Protein AF-A0A3D5U7G4-F1 (afdb_monomer)

Nearest PDB structures (foldseek):
  7xr7-assembly1_A  TM=6.505E-01  e=2.166E-02  Streptomyces showdoensis
  2qg7-assembly2_B  TM=1.333E-01  e=7.868E-01  Plasmodium vivax

Secondary structure (DSSP, 8-state):
-TTTS-TTGGGT--EEEEEEEETTEEEEEEEETTT--EEEEEEET-EEEEEEEEEEEEE-HHHHHTTS--EEEEEEEEEEE----TT----EEEESS--S-HHHHHHHHHHHHTTSPPPTT---S--TTS-HHHH--TT-S-SS-HHHHHHHHHHHHHHTEETTEEEEETTTEEE-HHHHHHHHHHHTTSGGGHHHHHHHHHHHHTT-BTTB--SB--BTTBPPB---HHHHHHHHHHHHHHHHHH--HHHHHHHHHHHHHHHHHHHS-SS-SEEE-TTS-EEE-GGGTTSSS---EETTEESS---BEEHHHHHHHHHHHHHHHHHHHHHHHT-SS--PPPHHHHHHHHHHHHHHGGGB-SSSB-SEEETTEEE----THHHH-

Mean predicted aligned error: 6.73 Å

Structure (mmCIF, N/CA/C/O backbone):
data_AF-A0A3D5U7G4-F1
#
_entry.id   AF-A0A3D5U7G4-F1
#
loop_
_atom_site.group_PDB
_atom_site.id
_atom_site.type_symbol
_atom_site.label_atom_id
_atom_site.label_alt_id
_atom_site.label_comp_id
_atom_site.label_asym_id
_atom_site.label_entity_id
_atom_site.label_seq_id
_atom_site.pdbx_PDB_ins_code
_atom_site.Cartn_x
_atom_site.Cartn_y
_atom_site.Cartn_z
_atom_site.occupancy
_atom_site.B_iso_or_equiv
_atom_site.auth_seq_id
_atom_site.auth_comp_id
_atom_site.auth_asym_id
_atom_site.auth_atom_id
_atom_site.pdbx_PDB_model_num
ATOM 1 N N . HIS A 1 1 ? -3.928 4.319 -20.953 1.00 53.16 1 HIS A N 1
ATOM 2 C CA . HIS A 1 1 ? -3.379 3.448 -22.014 1.00 53.16 1 HIS A CA 1
ATOM 3 C C . HIS A 1 1 ? -4.429 3.156 -23.089 1.00 53.16 1 HIS A C 1
ATOM 5 O O . HIS A 1 1 ? -4.218 3.588 -24.214 1.00 53.16 1 HIS A O 1
ATOM 11 N N . HIS A 1 2 ? -5.573 2.544 -22.749 1.00 53.59 2 HIS A N 1
ATOM 12 C CA . HIS A 1 2 ? -6.615 2.151 -23.722 1.00 53.59 2 HIS A CA 1
ATOM 13 C C . HIS A 1 2 ? -7.224 3.307 -24.532 1.00 53.59 2 HIS A C 1
ATOM 15 O O . HIS A 1 2 ? -7.547 3.132 -25.696 1.00 53.59 2 HIS A O 1
ATOM 21 N N . GLU A 1 3 ? -7.294 4.513 -23.969 1.00 62.75 3 GLU A N 1
ATOM 22 C CA . GLU A 1 3 ? -7.797 5.697 -24.689 1.00 62.75 3 GLU A CA 1
ATOM 23 C C . GLU A 1 3 ? -6.706 6.449 -25.476 1.00 62.75 3 GLU A C 1
ATOM 25 O O . GLU A 1 3 ? -6.998 7.344 -26.263 1.00 62.75 3 GLU A O 1
ATOM 30 N N . ILE A 1 4 ? -5.427 6.119 -25.253 1.00 66.62 4 ILE A N 1
ATOM 31 C CA . ILE A 1 4 ? -4.289 6.892 -25.782 1.00 66.62 4 ILE A CA 1
ATOM 32 C C . ILE A 1 4 ? -3.953 6.478 -27.225 1.00 66.62 4 ILE A C 1
ATOM 34 O O . ILE A 1 4 ? -3.443 7.293 -27.998 1.00 66.62 4 ILE A O 1
ATOM 38 N N . ASN A 1 5 ? -4.232 5.223 -27.584 1.00 74.75 5 ASN A N 1
ATOM 39 C CA . ASN A 1 5 ? -3.942 4.640 -28.894 1.00 74.75 5 ASN A CA 1
ATOM 40 C C . ASN A 1 5 ? -5.209 3.984 -29.459 1.00 74.75 5 ASN A C 1
ATOM 42 O O . ASN A 1 5 ? -5.281 2.763 -29.571 1.00 74.75 5 ASN A O 1
ATOM 46 N N . ALA A 1 6 ? -6.220 4.793 -29.788 1.00 74.94 6 ALA A N 1
ATOM 47 C CA . ALA A 1 6 ? -7.409 4.290 -30.475 1.00 74.94 6 ALA A CA 1
ATOM 48 C C . ALA A 1 6 ? -7.016 3.586 -31.785 1.00 74.94 6 ALA A C 1
ATOM 50 O O . ALA A 1 6 ? -6.036 3.979 -32.426 1.00 74.94 6 ALA A O 1
ATOM 51 N N . HIS A 1 7 ? -7.782 2.582 -32.204 1.00 79.94 7 HIS A N 1
ATOM 52 C CA . HIS A 1 7 ? -7.541 1.898 -33.475 1.00 79.94 7 HIS A CA 1
ATOM 53 C C . HIS A 1 7 ? -7.475 2.902 -34.647 1.00 79.94 7 HIS A C 1
ATOM 55 O O . HIS A 1 7 ? -8.268 3.844 -34.726 1.00 79.94 7 HIS A O 1
ATOM 61 N N . GLY A 1 8 ? -6.494 2.729 -35.531 1.00 83.00 8 GLY A N 1
ATOM 62 C CA . GLY A 1 8 ? -6.141 3.620 -36.638 1.00 83.00 8 GLY A CA 1
ATOM 63 C C . GLY A 1 8 ? -5.315 4.843 -36.231 1.00 83.00 8 GLY A C 1
ATOM 64 O O . GLY A 1 8 ? -4.710 5.486 -37.084 1.00 83.00 8 GLY A O 1
ATOM 65 N N . SER A 1 9 ? -5.232 5.185 -34.936 1.00 84.44 9 SER A N 1
ATOM 66 C CA . SER A 1 9 ? -4.604 6.442 -34.498 1.00 84.44 9 SER A CA 1
ATOM 67 C C . SER A 1 9 ? -3.138 6.581 -34.907 1.00 84.44 9 SER A C 1
ATOM 69 O O . SER A 1 9 ? -2.677 7.684 -35.205 1.00 84.44 9 SER A O 1
ATOM 71 N N . LEU A 1 10 ? -2.412 5.464 -34.966 1.00 88.25 10 LEU A N 1
ATOM 72 C CA . LEU A 1 10 ? -0.986 5.428 -35.284 1.00 88.25 10 LEU A CA 1
ATOM 73 C C . LEU A 1 10 ? -0.682 5.775 -36.752 1.00 88.25 10 LEU A C 1
ATOM 75 O O . LEU A 1 10 ? 0.476 6.034 -37.084 1.00 88.25 10 LEU A O 1
ATOM 79 N N . ASP A 1 11 ? -1.689 5.853 -37.623 1.00 86.12 11 ASP A N 1
ATOM 80 C CA . ASP A 1 11 ? -1.502 6.184 -39.042 1.00 86.12 11 ASP A CA 1
ATOM 81 C C . ASP A 1 11 ? -1.223 7.666 -39.260 1.00 86.12 11 ASP A C 1
ATOM 83 O O . ASP A 1 11 ? -0.473 8.040 -40.161 1.00 86.12 11 ASP A O 1
ATOM 87 N N . TYR A 1 12 ? -1.805 8.503 -38.406 1.00 85.94 12 TYR A N 1
ATOM 88 C CA . TYR A 1 12 ? -1.771 9.960 -38.516 1.00 85.94 12 TYR A CA 1
ATOM 89 C C . TYR A 1 12 ? -1.064 10.639 -37.341 1.00 85.94 12 TYR A C 1
ATOM 91 O O . TYR A 1 12 ? -0.796 11.838 -37.409 1.00 85.94 12 TYR A O 1
ATOM 99 N N . ILE A 1 13 ? -0.731 9.904 -36.274 1.00 88.69 13 ILE A N 1
ATOM 100 C CA . ILE A 1 13 ? 0.157 10.427 -35.233 1.00 88.69 13 ILE A CA 1
ATOM 101 C C . ILE A 1 13 ? 1.562 10.605 -35.812 1.00 88.69 13 ILE A C 1
ATOM 103 O O . ILE A 1 13 ? 2.159 9.674 -36.362 1.00 88.69 13 ILE A O 1
ATOM 107 N N . ASP A 1 14 ? 2.090 11.813 -35.635 1.00 91.62 14 ASP A N 1
ATOM 108 C CA . ASP A 1 14 ? 3.439 12.161 -36.048 1.00 91.62 14 ASP A CA 1
ATOM 109 C C . ASP A 1 14 ? 4.474 11.776 -34.981 1.00 91.62 14 ASP A C 1
ATOM 111 O O . ASP A 1 14 ? 4.281 11.986 -33.773 1.00 91.62 14 ASP A O 1
ATOM 115 N N . TYR A 1 15 ? 5.584 11.218 -35.458 1.00 93.81 15 TYR A N 1
ATOM 116 C CA . TYR A 1 15 ? 6.714 10.780 -34.654 1.00 93.81 15 TYR A CA 1
ATOM 117 C C . TYR A 1 15 ? 7.992 11.385 -35.217 1.00 93.81 15 TYR A C 1
ATOM 119 O O . TYR A 1 15 ? 8.456 11.015 -36.294 1.00 93.81 15 TYR A O 1
ATOM 127 N N . HIS A 1 16 ? 8.614 12.271 -34.448 1.00 96.19 16 HIS A N 1
ATOM 128 C CA . HIS A 1 16 ? 9.938 12.771 -34.788 1.00 96.19 16 HIS A CA 1
ATOM 129 C C . HIS A 1 16 ? 10.985 11.778 -34.286 1.00 96.19 16 HIS A C 1
ATOM 131 O O . HIS A 1 16 ? 11.241 11.682 -33.084 1.00 96.19 16 HIS A O 1
ATOM 137 N N . THR A 1 17 ? 11.575 11.029 -35.216 1.00 96.81 17 THR A N 1
ATOM 138 C CA . THR A 1 17 ? 12.605 10.024 -34.935 1.00 96.81 17 THR A CA 1
ATOM 139 C C . THR A 1 17 ? 13.995 10.530 -35.300 1.00 96.81 17 THR A C 1
ATOM 141 O O . THR A 1 17 ? 14.185 11.070 -36.387 1.00 96.81 17 THR A O 1
ATOM 144 N N . GLN A 1 18 ? 14.979 10.271 -34.446 1.00 96.94 18 GLN A N 1
ATOM 145 C CA . GLN A 1 18 ? 16.399 10.532 -34.698 1.00 96.94 18 GLN A CA 1
ATOM 146 C C . GLN A 1 18 ? 17.223 9.257 -34.487 1.00 96.94 18 GLN A C 1
ATOM 148 O O . GLN A 1 18 ? 16.854 8.431 -33.648 1.00 96.94 18 GLN A O 1
ATOM 153 N N . ILE A 1 19 ? 18.319 9.116 -35.240 1.00 96.88 19 ILE A N 1
ATOM 154 C CA . ILE A 1 19 ? 19.353 8.086 -35.071 1.00 96.88 19 ILE A CA 1
ATOM 155 C C . ILE A 1 19 ? 20.717 8.769 -35.164 1.00 96.88 19 ILE A C 1
ATOM 157 O O . ILE A 1 19 ? 20.997 9.448 -36.150 1.00 96.88 19 ILE A O 1
ATOM 161 N N . ASP A 1 20 ? 21.579 8.526 -34.182 1.00 94.31 20 ASP A N 1
ATOM 162 C CA . ASP A 1 20 ? 22.950 9.023 -34.150 1.00 94.31 20 ASP A CA 1
ATOM 163 C C . ASP A 1 20 ? 23.916 7.840 -33.998 1.00 94.31 20 ASP A C 1
ATOM 165 O O . ASP A 1 20 ? 23.846 7.067 -33.039 1.00 94.31 20 ASP A O 1
ATOM 169 N N . LYS A 1 21 ? 24.844 7.679 -34.949 1.00 88.31 21 LYS A N 1
ATOM 170 C CA . LYS A 1 21 ? 25.897 6.658 -34.844 1.00 88.31 21 LYS A CA 1
ATOM 171 C C . LYS A 1 21 ? 26.899 7.077 -33.776 1.00 88.31 21 LYS A C 1
ATOM 173 O O . LYS A 1 21 ? 27.436 8.182 -33.838 1.00 88.31 21 LYS A O 1
ATOM 178 N N . THR A 1 22 ? 27.196 6.186 -32.838 1.00 83.44 22 THR A N 1
ATOM 179 C CA . THR A 1 22 ? 28.210 6.417 -31.807 1.00 83.44 22 THR A CA 1
ATOM 180 C C . THR A 1 22 ? 29.385 5.462 -32.009 1.00 83.44 22 THR A C 1
ATOM 182 O O . THR A 1 22 ? 29.267 4.438 -32.676 1.00 83.44 22 THR A O 1
ATOM 185 N N . GLY A 1 23 ? 30.547 5.765 -31.423 1.00 79.38 23 GLY A N 1
ATOM 186 C CA . GLY A 1 23 ? 31.711 4.867 -31.501 1.00 79.38 23 GLY A CA 1
ATOM 187 C C . GLY A 1 23 ? 31.496 3.491 -30.849 1.00 79.38 23 GLY A C 1
ATOM 188 O O . GLY A 1 23 ? 32.311 2.597 -31.038 1.00 79.38 23 GLY A O 1
ATOM 189 N N . GLN A 1 24 ? 30.411 3.320 -30.088 1.00 79.25 24 GLN A N 1
ATOM 190 C CA . GLN A 1 24 ? 30.092 2.117 -29.312 1.00 79.25 24 GLN A CA 1
ATOM 191 C C . GLN A 1 24 ? 28.785 1.435 -29.776 1.00 79.25 24 GLN A C 1
ATOM 193 O O . GLN A 1 24 ? 28.386 0.427 -29.197 1.00 79.25 24 GLN A O 1
ATOM 198 N N . GLY A 1 25 ? 28.112 1.959 -30.809 1.00 89.31 25 GLY A N 1
ATOM 199 C CA . GLY A 1 25 ? 26.811 1.471 -31.276 1.00 89.31 25 GLY A CA 1
ATOM 200 C C . GLY A 1 25 ? 25.980 2.569 -31.943 1.00 89.31 25 GLY A C 1
ATOM 201 O O . GLY A 1 25 ? 26.500 3.361 -32.732 1.00 89.31 25 GLY A O 1
ATOM 202 N N . ALA A 1 26 ? 24.691 2.648 -31.619 1.00 95.19 26 ALA A N 1
ATOM 203 C CA . ALA A 1 26 ? 23.812 3.702 -32.120 1.00 95.19 26 ALA A CA 1
ATOM 204 C C . ALA A 1 26 ? 22.836 4.190 -31.044 1.00 95.19 26 ALA A C 1
ATOM 206 O O . ALA A 1 26 ? 22.185 3.396 -30.366 1.00 95.19 26 ALA A O 1
ATOM 207 N N . ALA A 1 27 ? 22.725 5.511 -30.920 1.00 95.81 27 ALA A N 1
ATOM 208 C CA . ALA A 1 27 ? 21.680 6.167 -30.149 1.00 95.81 27 ALA A CA 1
ATOM 209 C C . ALA A 1 27 ? 20.469 6.428 -31.050 1.00 95.81 27 ALA A C 1
ATOM 211 O O . ALA A 1 27 ? 20.611 6.681 -32.248 1.00 95.81 27 ALA A O 1
ATOM 212 N N . PHE A 1 28 ? 19.272 6.392 -30.480 1.00 96.88 28 PHE A N 1
ATOM 213 C CA . PHE A 1 28 ? 18.040 6.718 -31.185 1.00 96.88 28 PHE A CA 1
ATOM 214 C C . PHE A 1 28 ? 17.045 7.394 -30.245 1.00 96.88 28 PHE A C 1
ATOM 216 O O . PHE A 1 28 ? 17.102 7.227 -29.029 1.00 96.88 28 PHE A O 1
ATOM 223 N N . SER A 1 29 ? 16.135 8.203 -30.785 1.00 97.62 29 SER A N 1
ATOM 224 C CA . SER A 1 29 ? 15.068 8.795 -29.974 1.00 97.62 29 SER A CA 1
ATOM 225 C C . SER A 1 29 ? 13.815 9.081 -30.778 1.00 97.62 29 SER A C 1
ATOM 227 O O . SER A 1 29 ? 13.907 9.604 -31.887 1.00 97.62 29 SER A O 1
ATOM 229 N N . ALA A 1 30 ? 12.655 8.793 -30.193 1.00 96.94 30 ALA A N 1
ATOM 230 C CA . ALA A 1 30 ? 11.355 9.037 -30.801 1.00 96.94 30 ALA A CA 1
ATOM 231 C C . ALA A 1 30 ? 10.525 9.962 -29.915 1.00 96.94 30 ALA A C 1
ATOM 233 O O . ALA A 1 30 ? 10.254 9.645 -28.758 1.00 96.94 30 ALA A O 1
ATOM 234 N N . LEU A 1 31 ? 10.118 11.103 -30.469 1.00 96.38 31 LEU A N 1
ATOM 235 C CA . LEU A 1 31 ? 9.164 12.028 -29.865 1.00 96.38 31 LEU A CA 1
ATOM 236 C C . LEU A 1 31 ? 7.798 11.825 -30.511 1.00 96.38 31 LE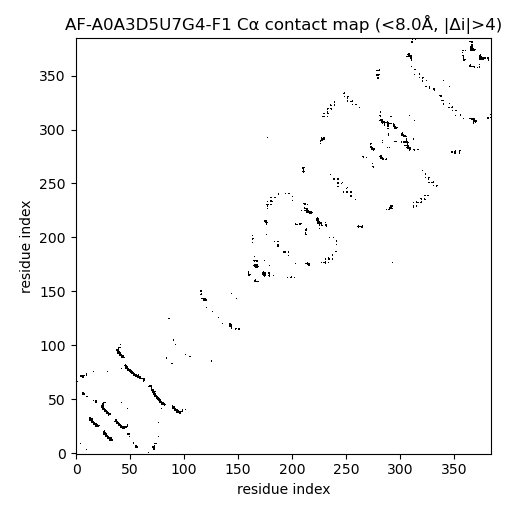U A C 1
ATOM 238 O O . LEU A 1 31 ? 7.648 12.017 -31.717 1.00 96.38 31 LEU A O 1
ATOM 242 N N . ARG A 1 32 ? 6.795 11.510 -29.697 1.00 93.00 32 ARG A N 1
ATOM 243 C CA . ARG A 1 32 ? 5.395 11.535 -30.106 1.00 93.00 32 ARG A CA 1
ATOM 244 C C . ARG A 1 32 ? 4.881 12.975 -30.028 1.00 93.00 32 ARG A C 1
ATOM 246 O O . ARG A 1 32 ? 4.746 13.539 -28.944 1.00 93.00 32 ARG A O 1
ATOM 253 N N . VAL A 1 33 ? 4.607 13.586 -31.179 1.00 93.06 33 VAL A N 1
ATOM 254 C CA . VAL A 1 33 ? 4.393 15.044 -31.280 1.00 93.06 33 VAL A CA 1
ATOM 255 C C . VAL A 1 33 ? 3.131 15.502 -30.548 1.00 93.06 33 VAL A C 1
ATOM 257 O O . VAL A 1 33 ? 3.140 16.534 -29.884 1.00 93.06 33 VAL A O 1
ATOM 260 N N . ASN A 1 34 ? 2.046 14.730 -30.629 1.00 90.19 34 ASN A N 1
ATOM 261 C CA . ASN A 1 34 ? 0.740 15.154 -30.119 1.00 90.19 34 ASN A CA 1
ATOM 262 C C . ASN A 1 34 ? 0.641 15.206 -28.584 1.00 90.19 34 ASN A C 1
ATOM 264 O O . ASN A 1 34 ? -0.239 15.890 -28.067 1.00 90.19 34 ASN A O 1
ATOM 268 N N . ASN A 1 35 ? 1.504 14.488 -27.859 1.00 89.25 35 ASN A N 1
ATOM 269 C CA . ASN A 1 35 ? 1.519 14.481 -26.394 1.00 89.25 35 ASN A CA 1
ATOM 270 C C . ASN A 1 35 ? 2.881 14.849 -25.786 1.00 89.25 35 ASN A C 1
ATOM 272 O O . ASN A 1 35 ? 3.006 14.897 -24.566 1.00 89.25 35 ASN A O 1
ATOM 276 N N . GLY A 1 36 ? 3.894 15.111 -26.616 1.00 91.69 36 GLY A N 1
ATOM 277 C CA . GLY A 1 36 ? 5.219 15.540 -26.175 1.00 91.69 36 GLY A CA 1
ATOM 278 C C . GLY A 1 36 ? 6.065 14.448 -25.513 1.00 91.69 36 GLY A C 1
ATOM 279 O O . GLY A 1 3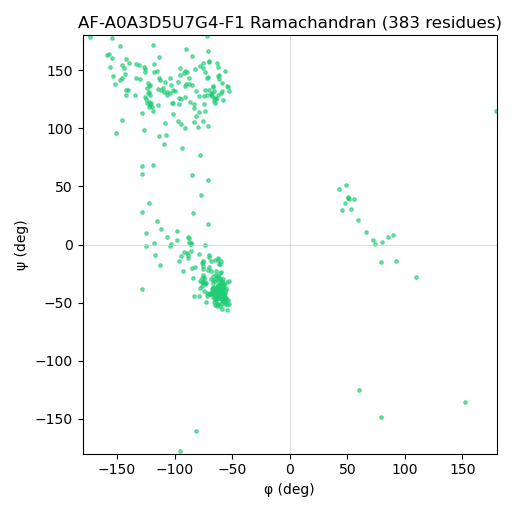6 ? 7.165 14.748 -25.052 1.00 91.69 36 GLY A O 1
ATOM 280 N N . ILE A 1 37 ? 5.595 13.197 -25.457 1.00 91.69 37 ILE A N 1
ATOM 281 C CA . ILE A 1 37 ? 6.330 12.104 -24.813 1.00 91.69 37 ILE A CA 1
ATOM 282 C C . ILE A 1 37 ? 7.487 11.680 -25.713 1.00 91.69 37 ILE A C 1
ATOM 284 O O . ILE A 1 37 ? 7.293 11.373 -26.893 1.00 91.69 37 ILE A O 1
ATOM 288 N N . LYS A 1 38 ? 8.694 11.633 -25.145 1.00 96.19 38 LYS A N 1
ATOM 289 C CA . LYS A 1 38 ? 9.912 11.232 -25.845 1.00 96.19 38 LYS A CA 1
ATOM 290 C C . LYS A 1 38 ? 10.564 10.043 -25.154 1.00 96.19 38 LYS A C 1
ATOM 292 O O . LYS A 1 38 ? 10.695 10.033 -23.937 1.00 96.19 38 LYS A O 1
ATOM 297 N N . VAL A 1 39 ? 11.001 9.075 -25.951 1.00 95.94 39 VAL A N 1
ATOM 298 C CA . VAL A 1 39 ? 11.858 7.975 -25.507 1.00 95.94 39 VAL A CA 1
ATOM 299 C C . VAL A 1 39 ? 13.226 8.108 -26.160 1.00 95.94 39 VAL A C 1
ATOM 301 O O . VAL A 1 39 ? 13.341 8.488 -27.329 1.00 95.94 39 VAL A O 1
ATOM 304 N N . PHE A 1 40 ? 14.258 7.795 -25.396 1.00 97.44 40 PHE A N 1
ATOM 305 C CA . PHE A 1 40 ? 15.640 7.694 -25.829 1.00 97.44 40 PHE A CA 1
ATOM 306 C C . PHE A 1 40 ? 16.070 6.240 -25.716 1.00 97.44 40 PHE A C 1
ATOM 308 O O . PHE A 1 40 ? 15.681 5.540 -24.783 1.00 97.44 40 PHE A O 1
ATOM 315 N N . GLY A 1 41 ? 16.886 5.790 -26.655 1.00 96.88 41 GLY A N 1
ATOM 316 C CA . GLY A 1 41 ? 17.470 4.469 -26.613 1.00 96.88 41 GLY A CA 1
ATOM 317 C C . GLY A 1 41 ? 18.902 4.458 -27.107 1.00 96.88 41 GLY A C 1
ATOM 318 O O . GLY A 1 41 ? 19.366 5.373 -27.792 1.00 96.88 41 GLY A O 1
ATOM 319 N N . HIS A 1 42 ? 19.614 3.413 -26.715 1.00 96.94 42 HIS A N 1
ATOM 320 C CA . HIS A 1 42 ? 20.976 3.147 -27.153 1.00 96.94 42 HIS A CA 1
ATOM 321 C C . HIS A 1 42 ? 21.142 1.647 -27.340 1.00 96.94 42 HIS A C 1
ATOM 323 O O . HIS A 1 42 ? 20.722 0.879 -26.481 1.00 96.94 42 HIS A O 1
ATOM 329 N N . ALA A 1 43 ? 21.721 1.226 -28.456 1.00 96.31 43 ALA A N 1
ATOM 330 C CA . ALA A 1 43 ? 22.054 -0.169 -28.697 1.00 96.31 43 ALA A CA 1
ATOM 331 C C . ALA A 1 43 ? 23.564 -0.294 -28.915 1.00 96.31 43 ALA A C 1
ATOM 333 O O . ALA A 1 43 ? 24.115 0.338 -29.824 1.00 96.31 43 ALA A O 1
ATOM 334 N N . LEU A 1 44 ? 24.235 -1.099 -28.085 1.00 95.00 44 LEU A N 1
ATOM 335 C CA . LEU A 1 44 ? 25.657 -1.400 -28.251 1.00 95.00 44 LEU A CA 1
ATOM 336 C C . LEU A 1 44 ? 25.866 -2.347 -29.432 1.00 95.00 44 LEU A C 1
ATOM 338 O O . LEU A 1 44 ? 24.995 -3.156 -29.738 1.00 95.00 44 LEU A O 1
ATOM 342 N N . LYS A 1 45 ? 27.013 -2.232 -30.119 1.00 93.00 45 LYS A N 1
ATOM 343 C CA . LYS A 1 45 ? 27.424 -3.136 -31.222 1.00 93.00 45 LYS A CA 1
ATOM 344 C C . LYS A 1 45 ? 26.309 -3.444 -32.248 1.00 93.00 45 LYS A C 1
ATOM 346 O O . LYS A 1 45 ? 26.287 -4.518 -32.838 1.00 93.00 45 LYS A O 1
ATOM 351 N N . ALA A 1 46 ? 25.387 -2.506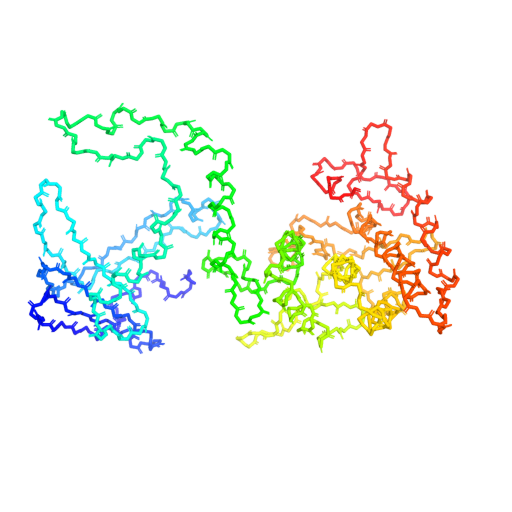 -32.449 1.00 94.31 46 ALA A N 1
ATOM 352 C CA . ALA A 1 46 ? 24.187 -2.695 -33.248 1.00 94.31 46 ALA A CA 1
ATOM 353 C C . ALA A 1 46 ? 24.084 -1.621 -34.327 1.00 94.31 46 ALA A C 1
ATOM 355 O O . ALA A 1 46 ? 24.529 -0.481 -34.148 1.00 94.31 46 ALA A O 1
ATOM 356 N N . THR A 1 47 ? 23.441 -1.969 -35.434 1.00 94.19 47 THR A N 1
ATOM 357 C CA . THR A 1 47 ? 22.966 -1.001 -36.415 1.00 94.19 47 THR A CA 1
ATOM 358 C C . THR A 1 47 ? 21.502 -0.699 -36.150 1.00 94.19 47 THR A C 1
ATOM 360 O O . THR A 1 47 ? 20.675 -1.603 -36.106 1.00 94.19 47 THR A O 1
ATOM 363 N N . VAL A 1 48 ? 21.182 0.584 -35.997 1.00 96.06 48 VAL A N 1
ATOM 364 C CA . VAL A 1 48 ? 19.800 1.057 -35.880 1.00 96.06 48 VAL A CA 1
ATOM 365 C C . VAL A 1 48 ? 19.424 1.747 -37.182 1.00 96.06 48 VAL A C 1
ATOM 367 O O . VAL A 1 48 ? 20.154 2.616 -37.667 1.00 96.06 48 VAL A O 1
ATOM 370 N N . SER A 1 49 ? 18.292 1.357 -37.755 1.00 95.88 49 SER A N 1
ATOM 371 C CA . SER A 1 49 ? 17.721 1.966 -38.954 1.00 95.88 49 SER A CA 1
ATOM 372 C C . SER A 1 49 ? 16.269 2.371 -38.706 1.00 95.88 49 SER A C 1
ATOM 374 O O . SER A 1 49 ? 15.592 1.816 -37.839 1.00 95.88 49 SER A O 1
ATOM 376 N N . HIS A 1 50 ? 15.792 3.385 -39.430 1.00 95.31 50 HIS A N 1
ATOM 377 C CA . HIS A 1 50 ? 14.388 3.778 -39.353 1.00 95.31 50 HIS A CA 1
ATOM 378 C C . HIS A 1 50 ? 13.520 2.658 -39.915 1.00 95.31 50 HIS A C 1
ATOM 380 O O . HIS A 1 50 ? 13.778 2.167 -41.012 1.00 95.31 50 HIS A O 1
ATOM 386 N N . ASN A 1 51 ? 12.471 2.298 -39.186 1.00 92.62 51 ASN A N 1
ATOM 387 C CA . ASN A 1 51 ? 11.533 1.283 -39.625 1.00 92.62 51 ASN A CA 1
ATOM 388 C C . ASN A 1 51 ? 10.130 1.634 -39.145 1.00 92.62 51 ASN A C 1
ATOM 390 O O . ASN A 1 51 ? 9.872 1.524 -37.956 1.00 92.62 51 ASN A O 1
ATOM 394 N N . ARG A 1 52 ? 9.237 2.071 -40.039 1.00 90.56 52 ARG A N 1
ATOM 395 C CA . ARG A 1 52 ? 7.881 2.500 -39.670 1.00 90.56 52 ARG A CA 1
ATOM 396 C C . ARG A 1 52 ? 6.835 1.500 -40.154 1.00 90.56 52 ARG A C 1
ATOM 398 O O . ARG A 1 52 ? 6.242 1.698 -41.213 1.00 90.56 52 ARG A O 1
ATOM 405 N N . TYR A 1 53 ? 6.573 0.471 -39.353 1.00 92.38 53 TYR A N 1
ATOM 406 C CA . TYR A 1 53 ? 5.467 -0.465 -39.581 1.00 92.38 53 TYR A CA 1
ATOM 407 C C . TYR A 1 53 ? 4.395 -0.307 -38.513 1.00 92.38 53 TYR A C 1
ATOM 409 O O . TYR A 1 53 ? 4.708 -0.286 -37.324 1.00 92.38 53 TYR A O 1
ATOM 417 N N . VAL A 1 54 ? 3.139 -0.230 -38.951 1.00 91.69 54 VAL A N 1
ATOM 418 C CA . VAL A 1 54 ? 1.967 -0.303 -38.077 1.00 91.69 54 VAL A CA 1
ATOM 419 C C . VAL A 1 54 ? 1.378 -1.703 -38.202 1.00 91.69 54 VAL A C 1
ATOM 421 O O . VAL A 1 54 ? 1.044 -2.152 -39.299 1.00 91.69 54 VAL A O 1
ATOM 424 N N . TYR A 1 55 ? 1.291 -2.399 -37.076 1.00 91.25 55 TYR A N 1
ATOM 425 C CA . TYR A 1 55 ? 0.645 -3.696 -36.953 1.00 91.25 55 TYR A CA 1
ATOM 426 C C . TYR A 1 55 ? -0.762 -3.454 -36.428 1.00 91.25 55 TYR A C 1
ATOM 428 O O . TYR A 1 55 ? -0.938 -3.099 -35.262 1.00 91.25 55 TYR A O 1
ATOM 436 N N . TYR A 1 56 ? -1.747 -3.600 -37.308 1.00 91.06 56 TYR A N 1
ATOM 437 C CA . TYR A 1 56 ? -3.141 -3.346 -36.966 1.00 91.06 56 TYR A CA 1
ATOM 438 C C . TYR A 1 56 ? -3.778 -4.532 -36.262 1.00 91.06 56 TYR A C 1
ATOM 440 O O . TYR A 1 56 ? -3.460 -5.683 -36.571 1.00 91.06 56 TYR A O 1
ATOM 448 N N . ASN A 1 57 ? -4.761 -4.244 -35.411 1.00 88.50 57 ASN A N 1
ATOM 449 C CA . ASN A 1 57 ? -5.616 -5.255 -34.788 1.00 88.50 57 ASN A CA 1
ATOM 450 C C . ASN A 1 57 ? -4.830 -6.333 -34.023 1.00 88.50 57 ASN A C 1
ATOM 452 O O . ASN A 1 57 ? -5.173 -7.518 -34.067 1.00 88.50 57 ASN A O 1
ATOM 456 N N . VAL A 1 58 ? -3.767 -5.937 -33.317 1.00 89.75 58 VAL A N 1
ATOM 457 C CA . VAL A 1 58 ? -3.051 -6.854 -32.430 1.00 89.75 58 VAL A CA 1
ATOM 458 C C . VAL A 1 58 ? -3.986 -7.236 -31.289 1.00 89.75 58 VAL A C 1
ATOM 460 O O . VAL A 1 58 ? -4.516 -6.375 -30.586 1.00 89.75 58 VAL A O 1
ATOM 463 N N . TYR A 1 59 ? -4.205 -8.539 -31.138 1.00 89.00 59 TYR A N 1
ATOM 464 C CA . TYR A 1 59 ? -5.098 -9.098 -30.134 1.00 89.00 59 TYR A CA 1
ATOM 465 C C . TYR A 1 59 ? -4.344 -9.404 -28.837 1.00 89.00 59 TYR A C 1
ATOM 467 O O . TYR A 1 59 ? -3.354 -10.138 -28.838 1.00 89.00 59 TYR A O 1
ATOM 475 N N . TYR A 1 60 ? -4.848 -8.877 -27.726 1.00 87.69 60 TYR A N 1
ATOM 476 C CA . TYR A 1 60 ? -4.295 -9.030 -26.386 1.00 87.69 60 TYR A CA 1
ATOM 477 C C . TYR A 1 60 ? -5.269 -9.837 -25.517 1.00 87.69 60 TYR A C 1
ATOM 479 O O . TYR A 1 60 ? -6.170 -9.263 -24.900 1.00 87.69 60 TYR A O 1
ATOM 487 N N . PRO A 1 61 ? -5.107 -11.170 -25.422 1.00 88.56 61 PRO A N 1
ATOM 488 C CA . PRO A 1 61 ? -6.064 -12.025 -24.716 1.00 88.56 61 PRO A CA 1
ATOM 489 C C . PRO A 1 61 ? -6.218 -11.654 -23.234 1.00 88.56 61 PRO A C 1
ATOM 491 O O . PRO A 1 61 ? -7.325 -11.681 -22.705 1.00 88.56 61 PRO A O 1
ATOM 494 N N . TRP A 1 62 ? -5.129 -11.248 -22.577 1.00 83.56 62 TRP A N 1
ATOM 495 C CA . TRP A 1 62 ? -5.132 -10.854 -21.164 1.00 83.56 62 TRP A CA 1
ATOM 496 C C . TRP A 1 62 ? -5.933 -9.576 -20.886 1.00 83.56 62 TRP A C 1
ATOM 498 O O . TRP A 1 62 ? -6.571 -9.458 -19.841 1.00 83.56 62 TRP A O 1
ATOM 508 N N . GLU A 1 63 ? -5.949 -8.643 -21.837 1.00 83.75 63 GLU A N 1
ATOM 509 C CA . GLU A 1 63 ? -6.728 -7.405 -21.746 1.00 83.75 63 GLU A CA 1
ATOM 510 C C . GLU A 1 63 ? -8.227 -7.699 -21.873 1.00 83.75 63 GLU A C 1
ATOM 512 O O . GLU A 1 63 ? -9.021 -7.205 -21.073 1.00 83.75 63 GLU A O 1
ATOM 517 N N . VAL A 1 64 ? -8.611 -8.589 -22.802 1.00 84.38 64 VAL A N 1
ATOM 518 C CA . VAL A 1 64 ? -10.000 -9.070 -22.929 1.00 84.38 64 VAL A CA 1
ATOM 519 C C . VAL A 1 64 ? -10.460 -9.753 -21.646 1.00 84.38 64 VAL A C 1
ATOM 521 O O . VAL A 1 64 ? -11.549 -9.476 -21.148 1.00 84.38 64 VAL A O 1
ATOM 524 N N . MET A 1 65 ? -9.622 -10.623 -21.075 1.00 79.81 65 MET A N 1
ATOM 525 C CA . MET A 1 65 ? -9.923 -11.290 -19.804 1.00 79.81 65 MET A CA 1
ATOM 526 C C . MET A 1 65 ? -10.077 -10.302 -18.641 1.00 79.81 65 MET A C 1
ATOM 528 O O . MET A 1 65 ? -10.811 -10.586 -17.697 1.00 79.81 65 MET A O 1
ATOM 532 N N . SER A 1 66 ? -9.425 -9.141 -18.727 1.00 76.94 66 SER A N 1
ATOM 533 C CA . SER A 1 66 ? -9.529 -8.052 -17.752 1.00 76.94 66 SER A CA 1
ATOM 534 C C . SER A 1 66 ? -10.710 -7.104 -18.022 1.00 76.94 66 SER A C 1
ATOM 536 O O . SER A 1 66 ? -10.910 -6.152 -17.272 1.00 76.94 66 SER A O 1
ATOM 538 N N . GLY A 1 67 ? -11.517 -7.370 -19.058 1.00 78.25 67 GLY A N 1
ATOM 539 C CA . GLY A 1 67 ? -12.719 -6.604 -19.402 1.00 78.25 67 GLY A CA 1
ATOM 540 C C . GLY A 1 67 ? -12.498 -5.430 -20.362 1.00 78.25 67 GLY A C 1
ATOM 541 O O . GLY A 1 67 ? -13.427 -4.653 -20.575 1.00 78.25 67 GLY A O 1
ATOM 542 N N . TYR A 1 68 ? -11.305 -5.289 -20.944 1.00 79.12 68 TYR A N 1
ATOM 543 C CA . TYR A 1 68 ? -11.007 -4.271 -21.957 1.00 79.12 68 TYR A CA 1
ATOM 544 C C . TYR A 1 68 ? -11.293 -4.787 -23.378 1.00 79.12 68 TYR A C 1
ATOM 546 O O . TYR A 1 68 ? -11.466 -5.984 -23.592 1.00 79.12 68 TYR A O 1
ATOM 554 N N . GLU A 1 69 ? -11.306 -3.898 -24.382 1.00 81.81 69 GLU A N 1
ATOM 555 C CA . GLU A 1 69 ? -11.521 -4.290 -25.791 1.00 81.81 69 GLU A CA 1
ATOM 556 C C . GLU A 1 69 ? -10.483 -5.310 -26.293 1.00 81.81 69 GLU A C 1
ATOM 558 O O . GLU A 1 69 ? -10.783 -6.125 -27.162 1.00 81.81 69 GLU A O 1
ATOM 563 N N . GLY A 1 70 ? -9.262 -5.266 -25.740 1.00 85.56 70 GLY A N 1
ATOM 564 C CA . GLY A 1 70 ? -8.175 -6.210 -26.016 1.00 85.56 70 GLY A CA 1
ATOM 565 C C . GLY A 1 70 ? -7.739 -6.292 -27.478 1.00 85.56 70 GLY A C 1
ATOM 566 O O . GLY A 1 70 ? -7.117 -7.270 -27.883 1.00 85.56 70 GLY A O 1
ATOM 567 N N . ILE A 1 71 ? -8.028 -5.257 -28.262 1.00 86.50 71 ILE A N 1
ATOM 568 C CA . ILE A 1 71 ? -7.515 -5.052 -29.613 1.00 86.50 71 ILE A CA 1
ATOM 569 C C . ILE A 1 71 ? -6.840 -3.683 -29.633 1.00 86.50 71 ILE A C 1
ATOM 571 O O . ILE A 1 71 ? -7.385 -2.709 -29.119 1.00 86.50 71 ILE A O 1
ATOM 575 N N . GLY A 1 72 ? -5.647 -3.599 -30.212 1.00 86.56 72 GLY A N 1
ATOM 576 C CA . GLY A 1 72 ? -4.960 -2.326 -30.398 1.00 86.56 72 GLY A CA 1
ATOM 577 C C . GLY A 1 72 ? -3.908 -2.400 -31.490 1.00 86.56 72 GLY A C 1
ATOM 578 O O . GLY A 1 72 ? -3.472 -3.484 -31.873 1.00 86.56 72 GLY A O 1
ATOM 579 N N . ASP A 1 73 ? -3.479 -1.243 -31.974 1.00 89.00 73 ASP A N 1
ATOM 580 C CA . ASP A 1 73 ? -2.422 -1.169 -32.978 1.00 89.00 73 ASP A CA 1
ATOM 581 C C . ASP A 1 73 ? -1.056 -1.015 -32.303 1.00 89.00 73 ASP A C 1
ATOM 583 O O . ASP A 1 73 ? -0.928 -0.384 -31.249 1.00 89.00 73 ASP A O 1
ATOM 587 N N . GLN A 1 74 ? -0.018 -1.578 -32.917 1.00 89.56 74 GLN A N 1
ATOM 588 C CA . GLN A 1 74 ? 1.374 -1.372 -32.516 1.00 89.56 74 GLN A CA 1
ATOM 589 C C . GLN A 1 74 ? 2.136 -0.657 -33.623 1.00 89.56 74 GLN A C 1
ATOM 591 O O . GLN A 1 74 ? 1.867 -0.861 -34.803 1.00 89.56 74 GLN A O 1
ATOM 596 N N . ILE A 1 75 ? 3.134 0.140 -33.249 1.00 90.75 75 ILE A N 1
ATOM 597 C CA . ILE A 1 75 ? 4.048 0.770 -34.197 1.00 90.75 75 ILE A CA 1
ATOM 598 C C . ILE A 1 75 ? 5.485 0.378 -33.871 1.00 90.75 75 ILE A C 1
ATOM 600 O O . ILE A 1 75 ? 5.937 0.499 -32.734 1.00 90.75 75 ILE A O 1
ATOM 604 N N . SER A 1 76 ? 6.210 -0.072 -34.888 1.00 93.50 76 SER A N 1
ATOM 605 C CA . SER A 1 76 ? 7.669 -0.078 -34.880 1.00 93.50 76 SER A CA 1
ATOM 606 C C . SER A 1 76 ? 8.146 1.241 -35.482 1.00 93.50 76 SER A C 1
ATOM 608 O O . SER A 1 76 ? 7.564 1.701 -36.464 1.00 93.50 76 SER A O 1
ATOM 610 N N . LEU A 1 77 ? 9.157 1.863 -34.868 1.00 95.19 77 LEU A N 1
ATOM 611 C CA . LEU A 1 77 ? 9.818 3.079 -35.373 1.00 95.19 77 LEU A CA 1
ATOM 612 C C . LEU A 1 77 ? 11.267 2.823 -35.809 1.00 95.19 77 LEU A C 1
ATOM 614 O O . LEU A 1 77 ? 11.851 3.620 -36.551 1.00 95.19 77 LEU A O 1
ATOM 618 N N . TYR A 1 78 ? 11.839 1.705 -35.363 1.00 96.12 78 TYR A N 1
ATOM 619 C CA . TYR A 1 78 ? 13.229 1.340 -35.578 1.00 96.12 78 TYR A CA 1
ATOM 620 C C . TYR A 1 78 ? 13.365 -0.158 -35.792 1.00 96.12 78 TYR A C 1
ATOM 622 O O . TYR A 1 78 ? 12.652 -0.954 -35.181 1.00 96.12 78 TYR A O 1
ATOM 630 N N . GLN A 1 79 ? 14.327 -0.526 -36.626 1.00 95.62 79 GLN A N 1
ATOM 631 C CA . GLN A 1 79 ? 14.884 -1.866 -36.677 1.00 95.62 79 GLN A CA 1
ATOM 632 C C . GLN A 1 79 ? 16.283 -1.812 -36.062 1.00 95.62 79 GLN A C 1
ATOM 634 O O . GLN A 1 79 ? 17.062 -0.906 -36.370 1.00 95.62 79 GLN A O 1
ATOM 639 N N . ILE A 1 80 ? 16.559 -2.743 -35.149 1.00 95.62 80 ILE A N 1
ATOM 640 C CA . ILE A 1 80 ? 17.833 -2.862 -34.441 1.00 95.62 80 ILE A CA 1
ATOM 641 C C . ILE A 1 80 ? 18.409 -4.224 -34.806 1.00 95.62 80 ILE A C 1
ATOM 643 O O . ILE A 1 80 ? 17.833 -5.247 -34.442 1.00 95.62 80 ILE A O 1
ATOM 647 N N . ASP A 1 81 ? 19.535 -4.222 -35.508 1.00 95.00 81 ASP A N 1
ATOM 648 C CA . ASP A 1 81 ? 20.222 -5.433 -35.947 1.00 95.00 81 ASP A CA 1
ATOM 649 C C . ASP A 1 81 ? 21.578 -5.535 -35.238 1.00 95.00 81 ASP A C 1
ATOM 651 O O . ASP A 1 81 ? 22.322 -4.553 -35.153 1.00 95.00 81 ASP A O 1
ATOM 655 N N . PHE A 1 82 ? 21.900 -6.712 -34.710 1.00 94.81 82 PHE A N 1
ATOM 656 C CA . PHE A 1 82 ? 23.186 -7.023 -34.089 1.00 94.81 82 PHE A CA 1
ATOM 657 C C . PHE A 1 82 ? 23.442 -8.528 -34.138 1.00 94.81 82 PHE A C 1
ATOM 659 O O . PHE A 1 82 ? 22.502 -9.322 -34.126 1.00 94.81 82 PHE A O 1
ATOM 666 N N . ASP A 1 83 ? 24.717 -8.905 -34.143 1.00 92.19 83 ASP A N 1
ATOM 667 C CA . ASP A 1 83 ? 25.145 -10.299 -34.079 1.00 92.19 83 ASP A CA 1
ATOM 668 C C . ASP A 1 83 ? 25.495 -10.674 -32.631 1.00 92.19 83 ASP A C 1
ATOM 670 O O . ASP A 1 83 ? 26.107 -9.887 -31.905 1.00 92.19 83 ASP A O 1
ATOM 674 N N . LEU A 1 84 ? 25.108 -11.882 -32.211 1.00 90.25 84 LEU A N 1
ATOM 675 C CA . LEU A 1 84 ? 25.485 -12.475 -30.925 1.00 90.25 84 LEU A CA 1
ATOM 676 C C . LEU A 1 84 ? 26.195 -13.806 -31.164 1.00 90.25 84 LEU A C 1
ATOM 678 O O . LEU A 1 84 ? 25.589 -14.743 -31.688 1.00 90.25 84 LEU A O 1
ATOM 682 N N . ALA A 1 85 ? 27.458 -13.916 -30.750 1.00 87.12 85 ALA A N 1
ATOM 683 C CA . ALA A 1 85 ? 28.143 -15.204 -30.685 1.00 87.12 85 ALA A CA 1
ATOM 684 C C . ALA A 1 85 ? 27.841 -15.943 -29.359 1.00 87.12 85 ALA A C 1
ATOM 686 O O . ALA A 1 85 ? 27.405 -15.324 -28.382 1.00 87.12 85 ALA A O 1
ATOM 687 N N . PRO A 1 86 ? 28.086 -17.269 -29.273 1.00 80.88 86 PRO A N 1
ATOM 688 C CA . PRO A 1 86 ? 27.961 -18.001 -28.016 1.00 80.88 86 PRO A CA 1
ATOM 689 C C . PRO A 1 86 ? 28.766 -17.342 -26.888 1.00 80.88 86 PRO A C 1
ATOM 691 O O . PRO A 1 86 ? 29.942 -17.029 -27.064 1.00 80.88 86 PRO A O 1
ATOM 694 N N . ALA A 1 87 ? 28.126 -17.175 -25.727 1.00 76.94 87 ALA A N 1
ATOM 695 C CA . ALA A 1 87 ? 28.663 -16.491 -24.544 1.00 76.94 87 ALA A CA 1
ATOM 696 C C . ALA A 1 87 ? 28.918 -14.974 -24.692 1.00 76.94 87 ALA A C 1
ATOM 698 O O . ALA A 1 87 ? 29.514 -14.375 -23.795 1.00 76.94 87 ALA A O 1
ATOM 699 N N . GLU A 1 88 ? 28.444 -14.335 -25.765 1.00 86.44 88 GLU A N 1
ATOM 700 C CA . GLU A 1 88 ? 28.386 -12.876 -25.853 1.00 86.44 88 GLU A CA 1
ATOM 701 C C . GLU A 1 88 ? 27.054 -12.327 -25.335 1.00 86.44 88 GLU A C 1
ATOM 703 O O . GLU A 1 88 ? 26.000 -12.950 -25.466 1.00 86.44 88 GLU A O 1
ATOM 708 N N . SER A 1 89 ? 27.115 -11.114 -24.789 1.00 88.12 89 SER A N 1
ATOM 709 C CA . SER A 1 89 ? 25.949 -10.311 -24.427 1.00 88.12 89 SER A CA 1
ATOM 710 C C . SER A 1 89 ? 25.943 -9.028 -25.243 1.00 88.12 89 SER A C 1
ATOM 712 O O . SER A 1 89 ? 27.000 -8.466 -25.553 1.00 88.12 89 SER A O 1
ATOM 714 N N . ASN A 1 90 ? 24.745 -8.532 -25.539 1.00 92.88 90 ASN A N 1
ATOM 715 C CA . ASN A 1 90 ? 24.554 -7.206 -26.098 1.00 92.88 90 ASN A CA 1
ATOM 716 C C . ASN A 1 90 ? 23.471 -6.447 -25.327 1.00 92.88 90 ASN A C 1
ATOM 718 O O . ASN A 1 90 ? 22.601 -7.056 -24.706 1.00 92.88 90 ASN A O 1
ATOM 722 N N . TYR A 1 91 ? 23.541 -5.119 -25.357 1.00 95.19 91 TYR A N 1
ATOM 723 C CA . TYR A 1 91 ? 22.725 -4.254 -24.511 1.00 95.19 91 TYR A CA 1
ATOM 724 C C . TYR A 1 91 ? 21.900 -3.298 -25.359 1.00 95.19 91 TYR A C 1
ATOM 726 O O . TYR A 1 91 ? 22.428 -2.606 -26.233 1.00 95.19 91 TYR A O 1
ATOM 734 N N . ILE A 1 92 ? 20.606 -3.240 -25.049 1.00 95.88 92 ILE A N 1
ATOM 735 C CA . ILE A 1 92 ? 19.677 -2.243 -25.569 1.00 95.88 92 ILE A CA 1
ATOM 736 C C . ILE A 1 92 ? 19.101 -1.507 -24.365 1.00 95.88 92 ILE A C 1
ATOM 738 O O . ILE A 1 92 ? 18.501 -2.110 -23.477 1.00 95.88 92 ILE A O 1
ATOM 742 N N . LEU A 1 93 ? 19.316 -0.201 -24.334 1.00 96.31 93 LEU A N 1
ATOM 743 C CA . LEU A 1 93 ? 18.861 0.694 -23.285 1.00 96.31 93 LEU A CA 1
ATOM 744 C C . LEU A 1 93 ? 17.659 1.489 -23.775 1.00 96.31 93 LEU A C 1
ATOM 746 O O . LEU A 1 93 ? 17.633 1.931 -24.924 1.00 96.31 93 LEU A O 1
ATOM 750 N N . PHE A 1 94 ? 16.716 1.728 -22.869 1.00 96.00 94 PHE A N 1
ATOM 751 C CA . PHE A 1 94 ? 15.599 2.647 -23.052 1.00 96.00 94 PHE A CA 1
ATOM 752 C C . PHE A 1 94 ? 15.514 3.574 -21.843 1.00 96.00 94 PHE A C 1
ATOM 754 O O . PHE A 1 94 ? 15.762 3.156 -20.713 1.00 96.00 94 PHE A O 1
ATOM 761 N N . SER A 1 95 ? 15.177 4.834 -22.085 1.00 95.44 95 SER A N 1
ATOM 762 C CA . SER A 1 95 ? 15.104 5.870 -21.062 1.00 95.44 95 SER A CA 1
ATOM 763 C C . SER A 1 95 ? 14.109 6.949 -21.483 1.00 95.44 95 SER A C 1
ATOM 765 O O . SER A 1 95 ? 13.988 7.276 -22.663 1.00 95.44 95 SER A O 1
ATOM 767 N N . ASP A 1 96 ? 13.400 7.525 -20.522 1.00 94.00 96 ASP A N 1
ATOM 768 C CA . ASP A 1 96 ? 12.587 8.732 -20.705 1.00 94.00 96 ASP A CA 1
ATOM 769 C C . ASP A 1 96 ? 13.447 10.015 -20.696 1.00 94.00 96 ASP A C 1
ATOM 771 O O . ASP A 1 96 ? 12.973 11.097 -21.038 1.00 94.00 96 ASP A O 1
ATOM 775 N N . GLN A 1 97 ? 14.736 9.888 -20.362 1.00 95.00 97 GLN A N 1
ATOM 776 C CA . GLN A 1 97 ? 15.747 10.948 -20.387 1.00 95.00 97 GLN A CA 1
ATOM 777 C C . GLN A 1 97 ? 16.891 10.638 -21.370 1.00 95.00 97 GLN A C 1
ATOM 779 O O . GLN A 1 97 ? 17.168 9.463 -21.630 1.00 95.00 97 GLN A O 1
ATOM 784 N N . PRO A 1 98 ? 17.607 11.653 -21.895 1.00 95.00 98 PRO A N 1
ATOM 785 C CA . PRO A 1 98 ? 18.771 11.432 -22.752 1.00 95.00 98 PRO A CA 1
ATOM 786 C C . PRO A 1 98 ? 19.828 10.522 -22.108 1.00 95.00 98 PRO A C 1
ATOM 788 O O . PRO A 1 98 ? 20.185 10.697 -20.944 1.00 95.00 98 PRO A O 1
ATOM 791 N N . ILE A 1 99 ? 20.369 9.582 -22.887 1.00 94.50 99 ILE A N 1
ATOM 792 C CA . ILE A 1 99 ? 21.443 8.675 -22.458 1.00 94.50 99 ILE A CA 1
ATOM 793 C C . ILE A 1 99 ? 22.782 9.291 -22.875 1.00 94.50 99 ILE A C 1
ATOM 795 O O . ILE A 1 99 ? 23.131 9.272 -24.054 1.00 94.50 99 ILE A O 1
ATOM 799 N N . SER A 1 100 ? 23.513 9.869 -21.920 1.00 90.88 100 SER A N 1
ATOM 800 C CA . SER A 1 100 ? 24.814 10.506 -22.175 1.00 90.88 100 SER A CA 1
ATOM 801 C C . SER A 1 100 ? 25.976 9.514 -22.189 1.00 90.88 100 SER A C 1
ATOM 803 O O . SER A 1 100 ? 26.820 9.588 -23.078 1.00 90.88 100 SER A O 1
ATOM 805 N N . ASP A 1 101 ? 26.004 8.590 -21.224 1.00 93.75 101 ASP A N 1
ATOM 806 C CA . ASP A 1 101 ? 27.010 7.532 -21.115 1.00 93.75 101 ASP A CA 1
ATOM 807 C C . ASP A 1 101 ? 26.308 6.165 -21.009 1.00 93.75 101 ASP A C 1
ATOM 809 O O . ASP A 1 101 ? 25.796 5.803 -19.943 1.00 93.75 101 ASP A O 1
ATOM 813 N N . PRO A 1 102 ? 26.201 5.415 -22.121 1.00 94.25 102 PRO A N 1
ATOM 814 C CA . PRO A 1 102 ? 25.536 4.119 -22.118 1.00 94.25 102 PRO A CA 1
ATOM 815 C C . PRO A 1 102 ? 26.317 3.059 -21.329 1.00 94.25 102 PRO A C 1
ATOM 817 O O . PRO A 1 102 ? 25.690 2.173 -20.754 1.00 94.25 102 PRO A O 1
ATOM 820 N N . ILE A 1 103 ? 27.651 3.142 -21.265 1.00 94.38 103 ILE A N 1
ATOM 821 C CA . ILE A 1 103 ? 28.481 2.144 -20.574 1.00 94.38 103 ILE A CA 1
ATOM 822 C C . ILE A 1 103 ? 28.317 2.290 -19.066 1.00 94.38 103 ILE A C 1
ATOM 824 O O . ILE A 1 103 ? 27.978 1.316 -18.398 1.00 94.38 103 ILE A O 1
ATOM 828 N N . GLU A 1 104 ? 28.447 3.512 -18.546 1.00 95.19 104 GLU A N 1
ATOM 829 C CA . GLU A 1 104 ? 28.209 3.789 -17.125 1.00 95.19 104 GLU A CA 1
ATOM 830 C C . GLU A 1 104 ? 26.779 3.390 -16.717 1.00 95.19 104 GLU A C 1
ATOM 832 O O . GLU A 1 104 ? 26.550 2.805 -15.654 1.00 95.19 104 GLU A O 1
ATOM 837 N N . MET A 1 105 ? 25.792 3.659 -17.583 1.00 95.31 105 MET A N 1
ATOM 838 C CA . MET A 1 105 ? 24.403 3.278 -17.331 1.00 95.31 105 MET A CA 1
ATOM 839 C C . MET A 1 105 ? 24.221 1.755 -17.246 1.00 95.31 105 MET A C 1
ATOM 841 O O . MET A 1 105 ? 23.510 1.296 -16.349 1.00 95.31 105 MET A O 1
ATOM 845 N N . ILE A 1 106 ? 24.864 0.983 -18.130 1.00 95.19 106 ILE A N 1
ATOM 846 C CA . ILE A 1 106 ? 24.847 -0.489 -18.104 1.00 95.19 106 ILE A CA 1
ATOM 847 C C . ILE A 1 106 ? 25.487 -1.010 -16.824 1.00 95.19 106 ILE A C 1
ATOM 849 O O . ILE A 1 106 ? 24.848 -1.781 -16.112 1.00 95.19 106 ILE A O 1
ATOM 853 N N . GLU A 1 107 ? 26.694 -0.550 -16.489 1.00 95.69 107 GLU A N 1
ATOM 854 C CA . GLU A 1 107 ? 27.407 -0.982 -15.281 1.00 95.69 107 GLU A CA 1
ATOM 855 C C . GLU A 1 107 ? 26.565 -0.736 -14.024 1.00 95.69 107 GLU A C 1
ATOM 857 O O . GLU A 1 107 ? 26.448 -1.601 -13.154 1.00 95.69 107 GLU A O 1
ATOM 862 N N . ARG A 1 108 ? 25.894 0.420 -13.953 1.00 95.19 108 ARG A N 1
ATOM 863 C CA . ARG A 1 108 ? 24.974 0.753 -12.861 1.00 95.19 108 ARG A CA 1
ATOM 864 C C . ARG A 1 108 ? 23.761 -0.181 -12.808 1.00 95.19 108 ARG A C 1
ATOM 866 O O . ARG A 1 108 ? 23.353 -0.575 -11.713 1.00 95.19 108 ARG A O 1
ATOM 873 N N . ILE A 1 109 ? 23.160 -0.504 -13.956 1.00 93.69 109 ILE A N 1
ATOM 874 C CA . ILE A 1 109 ? 22.017 -1.426 -14.042 1.00 93.69 109 ILE A CA 1
ATOM 875 C C . ILE A 1 109 ? 22.452 -2.826 -13.605 1.00 93.69 109 ILE A C 1
ATOM 877 O O . ILE A 1 109 ? 21.847 -3.388 -12.696 1.00 93.69 109 ILE A O 1
ATOM 881 N N . GLU A 1 110 ? 23.529 -3.373 -14.167 1.00 93.81 110 GLU A N 1
ATOM 882 C CA . GLU A 1 110 ? 24.032 -4.697 -13.790 1.00 93.81 110 GLU A CA 1
ATOM 883 C C . GLU A 1 110 ? 24.398 -4.763 -12.306 1.00 93.81 110 GLU A C 1
ATOM 885 O O . GLU A 1 110 ? 24.006 -5.703 -11.611 1.00 93.81 110 GLU A O 1
ATOM 890 N N . ALA A 1 111 ? 25.062 -3.731 -11.777 1.00 95.31 111 ALA A N 1
ATOM 891 C CA . ALA A 1 111 ? 25.388 -3.642 -10.360 1.00 95.31 111 ALA A CA 1
ATOM 892 C C . ALA A 1 111 ? 24.134 -3.692 -9.470 1.00 95.31 111 ALA A C 1
ATOM 894 O O . ALA A 1 111 ? 24.151 -4.401 -8.458 1.00 95.31 111 ALA A O 1
ATOM 895 N N . ARG A 1 112 ? 23.035 -3.019 -9.856 1.00 92.44 112 ARG A N 1
ATOM 896 C CA . ARG A 1 112 ? 21.754 -3.028 -9.118 1.00 92.44 112 ARG A CA 1
ATOM 897 C C . ARG A 1 112 ? 21.200 -4.445 -8.940 1.00 92.44 112 ARG A C 1
ATOM 899 O O . ARG A 1 112 ? 20.727 -4.765 -7.851 1.00 92.44 112 ARG A O 1
ATOM 906 N N . TYR A 1 113 ? 21.276 -5.287 -9.972 1.00 92.06 113 TYR A N 1
ATOM 907 C CA . TYR A 1 113 ? 20.704 -6.643 -9.960 1.00 92.06 113 TYR A CA 1
ATOM 908 C C . TYR A 1 113 ? 21.712 -7.744 -9.588 1.00 92.06 113 TYR A C 1
ATOM 910 O O . TYR A 1 113 ? 21.303 -8.850 -9.242 1.00 92.06 113 TYR A O 1
ATOM 918 N N . SER A 1 114 ? 23.016 -7.449 -9.593 1.00 92.25 114 SER A N 1
ATOM 919 C CA . SER A 1 114 ? 24.113 -8.420 -9.408 1.00 92.25 114 SER A CA 1
ATOM 920 C C . SER A 1 114 ? 24.009 -9.296 -8.154 1.00 92.25 114 SER A C 1
ATOM 922 O O . SER A 1 114 ? 24.457 -10.440 -8.144 1.00 92.25 114 SER A O 1
ATOM 924 N N . MET A 1 115 ? 23.415 -8.760 -7.087 1.00 89.94 115 MET A N 1
ATOM 925 C CA . MET A 1 115 ? 23.302 -9.426 -5.791 1.00 89.94 115 MET A CA 1
ATOM 926 C C . MET A 1 115 ? 22.009 -10.231 -5.639 1.00 89.94 115 MET A C 1
ATOM 928 O O . MET A 1 115 ? 21.827 -10.882 -4.603 1.00 89.94 115 MET A O 1
ATOM 932 N N . LEU A 1 116 ? 21.080 -10.152 -6.591 1.00 93.56 116 LEU A N 1
ATOM 933 C CA . LEU A 1 116 ? 19.831 -10.897 -6.515 1.00 93.56 116 LEU A CA 1
ATOM 934 C C . LEU A 1 116 ? 20.088 -12.390 -6.744 1.00 93.56 116 LEU A C 1
ATOM 936 O O . LEU A 1 116 ? 20.971 -12.761 -7.520 1.00 93.56 116 LEU A O 1
ATOM 940 N N . PRO A 1 117 ? 19.359 -13.265 -6.034 1.00 94.06 117 PRO A N 1
ATOM 941 C CA . PRO A 1 117 ? 19.449 -14.692 -6.282 1.00 94.06 117 PRO A CA 1
ATOM 942 C C . PRO A 1 117 ? 18.991 -14.981 -7.711 1.00 94.06 117 PRO A C 1
ATOM 944 O O . PRO A 1 117 ? 18.083 -14.336 -8.234 1.00 94.06 117 PRO A O 1
ATOM 947 N N . LYS A 1 118 ? 19.627 -15.972 -8.322 1.00 91.12 118 LYS A N 1
ATOM 948 C CA . LYS A 1 118 ? 19.225 -16.508 -9.618 1.00 91.12 118 LYS A CA 1
ATOM 949 C C . LYS A 1 118 ? 18.337 -17.726 -9.394 1.00 91.12 118 LYS A C 1
ATOM 951 O O . LYS A 1 118 ? 18.465 -18.385 -8.360 1.00 91.12 118 LYS A O 1
ATOM 956 N N . ALA A 1 119 ? 17.441 -17.981 -10.339 1.00 90.38 119 ALA A N 1
ATOM 957 C CA . ALA A 1 119 ? 16.622 -19.182 -10.316 1.00 90.38 119 ALA A CA 1
ATOM 958 C C . ALA A 1 119 ? 17.517 -20.430 -10.425 1.00 90.38 119 ALA A C 1
ATOM 960 O O . ALA A 1 119 ? 18.619 -20.353 -10.976 1.00 90.38 119 ALA A O 1
ATOM 961 N N . ILE A 1 120 ? 17.073 -21.564 -9.883 1.00 87.94 120 ILE A N 1
ATOM 962 C CA . ILE A 1 120 ? 17.826 -22.832 -9.905 1.00 87.94 120 ILE A CA 1
ATOM 963 C C . ILE A 1 120 ? 18.123 -23.280 -11.344 1.00 87.94 120 ILE A C 1
ATOM 965 O O . ILE A 1 120 ? 19.192 -23.826 -11.613 1.00 87.94 120 ILE A O 1
ATOM 969 N N . ASP A 1 121 ? 17.198 -23.013 -12.259 1.00 86.69 121 ASP A N 1
ATOM 970 C CA . ASP A 1 121 ? 17.266 -23.324 -13.685 1.00 86.69 121 ASP A CA 1
ATOM 971 C C . ASP A 1 121 ? 17.929 -22.217 -14.526 1.00 86.69 121 ASP A C 1
ATOM 973 O O . ASP A 1 121 ? 17.976 -22.316 -15.754 1.00 86.69 121 ASP A O 1
ATOM 977 N N . TYR A 1 122 ? 18.481 -21.173 -13.893 1.00 87.06 122 TYR A N 1
ATOM 978 C CA . TYR A 1 122 ? 19.185 -20.112 -14.606 1.00 87.06 122 TYR A CA 1
ATOM 979 C C . TYR A 1 122 ? 20.346 -20.706 -15.427 1.00 87.06 122 TYR A C 1
ATOM 981 O O . TYR A 1 122 ? 21.240 -21.344 -14.857 1.00 87.06 122 TYR A O 1
ATOM 989 N N . PRO A 1 123 ? 20.398 -20.472 -16.751 1.00 82.50 123 PRO A N 1
ATOM 990 C CA . PRO A 1 123 ? 21.412 -21.071 -17.606 1.00 82.50 123 PRO A CA 1
ATOM 991 C C . PRO A 1 123 ? 22.783 -20.447 -17.330 1.00 82.50 123 PRO A C 1
ATOM 993 O O . PRO A 1 123 ? 23.096 -19.340 -17.764 1.00 82.50 123 PRO A O 1
ATOM 996 N N . MET A 1 124 ? 23.620 -21.168 -16.582 1.00 79.38 124 MET A N 1
ATOM 997 C CA . MET A 1 124 ? 24.977 -20.726 -16.228 1.00 79.38 124 MET A CA 1
ATOM 998 C C . MET A 1 124 ? 26.007 -20.988 -17.333 1.00 79.38 124 MET A C 1
ATOM 1000 O O . MET A 1 124 ? 27.078 -20.382 -17.328 1.00 79.38 124 MET A O 1
ATOM 1004 N N . TYR A 1 125 ? 25.697 -21.892 -18.261 1.00 80.38 125 TYR A N 1
ATOM 1005 C CA . TYR A 1 125 ? 26.577 -22.308 -19.347 1.00 80.38 125 TYR A CA 1
ATOM 1006 C C . TYR A 1 125 ? 25.810 -22.326 -20.663 1.00 80.38 125 TYR A C 1
ATOM 1008 O O . TYR A 1 125 ? 24.591 -22.496 -20.672 1.00 80.38 125 TYR A O 1
ATOM 1016 N N . ALA A 1 126 ? 26.540 -22.177 -21.768 1.00 78.44 126 ALA A N 1
ATOM 1017 C CA . ALA A 1 126 ? 25.977 -22.365 -23.094 1.00 78.44 126 ALA A CA 1
ATOM 1018 C C . ALA A 1 126 ? 25.423 -23.789 -23.219 1.00 78.44 126 ALA A C 1
ATOM 1020 O O . ALA A 1 126 ? 26.097 -24.763 -22.868 1.00 78.44 126 ALA A O 1
ATOM 1021 N N . ASP A 1 127 ? 24.204 -23.897 -23.726 1.00 80.56 127 ASP A N 1
ATOM 1022 C CA . ASP A 1 127 ? 23.587 -25.183 -23.985 1.00 80.56 127 ASP A CA 1
ATOM 1023 C C . ASP A 1 127 ? 24.125 -25.769 -25.294 1.00 80.56 127 ASP A C 1
ATOM 1025 O O . ASP A 1 127 ? 23.746 -25.362 -26.388 1.00 80.56 127 ASP A O 1
ATOM 1029 N N . ALA A 1 128 ? 25.058 -26.712 -25.175 1.00 80.31 128 ALA A N 1
ATOM 1030 C CA . ALA A 1 128 ? 25.706 -27.332 -26.326 1.00 80.31 128 ALA A CA 1
ATOM 1031 C C . ALA A 1 128 ? 24.774 -28.259 -27.126 1.00 80.31 128 ALA A C 1
ATOM 1033 O O . ALA A 1 128 ? 25.090 -28.588 -28.268 1.00 80.31 128 ALA A O 1
ATOM 1034 N N . GLU A 1 129 ? 23.667 -28.709 -26.527 1.00 83.44 129 GLU A N 1
ATOM 1035 C CA . GLU A 1 129 ? 22.737 -29.672 -27.128 1.00 83.44 129 GLU A CA 1
ATOM 1036 C C . GLU A 1 129 ? 21.442 -29.024 -27.643 1.00 83.44 129 GLU A C 1
ATOM 1038 O O . GLU A 1 129 ? 20.596 -29.738 -28.180 1.00 83.44 129 GLU A O 1
ATOM 1043 N N . ASP A 1 130 ? 21.291 -27.704 -27.480 1.00 81.56 130 ASP A N 1
ATOM 1044 C CA . ASP A 1 130 ? 20.118 -26.913 -27.888 1.00 81.56 130 ASP A CA 1
ATOM 1045 C C . ASP A 1 130 ? 18.778 -27.506 -27.388 1.00 81.56 130 ASP A C 1
ATOM 1047 O O . ASP A 1 130 ? 17.772 -27.580 -28.094 1.00 81.56 130 ASP A O 1
ATOM 1051 N N . ASN A 1 131 ? 18.779 -28.004 -26.148 1.00 86.06 131 ASN A N 1
ATOM 1052 C CA . ASN A 1 131 ? 17.657 -28.656 -25.476 1.00 86.06 131 ASN A CA 1
ATOM 1053 C C . ASN A 1 131 ? 17.277 -28.032 -24.117 1.00 86.06 131 ASN A C 1
ATOM 1055 O O . ASN A 1 131 ? 16.443 -28.595 -23.407 1.00 86.06 131 ASN A O 1
ATOM 1059 N N . LEU A 1 132 ? 17.835 -26.872 -23.759 1.00 84.19 132 LEU A N 1
ATOM 1060 C CA . LEU A 1 132 ? 17.597 -26.146 -22.510 1.00 84.19 132 LEU A CA 1
ATOM 1061 C C . LEU A 1 132 ? 16.105 -25.919 -22.286 1.00 84.19 132 LEU A C 1
ATOM 1063 O O . LEU A 1 132 ? 15.591 -26.288 -21.237 1.00 84.19 132 LEU A O 1
ATOM 1067 N N . LEU A 1 133 ? 15.402 -25.385 -23.292 1.00 85.31 133 LEU A N 1
ATOM 1068 C CA . LEU A 1 133 ? 13.964 -25.107 -23.203 1.00 85.31 133 LEU A CA 1
ATOM 1069 C C . LEU A 1 133 ? 13.142 -26.372 -22.922 1.00 85.31 133 LEU A C 1
ATOM 1071 O O . LEU A 1 133 ? 12.159 -26.316 -22.195 1.00 85.31 133 LEU A O 1
ATOM 1075 N N . ALA A 1 134 ? 13.563 -27.526 -23.448 1.00 85.69 134 ALA A N 1
ATOM 1076 C CA . ALA A 1 134 ? 12.890 -28.802 -23.212 1.00 85.69 134 ALA A CA 1
ATOM 1077 C C . ALA A 1 134 ? 13.174 -29.396 -21.818 1.00 85.69 134 ALA A C 1
ATOM 1079 O O . ALA A 1 134 ? 12.471 -30.315 -21.399 1.00 85.69 134 ALA A O 1
ATOM 1080 N N . LYS A 1 135 ? 14.205 -28.907 -21.115 1.00 82.31 135 LYS A N 1
ATOM 1081 C CA . LYS A 1 135 ? 14.589 -29.344 -19.763 1.00 82.31 135 LYS A CA 1
ATOM 1082 C C . LYS A 1 135 ? 13.980 -28.476 -18.655 1.00 82.31 135 LYS A C 1
ATOM 1084 O O . LYS A 1 135 ? 14.096 -28.857 -17.492 1.00 82.31 135 LYS A O 1
ATOM 1089 N N . LEU A 1 136 ? 13.369 -27.337 -18.993 1.00 84.88 136 LEU A N 1
ATOM 1090 C CA . LEU A 1 136 ? 12.707 -26.464 -18.023 1.00 84.88 136 LEU A CA 1
ATOM 1091 C C . LEU A 1 136 ? 11.389 -27.087 -17.551 1.00 84.88 136 LEU A C 1
ATOM 1093 O O . LEU A 1 136 ? 10.576 -27.535 -18.360 1.00 84.88 136 LEU A O 1
ATOM 1097 N N . ASP A 1 137 ? 11.174 -27.085 -16.238 1.00 84.75 137 ASP A N 1
ATOM 1098 C CA . ASP A 1 137 ? 9.880 -27.403 -15.641 1.00 84.75 137 ASP A CA 1
ATOM 1099 C C . ASP A 1 137 ? 9.074 -26.109 -15.483 1.00 84.75 137 ASP A C 1
ATOM 1101 O O . ASP A 1 137 ? 9.293 -25.325 -14.561 1.00 84.75 137 ASP A O 1
ATOM 1105 N N . TYR A 1 138 ? 8.145 -25.874 -16.408 1.00 82.00 138 TYR A N 1
ATOM 1106 C CA . TYR A 1 138 ? 7.301 -24.676 -16.406 1.00 82.00 138 TYR A CA 1
ATOM 1107 C C . TYR A 1 138 ? 6.266 -24.652 -15.267 1.00 82.00 138 TYR A C 1
ATOM 1109 O O . TYR A 1 138 ? 5.629 -23.621 -15.061 1.00 82.00 138 TYR A O 1
ATOM 1117 N N . GLU A 1 139 ? 6.109 -25.753 -14.524 1.00 85.12 139 GLU A N 1
ATOM 1118 C CA . GLU A 1 139 ? 5.186 -25.873 -13.390 1.00 85.12 139 GLU A CA 1
ATOM 1119 C C . GLU A 1 139 ? 5.922 -25.880 -12.030 1.00 85.12 139 GLU A C 1
ATOM 1121 O O . GLU A 1 139 ? 5.294 -26.068 -10.977 1.00 85.12 139 GLU A O 1
ATOM 1126 N N . ASP A 1 140 ? 7.246 -25.656 -12.015 1.00 82.06 140 ASP A N 1
ATOM 1127 C CA . ASP A 1 140 ? 8.023 -25.610 -10.775 1.00 82.06 140 ASP A CA 1
ATOM 1128 C C . ASP A 1 140 ? 7.752 -24.319 -9.987 1.00 82.06 140 ASP A C 1
ATOM 1130 O O . ASP A 1 140 ? 8.105 -23.204 -10.375 1.00 82.06 140 ASP A O 1
ATOM 1134 N N . ASN A 1 141 ? 7.153 -24.482 -8.808 1.00 80.38 141 ASN A N 1
ATOM 1135 C CA . ASN A 1 141 ? 6.857 -23.387 -7.887 1.00 80.38 141 ASN A CA 1
ATOM 1136 C C . ASN A 1 141 ? 8.035 -23.047 -6.946 1.00 80.38 141 ASN A C 1
ATOM 1138 O O . ASN A 1 141 ? 7.909 -22.152 -6.106 1.00 80.38 141 ASN A O 1
ATOM 1142 N N . PHE A 1 142 ? 9.172 -23.747 -7.048 1.00 86.12 142 PHE A N 1
ATOM 1143 C CA . PHE A 1 142 ? 10.306 -23.658 -6.120 1.00 86.12 142 PHE A CA 1
ATOM 1144 C C . PHE A 1 142 ? 11.630 -23.262 -6.791 1.00 86.12 142 PHE A C 1
ATOM 1146 O O . PHE A 1 142 ? 12.704 -23.653 -6.333 1.00 86.12 142 PHE A O 1
ATOM 1153 N N . LEU A 1 143 ? 11.571 -22.385 -7.798 1.00 90.38 143 LEU A N 1
ATOM 1154 C CA . LEU A 1 143 ? 12.740 -21.873 -8.532 1.00 90.38 143 LEU A CA 1
ATOM 1155 C C . LEU A 1 143 ? 13.782 -21.134 -7.673 1.00 90.38 143 LEU A C 1
ATOM 1157 O O . LEU A 1 143 ? 14.903 -20.906 -8.123 1.00 90.38 143 LEU A O 1
ATOM 1161 N N . PHE A 1 144 ? 13.445 -20.750 -6.440 1.00 92.19 144 PHE A N 1
ATOM 1162 C CA . PHE A 1 144 ? 14.346 -20.064 -5.516 1.00 92.19 144 PHE A CA 1
ATOM 1163 C C . PHE A 1 144 ? 14.280 -20.692 -4.127 1.00 92.19 144 PHE A C 1
ATOM 1165 O O . PHE A 1 144 ? 13.203 -21.014 -3.622 1.00 92.19 144 PHE A O 1
ATOM 1172 N N . ASP A 1 145 ? 15.425 -20.768 -3.443 1.00 91.56 145 ASP A N 1
ATOM 1173 C CA . ASP A 1 145 ? 15.409 -21.067 -2.014 1.00 91.56 145 ASP A CA 1
ATOM 1174 C C . ASP A 1 145 ? 14.678 -19.957 -1.232 1.00 91.56 145 ASP A C 1
ATOM 1176 O O . ASP A 1 145 ? 14.601 -18.798 -1.653 1.00 91.56 145 ASP A O 1
ATOM 1180 N N . ARG A 1 146 ? 14.153 -20.292 -0.047 1.00 91.38 146 ARG A N 1
ATOM 1181 C CA . ARG A 1 146 ? 13.354 -19.359 0.765 1.00 91.38 146 ARG A CA 1
ATOM 1182 C C . ARG A 1 146 ? 14.080 -18.042 1.069 1.00 91.38 146 ARG A C 1
ATOM 1184 O O . ARG A 1 146 ? 13.436 -16.999 1.146 1.00 91.38 146 ARG A O 1
ATOM 1191 N N . LYS A 1 147 ? 15.394 -18.071 1.307 1.00 92.44 147 LYS A N 1
ATOM 1192 C CA . LYS A 1 147 ? 16.172 -16.867 1.638 1.00 92.44 147 LYS A CA 1
ATOM 1193 C C . LYS A 1 147 ? 16.330 -15.985 0.400 1.00 92.44 147 LYS A C 1
ATOM 1195 O O . LYS A 1 147 ? 16.182 -14.769 0.512 1.00 92.44 147 LYS A O 1
ATOM 1200 N N . GLY A 1 148 ? 16.599 -16.592 -0.752 1.00 93.12 148 GLY A N 1
ATOM 1201 C CA . GLY A 1 148 ? 16.624 -15.922 -2.043 1.00 93.12 148 GLY A CA 1
ATOM 1202 C C . GLY A 1 148 ? 15.275 -15.284 -2.367 1.00 93.12 148 GLY A C 1
ATOM 1203 O O . GLY A 1 148 ? 15.204 -14.079 -2.599 1.00 93.12 148 GLY A O 1
ATOM 1204 N N . TYR A 1 149 ? 14.192 -16.050 -2.271 1.00 92.62 149 TYR A N 1
ATOM 1205 C CA . TYR A 1 149 ? 12.848 -15.553 -2.554 1.00 92.62 149 TYR A CA 1
ATOM 1206 C C . TYR A 1 149 ? 12.477 -14.327 -1.701 1.00 92.62 149 TYR A C 1
ATOM 1208 O O . TYR A 1 149 ? 12.030 -13.312 -2.228 1.00 92.62 149 TYR A O 1
ATOM 1216 N N . LEU A 1 150 ? 12.755 -14.354 -0.391 1.00 90.75 150 LEU A N 1
ATOM 1217 C CA . LEU A 1 150 ? 12.513 -13.195 0.480 1.00 90.75 150 LEU A CA 1
ATOM 1218 C C . LEU A 1 150 ? 13.347 -11.965 0.087 1.00 90.75 150 LEU A C 1
ATOM 1220 O O . LEU A 1 150 ? 12.851 -10.845 0.187 1.00 90.75 150 LEU A O 1
ATOM 1224 N N . LYS A 1 151 ? 14.585 -12.159 -0.387 1.00 91.38 151 LYS A N 1
ATOM 1225 C CA . LYS A 1 151 ? 15.431 -11.066 -0.888 1.00 91.38 151 LYS A CA 1
ATOM 1226 C C . LYS A 1 151 ? 14.862 -10.447 -2.168 1.00 91.38 151 LYS A C 1
ATOM 1228 O O . LYS A 1 151 ? 14.929 -9.232 -2.324 1.00 91.38 151 LYS A O 1
ATOM 1233 N N . LEU A 1 152 ? 14.293 -11.262 -3.059 1.00 92.56 152 LEU A N 1
ATOM 1234 C CA . LEU A 1 152 ? 13.604 -10.771 -4.256 1.00 92.56 152 LEU A CA 1
ATOM 1235 C C . LEU A 1 152 ? 12.367 -9.954 -3.891 1.00 92.56 152 LEU A C 1
ATOM 1237 O O . LEU A 1 152 ? 12.188 -8.873 -4.437 1.00 92.56 152 LEU A O 1
ATOM 1241 N N . LEU A 1 153 ? 11.558 -10.423 -2.935 1.00 90.88 153 LEU A N 1
ATOM 1242 C CA . LEU A 1 153 ? 10.385 -9.677 -2.472 1.00 90.88 153 LEU A CA 1
ATOM 1243 C C . LEU A 1 153 ? 10.762 -8.332 -1.834 1.00 90.88 153 LEU A C 1
ATOM 1245 O O . LEU A 1 153 ? 10.106 -7.326 -2.090 1.00 90.88 153 LEU A O 1
ATOM 1249 N N . GLU A 1 154 ? 11.828 -8.292 -1.029 1.00 88.81 154 GLU A N 1
ATOM 1250 C CA . GLU A 1 154 ? 12.322 -7.042 -0.437 1.00 88.81 154 GLU A CA 1
ATOM 1251 C C . GLU A 1 154 ? 12.844 -6.064 -1.498 1.00 88.81 154 GLU A C 1
ATOM 1253 O O . GLU A 1 154 ? 12.600 -4.862 -1.393 1.00 88.81 154 GLU A O 1
ATOM 1258 N N . PHE A 1 155 ? 13.531 -6.572 -2.525 1.00 90.50 155 PHE A N 1
ATOM 1259 C CA . PHE A 1 155 ? 13.981 -5.763 -3.654 1.00 90.50 155 PHE A CA 1
ATOM 1260 C C . PHE A 1 155 ? 12.798 -5.225 -4.467 1.00 90.50 155 PHE A C 1
ATOM 1262 O O . PHE A 1 155 ? 12.721 -4.021 -4.685 1.00 90.50 155 PHE A O 1
ATOM 1269 N N . ALA A 1 156 ? 11.853 -6.091 -4.845 1.00 90.50 156 ALA A N 1
ATOM 1270 C CA . ALA A 1 156 ? 10.673 -5.719 -5.624 1.00 90.50 156 ALA A CA 1
ATOM 1271 C C . ALA A 1 156 ? 9.846 -4.638 -4.920 1.00 90.50 156 ALA A C 1
ATOM 1273 O O . ALA A 1 156 ? 9.368 -3.709 -5.560 1.00 90.50 156 ALA A O 1
ATOM 1274 N N . LEU A 1 157 ? 9.740 -4.702 -3.589 1.00 89.44 157 LEU A N 1
ATOM 1275 C CA . LEU A 1 157 ? 9.072 -3.673 -2.797 1.00 89.44 157 LEU A CA 1
ATOM 1276 C C . LEU A 1 157 ? 9.678 -2.271 -3.000 1.00 89.44 157 LEU A C 1
ATOM 1278 O O . LEU A 1 157 ? 8.938 -1.292 -2.980 1.00 89.44 157 LEU A O 1
ATOM 1282 N N . GLN A 1 158 ? 10.995 -2.153 -3.211 1.00 88.50 158 GLN A N 1
ATOM 1283 C CA . GLN A 1 158 ? 11.640 -0.851 -3.431 1.00 88.50 158 GLN A CA 1
ATOM 1284 C C . GLN A 1 158 ? 11.206 -0.193 -4.741 1.00 88.50 158 GLN A C 1
ATOM 1286 O O . GLN A 1 158 ? 11.146 1.032 -4.797 1.00 88.50 158 GLN A O 1
ATOM 1291 N N . ASP A 1 159 ? 10.880 -0.976 -5.771 1.00 89.81 159 ASP A N 1
ATOM 1292 C CA . ASP A 1 159 ? 10.475 -0.435 -7.073 1.00 89.81 159 ASP A CA 1
ATOM 1293 C C . ASP A 1 159 ? 9.107 0.270 -7.003 1.00 89.81 159 ASP A C 1
ATOM 1295 O O . ASP A 1 159 ? 8.831 1.171 -7.794 1.00 89.81 159 ASP A O 1
ATOM 1299 N N . PHE A 1 160 ? 8.276 -0.067 -6.010 1.00 93.56 160 PHE A N 1
ATOM 1300 C CA . PHE A 1 160 ? 6.991 0.593 -5.754 1.00 93.56 160 PHE A CA 1
ATOM 1301 C C . PHE A 1 160 ? 7.104 1.850 -4.881 1.00 93.56 160 PHE A C 1
ATOM 1303 O O . PHE A 1 160 ? 6.109 2.545 -4.697 1.00 93.56 160 PHE A O 1
ATOM 1310 N N . ILE A 1 161 ? 8.282 2.177 -4.343 1.00 93.00 161 ILE A N 1
ATOM 1311 C CA . ILE A 1 161 ? 8.466 3.387 -3.535 1.00 93.00 161 ILE A CA 1
ATOM 1312 C C . ILE A 1 161 ? 8.793 4.574 -4.442 1.00 93.00 161 ILE A C 1
ATOM 1314 O O . ILE A 1 161 ? 9.801 4.570 -5.144 1.00 93.00 161 ILE A O 1
ATOM 1318 N N . THR A 1 162 ? 7.988 5.633 -4.370 1.00 90.19 162 THR A N 1
ATOM 1319 C CA . THR A 1 162 ? 8.251 6.895 -5.078 1.00 90.19 162 THR A CA 1
ATOM 1320 C C . THR A 1 162 ? 7.770 8.090 -4.261 1.00 90.19 162 THR A C 1
ATOM 1322 O O . THR A 1 162 ? 6.759 7.991 -3.577 1.00 90.19 162 THR A O 1
ATOM 1325 N N . GLU A 1 163 ? 8.503 9.207 -4.297 1.00 87.25 163 GLU A N 1
ATOM 1326 C CA . GLU A 1 163 ? 8.126 10.491 -3.667 1.00 87.25 163 GLU A CA 1
ATOM 1327 C C . GLU A 1 163 ? 7.533 10.393 -2.239 1.00 87.25 163 GLU A C 1
ATOM 1329 O O . GLU A 1 163 ? 6.499 10.994 -1.922 1.00 87.25 163 GLU A O 1
ATOM 1334 N N . ASP A 1 164 ? 8.194 9.624 -1.362 1.00 90.75 164 ASP A N 1
ATOM 1335 C CA . ASP A 1 164 ? 7.696 9.304 -0.016 1.00 90.75 164 ASP A CA 1
ATOM 1336 C C . ASP A 1 164 ? 6.229 8.809 -0.048 1.00 90.75 164 ASP A C 1
ATOM 1338 O O . ASP A 1 164 ? 5.357 9.320 0.663 1.00 90.75 164 ASP A O 1
ATOM 1342 N N . ASP A 1 165 ? 5.955 7.820 -0.898 1.00 93.19 165 ASP A N 1
ATOM 1343 C CA . ASP A 1 165 ? 4.704 7.063 -0.992 1.00 93.19 165 ASP A CA 1
ATOM 1344 C C . ASP A 1 165 ? 4.942 5.668 -1.593 1.00 93.19 165 ASP A C 1
ATOM 1346 O O . ASP A 1 165 ? 6.065 5.317 -1.970 1.00 93.19 165 ASP A O 1
ATOM 1350 N N . VAL A 1 166 ? 3.870 4.878 -1.672 1.00 94.88 166 VAL A N 1
ATOM 1351 C CA . VAL A 1 166 ? 3.872 3.541 -2.272 1.00 94.88 166 VAL A CA 1
ATOM 1352 C C . VAL A 1 166 ? 2.902 3.515 -3.447 1.00 94.88 166 VAL A C 1
ATOM 1354 O O . VAL A 1 166 ? 1.703 3.705 -3.270 1.00 94.88 166 VAL A O 1
ATOM 1357 N N . VAL A 1 167 ? 3.409 3.261 -4.648 1.00 93.94 167 VAL A N 1
ATOM 1358 C CA . VAL A 1 167 ? 2.601 3.032 -5.848 1.00 93.94 167 VAL A CA 1
ATOM 1359 C C . VAL A 1 167 ? 1.849 1.711 -5.703 1.00 93.94 167 VAL A C 1
ATOM 1361 O O . VAL A 1 167 ? 2.457 0.692 -5.387 1.00 93.94 167 VAL A O 1
ATOM 1364 N N . ALA A 1 168 ? 0.536 1.707 -5.941 1.00 91.50 168 ALA A N 1
ATOM 1365 C CA . ALA A 1 168 ? -0.283 0.509 -5.748 1.00 91.50 168 ALA A CA 1
ATOM 1366 C C . ALA A 1 168 ? -0.072 -0.551 -6.846 1.00 91.50 168 ALA A C 1
ATOM 1368 O O . ALA A 1 168 ? -0.203 -1.746 -6.593 1.00 91.50 168 ALA A O 1
ATOM 1369 N N . GLY A 1 169 ? 0.277 -0.137 -8.069 1.00 89.81 169 GLY A N 1
ATOM 1370 C CA . GLY A 1 169 ? 0.467 -1.072 -9.175 1.00 89.81 169 GLY A CA 1
ATOM 1371 C C . GLY A 1 169 ? 0.845 -0.393 -10.484 1.00 89.81 169 GLY A C 1
ATOM 1372 O O . GLY A 1 169 ? 0.035 0.316 -11.077 1.00 89.81 169 GLY A O 1
ATOM 1373 N N . TYR A 1 170 ? 2.051 -0.647 -10.987 1.00 86.06 170 TYR A N 1
ATOM 1374 C CA . TYR A 1 170 ? 2.433 -0.175 -12.315 1.00 86.06 170 TYR A CA 1
ATOM 1375 C C . TYR A 1 170 ? 1.784 -1.002 -13.435 1.00 86.06 170 TYR A C 1
ATOM 1377 O O . TYR A 1 170 ? 1.550 -2.198 -13.262 1.00 86.06 170 TYR A O 1
ATOM 1385 N N . PRO A 1 171 ? 1.550 -0.395 -14.613 1.00 83.06 171 PRO A N 1
ATOM 1386 C CA . PRO A 1 171 ? 1.670 1.039 -14.906 1.00 83.06 171 PRO A CA 1
ATOM 1387 C C . PRO A 1 171 ? 0.386 1.838 -14.601 1.00 83.06 171 PRO A C 1
ATOM 1389 O O . PRO A 1 171 ? 0.323 3.025 -14.908 1.00 83.06 171 PRO A O 1
ATOM 1392 N N . PHE A 1 172 ? -0.665 1.196 -14.080 1.00 77.88 172 PHE A N 1
ATOM 1393 C CA . PHE A 1 172 ? -2.028 1.740 -14.116 1.00 77.88 172 PHE A CA 1
ATOM 1394 C C . PHE A 1 172 ? -2.438 2.563 -12.893 1.00 77.88 172 PHE A C 1
ATOM 1396 O O . PHE A 1 172 ? -3.352 3.382 -12.996 1.00 77.88 172 PHE A O 1
ATOM 1403 N N . TYR A 1 173 ? -1.791 2.356 -11.750 1.00 82.31 173 TYR A N 1
ATOM 1404 C CA . TYR A 1 173 ? -2.191 2.943 -10.479 1.00 82.31 173 TYR A CA 1
ATOM 1405 C C . TYR A 1 173 ? -1.069 3.792 -9.897 1.00 82.31 173 TYR A C 1
ATOM 1407 O O . TYR A 1 173 ? 0.087 3.383 -9.897 1.00 82.31 173 TYR A O 1
ATOM 1415 N N . GLY A 1 174 ? -1.436 4.961 -9.372 1.00 88.44 174 GLY A N 1
ATOM 1416 C CA . GLY A 1 174 ? -0.591 5.748 -8.478 1.00 88.44 174 GLY A CA 1
ATOM 1417 C C . GLY A 1 174 ? -0.668 5.242 -7.030 1.00 88.44 174 GLY A C 1
ATOM 1418 O O . GLY A 1 174 ? -1.084 4.103 -6.789 1.00 88.44 174 GLY A O 1
ATOM 1419 N N . PRO A 1 175 ? -0.288 6.071 -6.047 1.00 91.94 175 PRO A N 1
ATOM 1420 C CA . PRO A 1 175 ? -0.410 5.728 -4.635 1.00 91.94 175 PRO A CA 1
ATOM 1421 C C . PRO A 1 175 ? -1.857 5.697 -4.136 1.00 91.94 175 PRO A C 1
ATOM 1423 O O . PRO A 1 175 ? -2.636 6.620 -4.388 1.00 91.94 175 PRO A O 1
ATOM 1426 N N . TRP A 1 176 ? -2.207 4.636 -3.407 1.00 92.88 176 TRP A N 1
ATOM 1427 C CA . TRP A 1 176 ? -3.519 4.460 -2.781 1.00 92.88 176 TRP A CA 1
ATOM 1428 C C . TRP A 1 176 ? -3.342 4.311 -1.273 1.00 92.88 176 TRP A C 1
ATOM 1430 O O . TRP A 1 176 ? -2.565 3.483 -0.809 1.00 92.88 176 TRP A O 1
ATOM 1440 N N . GLY A 1 177 ? -4.071 5.102 -0.486 1.00 93.56 177 GLY A N 1
ATOM 1441 C CA . GLY A 1 177 ? -3.885 5.200 0.960 1.00 93.56 177 GLY A CA 1
ATOM 1442 C C . GLY A 1 177 ? -4.014 3.857 1.673 1.00 93.56 177 GLY A C 1
ATOM 1443 O O . GLY A 1 177 ? -3.182 3.539 2.521 1.00 93.56 177 GLY A O 1
ATOM 1444 N N . ARG A 1 178 ? -5.012 3.042 1.306 1.00 94.38 178 ARG A N 1
ATOM 1445 C CA . ARG A 1 178 ? -5.189 1.685 1.845 1.00 94.38 178 ARG A CA 1
ATOM 1446 C C . ARG A 1 178 ? -3.967 0.805 1.576 1.00 94.38 178 ARG A C 1
ATOM 1448 O O . ARG A 1 178 ? -3.386 0.273 2.522 1.00 94.38 178 ARG A O 1
ATOM 1455 N N . ASP A 1 179 ? -3.578 0.683 0.313 1.00 94.88 179 ASP A N 1
ATOM 1456 C CA . ASP A 1 179 ? -2.455 -0.126 -0.164 1.00 94.88 179 ASP A CA 1
ATOM 1457 C C . ASP A 1 179 ? -1.145 0.318 0.486 1.00 94.88 179 ASP A C 1
ATOM 1459 O O . ASP A 1 179 ? -0.420 -0.503 1.053 1.00 94.88 179 ASP A O 1
ATOM 1463 N N . THR A 1 180 ? -0.908 1.632 0.536 1.00 96.12 180 THR A N 1
ATOM 1464 C CA . THR A 1 180 ? 0.219 2.228 1.249 1.00 96.12 180 THR A CA 1
ATOM 1465 C C . THR A 1 180 ? 0.231 1.767 2.703 1.00 96.12 180 THR A C 1
ATOM 1467 O O . THR A 1 180 ? 1.247 1.246 3.157 1.00 96.12 180 THR A O 1
ATOM 1470 N N . MET A 1 181 ? -0.875 1.872 3.450 1.00 97.00 181 MET A N 1
ATOM 1471 C CA . MET A 1 181 ? -0.891 1.435 4.853 1.00 97.00 181 MET A CA 1
ATOM 1472 C C . MET A 1 181 ? -0.597 -0.070 5.014 1.00 97.00 181 MET A C 1
ATOM 1474 O O . MET A 1 181 ? 0.142 -0.465 5.923 1.00 97.00 181 MET A O 1
ATOM 1478 N N . VAL A 1 182 ? -1.119 -0.922 4.127 1.00 94.81 182 VAL A N 1
ATOM 1479 C CA . VAL A 1 182 ? -0.824 -2.366 4.145 1.00 94.81 182 VAL A CA 1
ATOM 1480 C C . VAL A 1 182 ? 0.668 -2.620 3.908 1.00 94.81 182 VAL A C 1
ATOM 1482 O O . VAL A 1 182 ? 1.291 -3.386 4.649 1.00 94.81 182 VAL A O 1
ATOM 1485 N N . VAL A 1 183 ? 1.273 -1.933 2.940 1.00 95.38 183 VAL A N 1
ATOM 1486 C CA . VAL A 1 183 ? 2.697 -2.073 2.614 1.00 95.38 183 VAL A CA 1
ATOM 1487 C C . VAL A 1 183 ? 3.598 -1.522 3.723 1.00 95.38 183 VAL A C 1
ATOM 1489 O O . VAL A 1 183 ? 4.563 -2.181 4.122 1.00 95.38 183 VAL A O 1
ATOM 1492 N N . LEU A 1 184 ? 3.261 -0.371 4.311 1.00 96.25 184 LEU A N 1
ATOM 1493 C CA . LEU A 1 184 ? 4.007 0.202 5.436 1.00 96.25 184 LEU A CA 1
ATOM 1494 C C . LEU A 1 184 ? 4.098 -0.766 6.619 1.00 96.25 184 LEU A C 1
ATOM 1496 O O . LEU A 1 184 ? 5.119 -0.811 7.309 1.00 96.25 184 LEU A O 1
ATOM 1500 N N . ASN A 1 185 ? 3.059 -1.575 6.846 1.00 94.62 185 ASN A N 1
ATOM 1501 C CA . ASN A 1 185 ? 3.088 -2.601 7.880 1.00 94.62 185 ASN A CA 1
ATOM 1502 C C . ASN A 1 185 ? 4.213 -3.626 7.648 1.00 94.62 185 ASN A C 1
ATOM 1504 O O . ASN A 1 185 ? 4.889 -4.008 8.605 1.00 94.62 185 ASN A O 1
ATOM 1508 N N . ALA A 1 186 ? 4.445 -4.036 6.397 1.00 91.75 186 ALA A N 1
ATOM 1509 C CA . ALA A 1 186 ? 5.558 -4.914 6.039 1.00 91.75 186 ALA A CA 1
ATOM 1510 C C . ALA A 1 186 ? 6.911 -4.200 6.210 1.00 91.75 186 ALA A C 1
ATOM 1512 O O . ALA A 1 186 ? 7.843 -4.760 6.789 1.00 91.75 186 ALA A O 1
ATOM 1513 N N . MET A 1 187 ? 7.000 -2.930 5.807 1.00 93.19 187 MET A N 1
ATOM 1514 C CA . MET A 1 187 ? 8.233 -2.135 5.901 1.00 93.19 187 MET A CA 1
ATOM 1515 C C . MET A 1 187 ? 8.713 -1.919 7.341 1.00 93.19 187 MET A C 1
ATOM 1517 O O . MET A 1 187 ? 9.913 -1.828 7.583 1.00 93.19 187 MET A O 1
ATOM 1521 N N . LEU A 1 188 ? 7.813 -1.920 8.329 1.00 93.62 188 LEU A N 1
ATOM 1522 C CA . LEU A 1 188 ? 8.174 -1.824 9.752 1.00 93.62 188 LEU A CA 1
ATOM 1523 C C . LEU A 1 188 ? 9.032 -2.997 10.269 1.00 93.62 188 LEU A C 1
ATOM 1525 O O . LEU A 1 188 ? 9.585 -2.919 11.378 1.00 93.62 188 LEU A O 1
ATOM 1529 N N . HIS A 1 189 ? 9.137 -4.094 9.513 1.00 88.62 189 HIS A N 1
ATOM 1530 C CA . HIS A 1 189 ? 10.037 -5.200 9.832 1.00 88.62 189 HIS A CA 1
ATOM 1531 C C . HIS A 1 189 ? 11.503 -4.881 9.517 1.00 88.62 189 HIS A C 1
ATOM 1533 O O . HIS A 1 189 ? 12.377 -5.412 10.205 1.00 88.62 189 HIS A O 1
ATOM 1539 N N . ASN A 1 190 ? 11.771 -3.976 8.571 1.00 86.69 190 ASN A N 1
ATOM 1540 C CA . ASN A 1 190 ? 13.117 -3.528 8.241 1.00 86.69 190 ASN A CA 1
ATOM 1541 C C . ASN A 1 190 ? 13.447 -2.213 8.976 1.00 86.69 190 ASN A C 1
ATOM 1543 O O . ASN A 1 190 ? 12.781 -1.191 8.817 1.00 86.69 190 ASN A O 1
ATOM 1547 N N . SER A 1 191 ? 14.502 -2.225 9.797 1.00 86.44 191 SER A N 1
ATOM 1548 C CA . SER A 1 191 ? 14.929 -1.047 10.560 1.00 86.44 191 SER A CA 1
ATOM 1549 C C . SER A 1 191 ? 15.401 0.117 9.687 1.00 86.44 191 SER A C 1
ATOM 1551 O O . SER A 1 191 ? 15.319 1.257 10.135 1.00 86.44 191 SER A O 1
ATOM 1553 N N . THR A 1 192 ? 15.885 -0.138 8.468 1.00 88.88 192 THR A N 1
ATOM 1554 C CA . THR A 1 192 ? 16.349 0.927 7.563 1.00 88.88 192 THR A CA 1
ATOM 1555 C C . THR A 1 192 ? 15.191 1.694 6.923 1.00 88.88 192 THR A C 1
ATOM 1557 O O . THR A 1 192 ? 15.374 2.825 6.484 1.00 88.88 192 THR A O 1
ATOM 1560 N N . SER A 1 193 ? 13.984 1.122 6.918 1.00 92.31 193 SER A N 1
ATOM 1561 C CA . SER A 1 193 ? 12.794 1.732 6.318 1.00 92.31 193 SER A CA 1
ATOM 1562 C C . SER A 1 193 ? 12.006 2.627 7.281 1.00 92.31 193 SER A C 1
ATOM 1564 O O . SER A 1 193 ? 11.069 3.294 6.853 1.00 92.31 193 SER A O 1
ATOM 1566 N N . LEU A 1 194 ? 12.355 2.670 8.574 1.00 95.06 194 LEU A N 1
ATOM 1567 C CA . LEU A 1 194 ? 11.546 3.352 9.596 1.00 95.06 194 LEU A CA 1
ATOM 1568 C C . LEU A 1 194 ? 11.373 4.854 9.337 1.00 95.06 194 LEU A C 1
ATOM 1570 O O . LEU A 1 194 ? 10.275 5.376 9.528 1.00 95.06 194 LEU A O 1
ATOM 1574 N N . ASP A 1 195 ? 12.423 5.532 8.871 1.00 95.06 195 ASP A N 1
ATOM 1575 C CA . ASP A 1 195 ? 12.358 6.963 8.558 1.00 95.06 195 ASP A CA 1
ATOM 1576 C C . ASP A 1 195 ? 11.449 7.233 7.354 1.00 95.06 195 ASP A C 1
ATOM 1578 O O . ASP A 1 195 ? 10.698 8.206 7.352 1.00 95.06 195 ASP A O 1
ATOM 1582 N N . LEU A 1 196 ? 11.477 6.360 6.340 1.00 95.81 196 LEU A N 1
ATOM 1583 C CA . LEU A 1 196 ? 10.574 6.438 5.191 1.00 95.81 196 LEU A CA 1
ATOM 1584 C C . LEU A 1 196 ? 9.120 6.208 5.626 1.00 95.81 196 LEU A C 1
ATOM 1586 O O . LEU A 1 196 ? 8.255 7.013 5.293 1.00 95.81 196 LEU A O 1
ATOM 1590 N N . VAL A 1 197 ? 8.862 5.182 6.446 1.00 97.06 197 VAL A N 1
ATOM 1591 C CA . V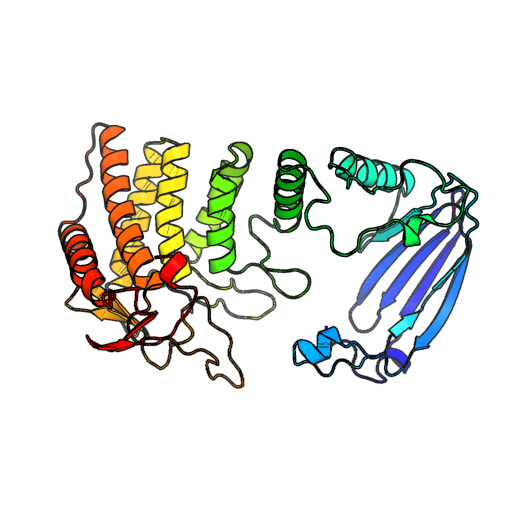AL A 1 197 ? 7.525 4.913 7.005 1.00 97.06 197 VAL A CA 1
ATOM 1592 C C . VAL A 1 197 ? 6.996 6.134 7.761 1.00 97.06 197 VAL A C 1
ATOM 1594 O O . VAL A 1 197 ? 5.845 6.525 7.580 1.00 97.06 197 VAL A O 1
ATOM 1597 N N . GLU A 1 198 ? 7.823 6.776 8.589 1.00 96.81 198 GLU A N 1
ATOM 1598 C CA . GLU A 1 198 ? 7.416 7.978 9.317 1.00 96.81 198 GLU A CA 1
ATOM 1599 C C . GLU A 1 198 ? 7.109 9.157 8.390 1.00 96.81 198 GLU A C 1
ATOM 1601 O O . GLU A 1 198 ? 6.117 9.857 8.612 1.00 96.81 198 GLU A O 1
ATOM 1606 N N . ARG A 1 199 ? 7.925 9.385 7.352 1.00 97.25 199 ARG A N 1
ATOM 1607 C CA . ARG A 1 199 ? 7.665 10.447 6.369 1.00 97.25 199 ARG A CA 1
ATOM 1608 C C . ARG A 1 199 ? 6.347 10.217 5.637 1.00 97.25 199 ARG A C 1
ATOM 1610 O O . ARG A 1 199 ? 5.559 11.158 5.556 1.00 97.25 199 ARG A O 1
ATOM 1617 N N . ILE A 1 200 ? 6.066 8.982 5.218 1.00 97.38 200 ILE A N 1
ATOM 1618 C CA . ILE A 1 200 ? 4.800 8.616 4.569 1.00 97.38 200 ILE A CA 1
ATOM 1619 C C . ILE A 1 200 ? 3.626 8.840 5.536 1.00 97.38 200 ILE A C 1
ATOM 1621 O O . ILE A 1 200 ? 2.693 9.575 5.222 1.00 97.38 200 ILE A O 1
ATOM 1625 N N . LEU A 1 201 ? 3.678 8.320 6.768 1.00 97.75 201 LEU A N 1
ATOM 1626 C CA . LEU A 1 201 ? 2.599 8.532 7.750 1.00 97.75 201 LEU A CA 1
ATOM 1627 C C . LEU A 1 201 ? 2.381 10.019 8.074 1.00 97.75 201 LEU A C 1
ATOM 1629 O O . LEU A 1 201 ? 1.244 10.459 8.273 1.00 97.75 201 LEU A O 1
ATOM 1633 N N . ARG A 1 202 ? 3.456 10.814 8.111 1.00 97.00 202 ARG A N 1
ATOM 1634 C CA . ARG A 1 202 ? 3.376 12.268 8.282 1.00 97.00 202 ARG A CA 1
ATOM 1635 C C . ARG A 1 202 ? 2.726 12.935 7.070 1.00 97.00 202 ARG A C 1
ATOM 1637 O O . ARG A 1 202 ? 1.904 13.824 7.282 1.00 97.00 202 ARG A O 1
ATOM 1644 N N . LYS A 1 203 ? 3.035 12.503 5.843 1.00 96.12 203 LYS A N 1
ATOM 1645 C CA . LYS A 1 203 ? 2.390 12.972 4.603 1.00 96.12 203 LYS A CA 1
ATOM 1646 C C . LYS A 1 203 ? 0.873 12.814 4.696 1.00 96.12 203 LYS A C 1
ATOM 1648 O O . LYS A 1 203 ? 0.166 13.817 4.670 1.00 96.12 203 LYS A O 1
ATOM 1653 N N . TYR A 1 204 ? 0.379 11.602 4.957 1.00 96.56 204 TYR A N 1
ATOM 1654 C CA . TYR A 1 204 ? -1.063 11.345 5.100 1.00 96.56 204 TYR A CA 1
ATOM 1655 C C . TYR A 1 204 ? -1.700 12.117 6.269 1.00 96.56 204 TYR A C 1
ATOM 1657 O O . TYR A 1 204 ? -2.844 12.557 6.158 1.00 96.56 204 TYR A O 1
ATOM 1665 N N . SER A 1 205 ? -0.960 12.370 7.360 1.00 96.62 205 SER A N 1
ATOM 1666 C CA . SER A 1 205 ? -1.473 13.139 8.509 1.00 96.62 205 SER A CA 1
ATOM 1667 C C . SER A 1 205 ? -1.922 14.562 8.150 1.00 96.62 205 SER A C 1
ATOM 1669 O O . SER A 1 205 ? -2.863 15.080 8.758 1.00 96.62 205 SER A O 1
ATOM 1671 N N . MET A 1 206 ? -1.267 15.183 7.160 1.00 95.50 206 MET A N 1
ATOM 1672 C CA . MET A 1 206 ? -1.538 16.559 6.726 1.00 95.50 206 MET A CA 1
ATOM 1673 C C . MET A 1 206 ? -2.825 16.673 5.903 1.00 95.50 206 MET A C 1
ATOM 1675 O O . MET A 1 206 ? -3.345 17.772 5.737 1.00 95.50 206 MET A O 1
ATOM 1679 N N . HIS A 1 207 ? -3.349 15.544 5.425 1.00 95.50 207 HIS A N 1
ATOM 1680 C CA . HIS A 1 207 ? -4.539 15.472 4.584 1.00 95.50 207 HIS A CA 1
ATOM 1681 C C . HIS A 1 207 ? -5.729 14.821 5.299 1.00 95.50 207 HIS A C 1
ATOM 1683 O O . HIS A 1 207 ? -6.706 14.476 4.654 1.00 95.50 207 HIS A O 1
ATOM 1689 N N . ILE A 1 208 ? -5.682 14.637 6.624 1.00 95.44 208 ILE A N 1
ATOM 1690 C CA . ILE A 1 208 ? -6.816 14.055 7.355 1.00 95.44 208 ILE A CA 1
ATOM 1691 C C . ILE A 1 208 ? -8.023 14.996 7.310 1.00 95.44 208 ILE A C 1
ATOM 1693 O O . ILE A 1 208 ? -7.937 16.132 7.782 1.00 95.44 208 ILE A O 1
ATOM 1697 N N . LYS A 1 209 ? -9.167 14.474 6.863 1.00 93.44 209 LYS A N 1
ATOM 1698 C CA . LYS A 1 209 ? -10.462 15.161 6.843 1.00 93.44 209 LYS A CA 1
ATOM 1699 C C . LYS A 1 209 ? -11.506 14.309 7.561 1.00 93.44 209 LYS A C 1
ATOM 1701 O O . LYS A 1 209 ? -11.641 13.130 7.270 1.00 93.44 209 LYS A O 1
ATOM 1706 N N . ASP A 1 210 ? -12.205 14.884 8.538 1.00 92.38 210 ASP A N 1
ATOM 1707 C CA . ASP A 1 210 ? -13.292 14.225 9.284 1.00 92.38 210 ASP A CA 1
ATOM 1708 C C . ASP A 1 210 ? -12.926 12.858 9.908 1.00 92.38 210 ASP A C 1
ATOM 1710 O O . ASP A 1 210 ? -13.774 11.984 10.099 1.00 92.38 210 ASP A O 1
ATOM 1714 N N . GLY A 1 211 ? -11.651 12.681 10.272 1.00 93.19 211 GLY A N 1
ATOM 1715 C CA . GLY A 1 211 ? -11.123 11.429 10.828 1.00 93.19 211 GLY A CA 1
ATOM 1716 C C . GLY A 1 211 ? -10.704 10.400 9.777 1.00 93.19 211 GLY A C 1
ATOM 1717 O O . GLY A 1 211 ? -10.336 9.289 10.141 1.00 93.19 211 GLY A O 1
ATOM 1718 N N . LEU A 1 212 ? -10.719 10.761 8.495 1.00 94.12 212 LEU A N 1
ATOM 1719 C CA . LEU A 1 212 ? -10.305 9.900 7.396 1.00 94.12 212 LEU A CA 1
ATOM 1720 C C . LEU A 1 212 ? -9.003 10.394 6.770 1.00 94.12 212 LEU A C 1
ATOM 1722 O O . LEU A 1 212 ? -8.846 11.589 6.508 1.00 94.12 212 LEU A O 1
ATOM 1726 N N . ILE A 1 213 ? -8.073 9.477 6.515 1.00 95.31 213 ILE A N 1
ATOM 1727 C CA . ILE A 1 213 ? -6.981 9.718 5.568 1.00 95.31 213 ILE A CA 1
ATOM 1728 C C . ILE A 1 213 ? -7.521 9.567 4.135 1.00 95.31 213 ILE A C 1
ATOM 1730 O O . ILE A 1 213 ? -8.485 8.825 3.927 1.00 95.31 213 ILE A O 1
ATOM 1734 N N . PRO A 1 214 ? -6.920 10.229 3.135 1.00 93.38 214 PRO A N 1
ATOM 1735 C CA . PRO A 1 214 ? -7.320 10.025 1.750 1.00 93.38 214 PRO A CA 1
ATOM 1736 C C . PRO A 1 214 ? -6.977 8.603 1.281 1.00 93.38 214 PRO A C 1
ATOM 1738 O O . PRO A 1 214 ? -5.873 8.114 1.519 1.00 93.38 214 PRO A O 1
ATOM 1741 N N . ASN A 1 215 ? -7.904 7.961 0.567 1.00 91.44 215 ASN A N 1
ATOM 1742 C CA . ASN A 1 215 ? -7.636 6.743 -0.198 1.00 91.44 215 ASN A CA 1
ATOM 1743 C C . ASN A 1 215 ? -6.859 7.034 -1.484 1.00 91.44 215 ASN A C 1
ATOM 1745 O O . ASN A 1 215 ? -6.135 6.181 -1.966 1.00 91.44 215 ASN A O 1
ATOM 1749 N N . MET A 1 216 ? -7.007 8.233 -2.041 1.00 89.56 216 MET A N 1
ATOM 1750 C CA . MET A 1 216 ? -6.210 8.719 -3.164 1.00 89.56 216 MET A CA 1
ATOM 1751 C C . MET A 1 216 ? -5.956 10.202 -2.921 1.00 89.56 216 MET A C 1
ATOM 1753 O O . MET A 1 216 ? -6.897 10.947 -2.625 1.00 89.56 216 MET A O 1
ATOM 1757 N N . LEU A 1 217 ? -4.698 10.628 -3.002 1.00 85.00 217 LEU A N 1
ATOM 1758 C CA . LEU A 1 217 ? -4.359 12.049 -2.949 1.00 85.00 217 LEU A CA 1
ATOM 1759 C C . LEU A 1 217 ? -4.828 12.746 -4.233 1.00 85.00 217 LEU A C 1
ATOM 1761 O O . LEU A 1 217 ? -5.038 12.107 -5.261 1.00 85.00 217 LEU A O 1
ATOM 1765 N N . ALA A 1 218 ? -5.023 14.063 -4.168 1.00 82.69 218 ALA A N 1
ATOM 1766 C CA . ALA A 1 218 ? -5.370 14.828 -5.360 1.00 82.69 218 ALA A CA 1
ATOM 1767 C C . ALA A 1 218 ? -4.196 14.791 -6.350 1.00 82.69 218 ALA A C 1
ATOM 1769 O O . ALA A 1 218 ? -3.089 15.210 -6.012 1.00 82.69 218 ALA A O 1
ATOM 1770 N N . GLU A 1 219 ? -4.441 14.301 -7.562 1.00 74.56 219 GLU A N 1
ATOM 1771 C CA . GLU A 1 219 ? -3.415 14.097 -8.583 1.00 74.56 219 GLU A CA 1
ATOM 1772 C C . GLU A 1 219 ? -4.008 14.321 -9.977 1.00 74.56 219 GLU A C 1
ATOM 1774 O O . GLU A 1 219 ? -5.145 13.934 -10.247 1.00 74.56 219 GLU A O 1
ATOM 1779 N N . SER A 1 220 ? -3.241 14.940 -10.883 1.00 66.06 220 SER A N 1
ATOM 1780 C CA . SER A 1 220 ? -3.592 15.048 -12.310 1.00 66.06 220 SER A CA 1
ATOM 1781 C C . SER A 1 220 ? -5.010 15.593 -12.574 1.00 66.06 220 SER A C 1
ATOM 1783 O O . SER A 1 220 ? -5.727 15.116 -13.452 1.00 66.06 220 SER A O 1
ATOM 1785 N N . GLY A 1 221 ? -5.436 16.587 -11.784 1.00 62.28 221 GLY A N 1
ATOM 1786 C CA . GLY A 1 221 ? -6.760 17.215 -11.890 1.00 62.28 221 GLY A CA 1
ATOM 1787 C C . GLY A 1 221 ? -7.911 16.434 -11.243 1.00 62.28 221 GLY A C 1
ATOM 1788 O O . GLY A 1 221 ? -9.052 16.885 -11.312 1.00 62.28 221 GLY A O 1
ATOM 1789 N N . ARG A 1 222 ? -7.637 15.293 -10.598 1.00 73.50 222 ARG A N 1
ATOM 1790 C CA . ARG A 1 222 ? -8.606 14.549 -9.783 1.00 73.50 222 ARG A CA 1
ATOM 1791 C C . ARG A 1 222 ? -8.558 15.031 -8.336 1.00 73.50 222 ARG A C 1
ATOM 1793 O O . ARG A 1 222 ? -7.482 15.259 -7.784 1.00 73.50 222 ARG A O 1
ATOM 1800 N N . GLU A 1 223 ? -9.726 15.174 -7.720 1.00 84.50 223 GLU A N 1
ATOM 1801 C CA . GLU A 1 223 ? -9.831 15.506 -6.299 1.00 84.50 223 GLU A CA 1
ATOM 1802 C C . GLU A 1 223 ? -9.397 14.332 -5.412 1.00 84.50 223 GLU A C 1
ATOM 1804 O O . GLU A 1 223 ? -9.407 13.170 -5.827 1.00 84.50 223 GLU A O 1
ATOM 1809 N N . ALA A 1 224 ? -9.025 14.644 -4.170 1.00 87.00 224 ALA A N 1
ATOM 1810 C CA . ALA A 1 224 ? -8.700 13.625 -3.183 1.00 87.00 224 ALA A CA 1
ATOM 1811 C C . ALA A 1 224 ? -9.948 12.805 -2.820 1.00 87.00 224 ALA A C 1
ATOM 1813 O O . ALA A 1 224 ? -11.017 13.358 -2.559 1.00 87.00 224 ALA A O 1
ATOM 1814 N N . ASN A 1 225 ? -9.786 11.487 -2.755 1.00 87.50 225 ASN A N 1
ATOM 1815 C CA . ASN A 1 225 ? -10.848 10.549 -2.409 1.00 87.50 225 ASN A CA 1
ATOM 1816 C C . ASN A 1 225 ? -10.730 10.141 -0.933 1.00 87.50 225 ASN A C 1
ATOM 1818 O O . ASN A 1 225 ? -9.646 9.752 -0.506 1.00 87.50 225 ASN A O 1
ATOM 1822 N N . TYR A 1 226 ? -11.830 10.173 -0.178 1.00 90.00 226 TYR A N 1
ATOM 1823 C CA . TYR A 1 226 ? -11.899 9.760 1.233 1.00 90.00 226 TYR A CA 1
ATOM 1824 C C . TYR A 1 226 ? -12.810 8.539 1.455 1.00 90.00 226 TYR A C 1
ATOM 1826 O O . TYR A 1 226 ? -13.223 8.266 2.579 1.00 90.00 226 TYR A O 1
ATOM 1834 N N . ASP A 1 227 ? -13.089 7.764 0.404 1.00 86.25 227 ASP A N 1
ATOM 1835 C CA . ASP A 1 227 ? -13.961 6.583 0.434 1.00 86.25 227 ASP A CA 1
ATOM 1836 C C . ASP A 1 227 ? -13.286 5.337 1.056 1.00 86.25 227 ASP A C 1
ATOM 1838 O O . ASP A 1 227 ? -13.368 4.234 0.519 1.00 86.25 227 ASP A O 1
ATOM 1842 N N . SER A 1 228 ? -12.552 5.491 2.163 1.00 87.75 228 SER A N 1
ATOM 1843 C CA . SER A 1 228 ? -11.766 4.399 2.758 1.00 87.75 228 SER A CA 1
ATOM 1844 C C . SER A 1 228 ? -11.610 4.554 4.266 1.00 87.75 228 SER A C 1
ATOM 1846 O O . SER A 1 228 ? -10.738 5.265 4.778 1.00 87.75 228 SER A O 1
ATOM 1848 N N . ILE A 1 229 ? -12.490 3.879 5.003 1.00 91.44 229 ILE A N 1
ATOM 1849 C CA . ILE A 1 229 ? -12.446 3.899 6.465 1.00 91.44 229 ILE A CA 1
ATOM 1850 C C . ILE A 1 229 ? -11.355 2.979 7.017 1.00 91.44 229 ILE A C 1
ATOM 1852 O O . ILE A 1 229 ? -10.659 3.356 7.958 1.00 91.44 229 ILE A O 1
ATOM 1856 N N . ASP A 1 230 ? -11.136 1.816 6.399 1.00 93.69 230 ASP A N 1
ATOM 1857 C CA . ASP A 1 230 ? -10.078 0.871 6.769 1.00 93.69 230 ASP A CA 1
ATOM 1858 C C . ASP A 1 230 ? -8.686 1.484 6.697 1.00 93.69 230 ASP A C 1
ATOM 1860 O O . ASP A 1 230 ? -7.894 1.261 7.612 1.00 93.69 230 ASP A O 1
ATOM 1864 N N . ALA A 1 231 ? -8.387 2.290 5.674 1.00 94.81 231 ALA A N 1
ATOM 1865 C CA . ALA A 1 231 ? -7.089 2.956 5.567 1.00 94.81 231 ALA A CA 1
ATOM 1866 C C . ALA A 1 231 ? -6.770 3.797 6.818 1.00 94.81 231 ALA A C 1
ATOM 1868 O O . ALA A 1 231 ? -5.655 3.763 7.338 1.00 94.81 231 ALA A O 1
ATOM 1869 N N . SER A 1 232 ? -7.773 4.478 7.374 1.00 96.00 232 SER A N 1
ATOM 1870 C CA . SER A 1 232 ? -7.627 5.306 8.580 1.00 96.00 232 SER A CA 1
ATOM 1871 C C . SER A 1 232 ? -7.453 4.471 9.852 1.00 96.00 232 SER A C 1
ATOM 1873 O O . SER A 1 232 ? -6.727 4.859 10.770 1.00 96.00 232 SER A O 1
ATOM 1875 N N . LEU A 1 233 ? -8.078 3.294 9.904 1.00 97.50 233 LEU A N 1
ATOM 1876 C CA . LEU A 1 233 ? -7.918 2.351 11.011 1.00 97.50 233 LEU A CA 1
ATOM 1877 C C . LEU A 1 233 ? -6.532 1.697 10.987 1.00 97.50 233 LEU A C 1
ATOM 1879 O O . LEU A 1 233 ? -5.848 1.656 12.013 1.00 97.50 233 LEU A O 1
ATOM 1883 N N . TRP A 1 234 ? -6.070 1.272 9.807 1.00 97.50 234 TRP A N 1
ATOM 1884 C CA . TRP A 1 234 ? -4.697 0.816 9.599 1.00 97.50 234 TRP A CA 1
ATOM 1885 C C . TRP A 1 234 ? -3.681 1.885 9.988 1.00 97.50 234 TRP A C 1
ATOM 1887 O O . TRP A 1 234 ? -2.714 1.587 10.689 1.00 97.50 234 TRP A O 1
ATOM 1897 N N . TYR A 1 235 ? -3.926 3.136 9.601 1.00 98.38 235 TYR A N 1
ATOM 1898 C CA . TYR A 1 235 ? -3.074 4.269 9.941 1.00 98.38 235 TYR A CA 1
ATOM 1899 C C . TYR A 1 235 ? -2.854 4.410 11.453 1.00 98.38 235 TYR A C 1
ATOM 1901 O O . TYR A 1 235 ? -1.709 4.497 11.900 1.00 98.38 235 TYR A O 1
ATOM 1909 N N . ILE A 1 236 ? -3.919 4.348 12.264 1.00 98.56 236 ILE A N 1
ATOM 1910 C CA . ILE A 1 236 ? -3.803 4.385 13.734 1.00 98.56 236 ILE A CA 1
ATOM 1911 C C . ILE A 1 236 ? -2.936 3.227 14.250 1.00 98.56 236 ILE A C 1
ATOM 1913 O O . ILE A 1 236 ? -2.051 3.423 15.089 1.00 98.56 236 ILE A O 1
ATOM 1917 N N . ILE A 1 237 ? -3.162 2.015 13.739 1.00 98.50 237 ILE A N 1
ATOM 1918 C CA . ILE A 1 237 ? -2.395 0.827 14.134 1.00 98.50 237 ILE A CA 1
ATOM 1919 C C . ILE A 1 237 ? -0.907 1.015 13.795 1.00 98.50 237 ILE A C 1
ATOM 1921 O O . ILE A 1 237 ? -0.037 0.673 14.602 1.00 98.50 237 ILE A O 1
ATOM 1925 N N . LEU A 1 238 ? -0.594 1.592 12.632 1.00 98.50 238 LEU A N 1
ATOM 1926 C CA . LEU A 1 238 ? 0.776 1.868 12.198 1.00 98.50 238 LEU A CA 1
ATOM 1927 C C . LEU A 1 238 ? 1.473 2.918 13.061 1.00 98.50 238 LEU A C 1
ATOM 1929 O O . LEU A 1 238 ? 2.653 2.733 13.362 1.00 98.50 238 LEU A O 1
ATOM 1933 N N . LEU A 1 239 ? 0.769 3.958 13.526 1.00 98.44 239 LEU A N 1
ATOM 1934 C CA . LEU A 1 239 ? 1.328 4.914 14.491 1.00 98.44 239 LEU A CA 1
ATOM 1935 C C . LEU A 1 239 ? 1.807 4.195 15.759 1.00 98.44 239 LEU A C 1
ATOM 1937 O O . LEU A 1 239 ? 2.925 4.406 16.233 1.00 98.44 239 LEU A O 1
ATOM 1941 N N . TRP A 1 240 ? 0.996 3.276 16.286 1.00 98.38 240 TRP A N 1
ATOM 1942 C CA . TRP A 1 240 ? 1.408 2.473 17.434 1.00 98.38 240 TRP A CA 1
ATOM 1943 C C . TRP A 1 240 ? 2.600 1.559 17.113 1.00 98.38 240 TRP A C 1
ATOM 1945 O O . TRP A 1 240 ? 3.576 1.517 17.874 1.00 98.38 240 TRP A O 1
ATOM 1955 N N . LYS A 1 241 ? 2.571 0.843 15.980 1.00 98.25 241 LYS A N 1
ATOM 1956 C CA . LYS A 1 241 ? 3.657 -0.075 15.596 1.00 98.25 241 LYS A CA 1
ATOM 1957 C C . LYS A 1 241 ? 4.983 0.656 15.366 1.00 98.25 241 LYS A C 1
ATOM 1959 O O . LYS A 1 241 ? 6.014 0.190 15.859 1.00 98.25 241 LYS A O 1
ATOM 1964 N N . LEU A 1 242 ? 4.971 1.803 14.685 1.00 97.94 242 LEU A N 1
ATOM 1965 C CA . LEU A 1 242 ? 6.153 2.644 14.489 1.00 97.94 242 LEU A CA 1
ATOM 1966 C C . LEU A 1 242 ? 6.669 3.178 15.830 1.00 97.94 242 LEU A C 1
ATOM 1968 O O . LEU A 1 242 ? 7.864 3.081 16.119 1.00 97.94 242 LEU A O 1
ATOM 1972 N N . GLY A 1 243 ? 5.779 3.651 16.705 1.00 96.69 243 GLY A N 1
ATOM 1973 C CA . GLY A 1 243 ? 6.161 4.109 18.038 1.00 96.69 243 GLY A CA 1
ATOM 1974 C C . GLY A 1 243 ? 6.870 3.035 18.864 1.00 96.69 243 GLY A C 1
ATOM 1975 O O . GLY A 1 243 ? 7.861 3.332 19.534 1.00 96.69 243 GLY A O 1
ATOM 1976 N N . LYS A 1 244 ? 6.458 1.760 18.759 1.00 96.25 244 LYS A N 1
ATOM 1977 C CA . LYS A 1 244 ? 7.150 0.639 19.427 1.00 96.25 244 LYS A CA 1
ATOM 1978 C C . LYS A 1 244 ? 8.592 0.457 18.957 1.00 96.25 244 LYS A C 1
ATOM 1980 O O . LYS A 1 244 ? 9.421 -0.010 19.741 1.00 96.25 244 LYS A O 1
ATOM 1985 N N . LYS A 1 245 ? 8.890 0.808 17.703 1.00 95.75 245 LYS A N 1
ATOM 1986 C CA . LYS A 1 245 ? 10.248 0.785 17.144 1.00 95.75 245 LYS A CA 1
ATOM 1987 C C . LYS A 1 245 ? 11.050 2.003 17.599 1.00 95.75 245 LYS A C 1
ATOM 1989 O O . LYS A 1 245 ? 12.179 1.837 18.047 1.00 95.75 245 LYS A O 1
ATOM 1994 N N . LYS A 1 246 ? 10.451 3.200 17.566 1.00 91.06 246 LYS A N 1
ATOM 1995 C CA . LYS A 1 246 ? 11.123 4.463 17.925 1.00 91.06 246 LYS A CA 1
ATOM 1996 C C . LYS A 1 246 ? 11.349 4.650 19.427 1.00 91.06 246 LYS A C 1
ATOM 1998 O O . LYS A 1 246 ? 12.327 5.279 19.817 1.00 91.06 246 LYS A O 1
ATOM 2003 N N . LYS A 1 247 ? 10.427 4.162 20.267 1.00 87.88 247 LYS A N 1
ATOM 2004 C CA . LYS A 1 247 ? 10.429 4.301 21.739 1.00 87.88 247 LYS A CA 1
ATOM 2005 C C . LYS A 1 247 ? 10.692 5.737 22.221 1.00 87.88 247 LYS A C 1
ATOM 2007 O O . LYS A 1 247 ? 11.348 5.957 23.236 1.00 87.88 247 LYS A O 1
ATOM 2012 N N . ASN A 1 248 ? 10.181 6.723 21.487 1.00 91.88 248 ASN A N 1
ATOM 2013 C CA . ASN A 1 248 ? 10.437 8.138 21.731 1.00 91.88 248 ASN A CA 1
ATOM 2014 C C . ASN A 1 248 ? 9.229 8.809 22.403 1.00 91.88 248 ASN A C 1
ATOM 2016 O O . ASN A 1 248 ? 8.103 8.698 21.923 1.00 91.88 248 ASN A O 1
ATOM 2020 N N . LYS A 1 249 ? 9.468 9.551 23.490 1.00 90.12 249 LYS A N 1
ATOM 2021 C CA . LYS A 1 249 ? 8.408 10.217 24.263 1.00 90.12 249 LYS A CA 1
ATOM 2022 C C . LYS A 1 249 ? 7.617 11.249 23.452 1.00 90.12 249 LYS A C 1
ATOM 2024 O O . LYS A 1 249 ? 6.393 11.273 23.537 1.00 90.12 249 LYS A O 1
ATOM 2029 N N . LYS A 1 250 ? 8.304 12.104 22.683 1.00 93.38 250 LYS A N 1
ATOM 2030 C CA . LYS A 1 250 ? 7.654 13.123 21.842 1.00 93.38 250 LYS A CA 1
ATOM 2031 C C . LYS A 1 250 ? 6.762 12.446 20.804 1.00 93.38 250 LYS A C 1
ATOM 2033 O O . LYS A 1 250 ? 5.598 12.801 20.698 1.00 93.38 250 LYS A O 1
ATOM 2038 N N . TYR A 1 251 ? 7.278 11.409 20.144 1.00 95.50 251 TYR A N 1
ATOM 2039 C CA . TYR A 1 251 ? 6.502 10.624 19.186 1.00 95.50 251 TYR A CA 1
ATOM 2040 C C . TYR A 1 251 ? 5.216 10.069 19.810 1.00 95.50 251 TYR A C 1
ATOM 2042 O O . TYR A 1 251 ? 4.147 10.207 19.230 1.00 95.50 251 TYR A O 1
ATOM 2050 N N . TRP A 1 252 ? 5.289 9.486 21.013 1.00 96.00 252 TRP A N 1
ATOM 2051 C CA . TRP A 1 252 ? 4.093 8.968 21.679 1.00 96.00 252 TRP A CA 1
ATOM 2052 C C . TRP A 1 252 ? 3.066 10.048 22.013 1.00 96.00 252 TRP A C 1
ATOM 2054 O O . TRP A 1 252 ? 1.869 9.786 21.920 1.00 96.00 252 TRP A O 1
ATOM 2064 N N . LYS A 1 253 ? 3.512 11.257 22.376 1.00 95.25 253 LYS A N 1
ATOM 2065 C CA . LYS A 1 253 ? 2.608 12.389 22.608 1.00 95.25 253 LYS A CA 1
ATOM 2066 C C . LYS A 1 253 ? 1.900 12.803 21.318 1.00 95.25 253 LYS A C 1
ATOM 2068 O O . LYS A 1 253 ? 0.680 12.951 21.327 1.00 95.25 253 LYS A O 1
ATOM 2073 N N . ASP A 1 254 ? 2.656 12.938 20.233 1.00 96.12 254 ASP A N 1
ATOM 2074 C CA . ASP A 1 254 ? 2.131 13.340 18.928 1.00 96.12 254 ASP A CA 1
ATOM 2075 C C . ASP A 1 254 ? 1.160 12.271 18.383 1.00 96.12 254 ASP A C 1
ATOM 2077 O O . ASP A 1 254 ? 0.057 12.589 17.938 1.00 96.12 254 ASP A O 1
ATOM 2081 N N . ALA A 1 255 ? 1.518 10.986 18.506 1.00 97.38 255 ALA A N 1
ATOM 2082 C CA . ALA A 1 255 ? 0.667 9.858 18.129 1.00 97.38 255 ALA A CA 1
ATOM 2083 C C . ALA A 1 255 ? -0.621 9.793 18.966 1.00 97.38 255 ALA A C 1
ATOM 2085 O O . ALA A 1 255 ? -1.686 9.505 18.419 1.00 97.38 255 ALA A O 1
ATOM 2086 N N . TYR A 1 256 ? -0.547 10.083 20.271 1.00 97.12 256 TYR A N 1
ATOM 2087 C CA . TYR A 1 256 ? -1.718 10.168 21.146 1.00 97.12 256 TYR A CA 1
ATOM 2088 C C . TYR A 1 256 ? -2.689 11.261 20.685 1.00 97.12 256 TYR A C 1
ATOM 2090 O O . TYR A 1 256 ? -3.871 10.975 20.488 1.00 97.12 256 TYR A O 1
ATOM 2098 N N . ASP A 1 257 ? -2.201 12.492 20.493 1.00 96.62 257 ASP A N 1
ATOM 2099 C CA . ASP A 1 257 ? -3.048 13.630 20.113 1.00 96.62 257 ASP A CA 1
ATOM 2100 C C . ASP A 1 257 ? -3.719 13.380 18.761 1.00 96.62 257 ASP A C 1
ATOM 2102 O O . ASP A 1 257 ? -4.920 13.608 18.589 1.00 96.62 257 ASP A O 1
ATOM 2106 N N . LEU A 1 258 ? -2.945 12.853 17.811 1.00 98.00 258 LEU A N 1
ATOM 2107 C CA . LEU A 1 258 ? -3.420 12.528 16.478 1.00 98.00 258 LEU A CA 1
ATOM 2108 C C . LEU A 1 258 ? -4.482 11.424 16.504 1.00 98.00 258 LEU A C 1
ATOM 2110 O O . LEU A 1 258 ? -5.555 11.594 15.929 1.00 98.00 258 LEU A O 1
ATOM 2114 N N . THR A 1 259 ? -4.215 10.327 17.213 1.00 98.19 259 THR A N 1
ATOM 2115 C CA . THR A 1 259 ? -5.147 9.196 17.320 1.00 98.19 259 THR A CA 1
ATOM 2116 C C . THR A 1 259 ? -6.442 9.609 18.021 1.00 98.19 259 THR A C 1
ATOM 2118 O O . THR A 1 259 ? -7.526 9.269 17.552 1.00 98.19 259 THR A O 1
ATOM 2121 N N . ALA A 1 260 ? -6.355 10.398 19.099 1.00 97.56 260 ALA A N 1
ATOM 2122 C CA . ALA A 1 260 ? -7.530 10.907 19.806 1.00 97.56 260 ALA A CA 1
ATOM 2123 C C . ALA A 1 260 ? -8.408 11.791 18.909 1.00 97.56 260 ALA A C 1
ATOM 2125 O O . ALA A 1 260 ? -9.634 11.700 18.969 1.00 97.56 260 ALA A O 1
ATOM 2126 N N . ARG A 1 261 ? -7.787 12.634 18.072 1.00 97.19 261 ARG A N 1
ATOM 2127 C CA . ARG A 1 261 ? -8.488 13.478 17.097 1.00 97.19 261 ARG A CA 1
ATOM 2128 C C . ARG A 1 261 ? -9.186 12.643 16.023 1.00 97.19 261 ARG A C 1
ATOM 2130 O O . ARG A 1 261 ? -10.336 12.926 15.707 1.00 97.19 261 ARG A O 1
ATOM 2137 N N . ILE A 1 262 ? -8.511 11.623 15.488 1.00 97.56 262 ILE A N 1
ATOM 2138 C CA . ILE A 1 262 ? -9.078 10.733 14.466 1.00 97.56 262 ILE A CA 1
ATOM 2139 C C . ILE A 1 262 ? -10.278 9.965 15.033 1.00 97.56 262 ILE A C 1
ATOM 2141 O O . ILE A 1 262 ? -11.362 10.047 14.470 1.00 97.56 262 ILE A O 1
ATOM 2145 N N . ILE A 1 263 ? -10.114 9.281 16.173 1.00 97.69 263 ILE A N 1
ATOM 2146 C CA . ILE A 1 263 ? -11.192 8.517 16.828 1.00 97.69 263 ILE A CA 1
ATOM 2147 C C . ILE A 1 263 ? -12.381 9.424 17.155 1.00 97.69 263 ILE A C 1
ATOM 2149 O O . ILE A 1 263 ? -13.517 9.061 16.864 1.00 97.69 263 ILE A O 1
ATOM 2153 N N . GLY A 1 264 ? -12.123 10.609 17.723 1.00 96.50 264 GLY A N 1
ATOM 2154 C CA . GLY A 1 264 ? -13.167 11.586 18.024 1.00 96.50 264 GLY A CA 1
ATOM 2155 C C . GLY A 1 264 ? -13.978 11.952 16.786 1.00 96.50 264 GLY A C 1
ATOM 2156 O O . GLY A 1 264 ? -15.194 11.796 16.795 1.00 96.50 264 GLY A O 1
ATOM 2157 N N . ALA A 1 265 ? -13.302 12.319 15.696 1.00 95.56 265 ALA A N 1
ATOM 2158 C CA . ALA A 1 265 ? -13.969 12.642 14.444 1.00 95.56 265 ALA A CA 1
ATOM 2159 C C . ALA A 1 265 ? -14.745 11.439 13.875 1.00 95.56 265 ALA A C 1
ATOM 2161 O O . ALA A 1 265 ? -15.886 11.604 13.460 1.00 95.56 265 ALA A O 1
ATOM 2162 N N . LEU A 1 266 ? -14.195 10.218 13.894 1.00 94.69 266 LEU A N 1
ATOM 2163 C CA . LEU A 1 266 ? -14.905 9.011 13.431 1.00 94.69 266 LEU A CA 1
ATOM 2164 C C . LEU A 1 266 ? -16.198 8.725 14.218 1.00 94.69 266 LEU A C 1
ATOM 2166 O O . LEU A 1 266 ? -17.125 8.138 13.663 1.00 94.69 266 LEU A O 1
ATOM 2170 N N . MET A 1 267 ? -16.264 9.129 15.489 1.00 93.38 267 MET A N 1
ATOM 2171 C CA . MET A 1 267 ? -17.436 8.949 16.353 1.00 93.38 267 MET A CA 1
ATOM 2172 C C . MET A 1 267 ? -18.491 10.054 16.209 1.00 93.38 267 MET A C 1
ATOM 2174 O O . MET A 1 267 ? -19.641 9.842 16.599 1.00 93.38 267 MET A O 1
ATOM 2178 N N . GLU A 1 268 ? -18.125 11.227 15.691 1.00 90.44 268 GLU A N 1
ATOM 2179 C CA . GLU A 1 268 ? -19.061 12.334 15.496 1.00 90.44 268 GLU A CA 1
ATOM 2180 C C . GLU A 1 268 ? -20.140 11.955 14.472 1.00 90.44 268 GLU A C 1
ATOM 2182 O O . GLU A 1 268 ? -19.843 11.564 13.341 1.00 90.44 268 GLU A O 1
ATOM 2187 N N . GLN A 1 269 ? -21.412 12.093 14.866 1.00 73.19 269 GLN A N 1
ATOM 2188 C CA . GLN A 1 269 ? -22.554 11.909 13.967 1.00 73.19 269 GLN A CA 1
ATOM 2189 C C . GLN A 1 269 ? -22.733 13.146 13.085 1.00 73.19 269 GLN A C 1
ATOM 2191 O O . GLN A 1 269 ? -23.585 13.998 13.333 1.00 73.19 269 GLN A O 1
ATOM 2196 N N . THR A 1 270 ? -21.882 13.252 12.073 1.00 75.62 270 THR A N 1
ATOM 2197 C CA . THR A 1 270 ? -22.016 14.204 10.966 1.00 75.62 270 THR A CA 1
ATOM 2198 C C . THR A 1 270 ? -22.710 13.527 9.779 1.00 75.62 270 THR A C 1
ATOM 2200 O O . THR A 1 270 ? -23.060 12.352 9.859 1.00 75.62 270 THR A O 1
ATOM 2203 N N . ASP A 1 271 ? -22.881 14.237 8.662 1.00 82.94 271 ASP A N 1
ATOM 2204 C CA . ASP A 1 271 ? -23.405 13.706 7.389 1.00 82.94 271 ASP A CA 1
ATOM 2205 C C . ASP A 1 271 ? -22.388 12.765 6.699 1.00 82.94 271 ASP A C 1
ATOM 2207 O O . ASP A 1 271 ? -21.899 13.009 5.598 1.00 82.94 271 ASP A O 1
ATOM 2211 N N . LYS A 1 272 ? -21.958 11.732 7.431 1.00 88.06 272 LYS A N 1
ATOM 2212 C CA . LYS A 1 272 ? -21.038 10.683 6.990 1.00 88.06 272 LYS A CA 1
ATOM 2213 C C . LYS A 1 272 ? -21.844 9.487 6.519 1.00 88.06 272 LYS A C 1
ATOM 2215 O O . LYS A 1 272 ? -22.838 9.149 7.156 1.00 88.06 272 LYS A O 1
ATOM 2220 N N . PRO A 1 273 ? -21.368 8.761 5.499 1.00 91.00 273 PRO A N 1
ATOM 2221 C CA . PRO A 1 273 ? -22.079 7.600 4.987 1.00 91.00 273 PRO A CA 1
ATOM 2222 C C . PRO A 1 273 ? -21.778 6.317 5.793 1.00 91.00 273 PRO A C 1
ATOM 2224 O O . PRO A 1 273 ? -21.780 5.198 5.274 1.00 91.00 273 PRO A O 1
ATOM 2227 N N . TYR A 1 274 ? -21.430 6.489 7.066 1.00 93.25 274 TYR A N 1
ATOM 2228 C CA . TYR A 1 274 ? -21.230 5.438 8.049 1.00 93.25 274 TYR A CA 1
ATOM 2229 C C . TYR A 1 274 ? -21.469 6.005 9.449 1.00 93.25 274 TYR A C 1
ATOM 2231 O O . TYR A 1 274 ? -21.392 7.213 9.682 1.00 93.25 274 TYR A O 1
ATOM 2239 N N . ARG A 1 275 ? -21.714 5.121 10.415 1.00 94.12 275 ARG A N 1
ATOM 2240 C CA . ARG A 1 275 ? -21.945 5.490 11.815 1.00 94.12 275 ARG A CA 1
ATOM 2241 C C . ARG A 1 275 ? -21.358 4.476 12.782 1.00 94.12 275 ARG A C 1
ATOM 2243 O O . ARG A 1 275 ? -21.317 3.282 12.498 1.00 94.12 275 ARG A O 1
ATOM 2250 N N . VAL A 1 276 ? -21.000 4.943 13.975 1.00 95.88 276 VAL A N 1
ATOM 2251 C CA . VAL A 1 276 ? -20.757 4.071 15.130 1.00 95.88 276 VAL A CA 1
ATOM 2252 C C . VAL A 1 276 ? -22.101 3.762 15.792 1.00 95.88 276 VAL A C 1
ATOM 2254 O O . VAL A 1 276 ? -22.812 4.655 16.261 1.00 95.88 276 VAL A O 1
ATOM 2257 N N . ARG A 1 277 ? -22.477 2.486 15.812 1.00 95.56 277 ARG A N 1
ATOM 2258 C CA . ARG A 1 277 ? -23.717 1.986 16.412 1.00 95.56 277 ARG A CA 1
ATOM 2259 C C . ARG A 1 277 ? -23.679 2.061 17.938 1.00 95.56 277 ARG A C 1
ATOM 2261 O O . ARG A 1 277 ? -22.630 2.183 18.566 1.00 95.56 277 ARG A O 1
ATOM 2268 N N . LYS A 1 278 ? -24.847 1.897 18.572 1.00 94.94 278 LYS A N 1
ATOM 2269 C CA . LYS A 1 278 ? -24.981 1.864 20.045 1.00 94.94 278 LYS A CA 1
ATOM 2270 C C . LYS A 1 278 ? -24.154 0.754 20.708 1.00 94.94 278 LYS A C 1
ATOM 2272 O O . LYS A 1 278 ? -23.705 0.916 21.844 1.00 94.94 278 LYS A O 1
ATOM 2277 N N . ASP A 1 279 ? -23.979 -0.355 19.998 1.00 96.38 279 ASP A N 1
ATOM 2278 C CA . ASP A 1 279 ? -23.192 -1.521 20.398 1.00 96.38 279 ASP A CA 1
ATOM 2279 C C . ASP A 1 279 ? -21.704 -1.405 20.010 1.00 96.38 279 ASP A C 1
ATOM 2281 O O . ASP A 1 279 ? -20.927 -2.328 20.239 1.00 96.38 279 ASP A O 1
ATOM 2285 N N . GLY A 1 280 ? -21.300 -0.250 19.476 1.00 97.25 280 GLY A N 1
ATOM 2286 C CA . GLY A 1 280 ? -19.921 0.141 19.205 1.00 97.25 280 GLY A CA 1
ATOM 2287 C C . GLY A 1 280 ? -19.411 -0.184 17.804 1.00 97.25 280 GLY A C 1
ATOM 2288 O O . GLY A 1 280 ? -18.380 0.360 17.410 1.00 97.25 280 GLY A O 1
ATOM 2289 N N . LEU A 1 281 ? -20.121 -1.022 17.047 1.00 98.12 281 LEU A N 1
ATOM 2290 C CA . LEU A 1 281 ? -19.708 -1.422 15.703 1.00 98.12 281 LEU A CA 1
ATOM 2291 C C . LEU A 1 281 ? -19.844 -0.265 14.704 1.00 98.12 281 LEU A C 1
ATOM 2293 O O . LEU A 1 281 ? -20.791 0.518 14.772 1.00 98.12 281 LEU A O 1
ATOM 2297 N N . ILE A 1 282 ? -18.917 -0.181 13.755 1.00 97.06 282 ILE A N 1
ATOM 2298 C CA . ILE A 1 282 ? -19.016 0.691 12.587 1.00 97.06 282 ILE A CA 1
ATOM 2299 C C . ILE A 1 282 ? -19.947 0.034 11.572 1.00 97.06 282 ILE A C 1
ATOM 2301 O O . ILE A 1 282 ? -19.756 -1.125 11.198 1.00 97.06 282 ILE A O 1
ATOM 2305 N N . GLU A 1 283 ? -20.934 0.802 11.122 1.00 95.94 283 GLU A N 1
ATOM 2306 C CA . GLU A 1 283 ? -21.914 0.413 10.118 1.00 95.94 283 GLU A CA 1
ATOM 2307 C C . GLU A 1 283 ? -21.877 1.389 8.939 1.00 95.94 283 GLU A C 1
ATOM 2309 O O . GLU A 1 283 ? -22.041 2.591 9.133 1.00 95.94 283 GLU A O 1
ATOM 2314 N N . LEU A 1 284 ? -21.643 0.865 7.738 1.00 95.38 284 LEU A N 1
ATOM 2315 C CA . LEU A 1 284 ? -21.626 1.576 6.466 1.00 95.38 284 LEU A CA 1
ATOM 2316 C C . LEU A 1 284 ? -23.037 1.636 5.878 1.00 95.38 284 LEU A C 1
ATOM 2318 O O . LEU A 1 284 ? -23.767 0.637 5.879 1.00 95.38 284 LEU A O 1
ATOM 2322 N N . ASP A 1 285 ? -23.404 2.786 5.327 1.00 93.19 285 ASP A N 1
ATOM 2323 C CA . ASP A 1 285 ? -24.676 2.946 4.634 1.00 93.19 285 ASP A CA 1
ATOM 2324 C C . ASP A 1 285 ? -24.645 2.281 3.243 1.00 93.19 285 ASP A C 1
ATOM 2326 O O . ASP A 1 285 ? -23.578 2.132 2.640 1.00 93.19 285 ASP A O 1
ATOM 2330 N N . PRO A 1 286 ? -25.807 1.899 2.675 1.00 91.31 286 PRO A N 1
ATOM 2331 C CA . PRO A 1 286 ? -25.877 1.315 1.332 1.00 91.31 286 PRO A CA 1
ATOM 2332 C C . PRO A 1 286 ? -25.228 2.164 0.230 1.00 91.31 286 PRO A C 1
ATOM 2334 O O . PRO A 1 286 ? -24.659 1.612 -0.708 1.00 91.31 286 PRO A O 1
ATOM 2337 N N . SER A 1 287 ? -25.268 3.496 0.351 1.00 88.31 287 SER A N 1
ATOM 2338 C CA . SER A 1 287 ? -24.623 4.435 -0.582 1.00 88.31 287 SER A CA 1
ATOM 2339 C C . SER A 1 287 ? -23.091 4.396 -0.541 1.00 88.31 287 SER A C 1
ATOM 2341 O O . SER A 1 287 ? -22.443 4.923 -1.440 1.00 88.31 287 SER A O 1
ATOM 2343 N N . PHE A 1 288 ? -22.515 3.768 0.483 1.00 88.25 288 PHE A N 1
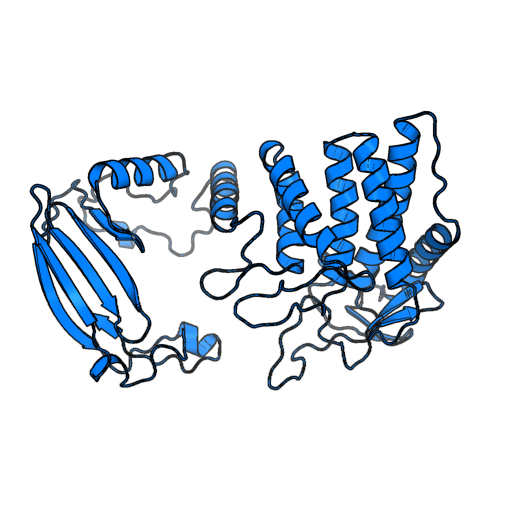ATOM 2344 C CA . PHE A 1 288 ? -21.078 3.680 0.731 1.00 88.25 288 PHE A CA 1
ATOM 2345 C C . PHE A 1 288 ? -20.626 2.239 0.946 1.00 88.25 288 PHE A C 1
ATOM 2347 O O . PHE A 1 288 ? -19.623 1.944 1.591 1.00 88.25 288 PHE A O 1
ATOM 2354 N N . ALA A 1 289 ? -21.367 1.312 0.346 1.00 86.25 289 ALA A N 1
ATOM 2355 C CA . ALA A 1 289 ? -21.054 -0.105 0.362 1.00 86.25 289 ALA A CA 1
ATOM 2356 C C . ALA A 1 289 ? -19.693 -0.433 -0.290 1.00 86.25 289 ALA A C 1
ATOM 2358 O O . ALA A 1 289 ? -19.169 -1.522 -0.069 1.00 86.25 289 ALA A O 1
ATOM 2359 N N . HIS A 1 290 ? -19.125 0.490 -1.078 1.00 84.56 290 HIS A N 1
ATOM 2360 C CA . HIS A 1 290 ? -17.775 0.417 -1.649 1.00 84.56 290 HIS A CA 1
ATOM 2361 C C . HIS A 1 290 ? -16.681 0.966 -0.722 1.00 84.56 290 HIS A C 1
ATOM 2363 O O . HIS A 1 290 ? -15.524 0.946 -1.104 1.00 84.56 290 HIS A O 1
ATOM 2369 N N . GLY A 1 291 ? -16.992 1.438 0.487 1.00 83.94 291 GLY A N 1
ATOM 2370 C CA . GLY A 1 291 ? -16.007 1.993 1.431 1.00 83.94 291 GLY A CA 1
ATOM 2371 C C . GLY A 1 291 ? -15.056 0.970 2.077 1.00 83.94 291 GLY A C 1
ATOM 2372 O O . GLY A 1 291 ? -14.467 1.256 3.119 1.00 83.94 291 GLY A O 1
ATOM 2373 N N . THR A 1 292 ? -14.941 -0.231 1.501 1.00 89.31 292 THR A N 1
ATOM 2374 C CA . THR A 1 292 ? -14.076 -1.345 1.940 1.00 89.31 292 THR A CA 1
ATOM 2375 C C . THR A 1 292 ? -13.079 -1.677 0.833 1.00 89.31 292 THR A C 1
ATOM 2377 O O . THR A 1 292 ? -13.233 -1.187 -0.274 1.00 89.31 292 THR A O 1
ATOM 2380 N N . TRP A 1 293 ? -12.085 -2.535 1.064 1.00 89.19 293 TRP A N 1
ATOM 2381 C CA . TRP A 1 293 ? -11.125 -2.903 0.008 1.00 89.19 293 TRP A CA 1
ATOM 2382 C C . TRP A 1 293 ? -11.730 -3.605 -1.223 1.00 89.19 293 TRP A C 1
ATOM 2384 O O . TRP A 1 293 ? -11.103 -3.634 -2.275 1.00 89.19 293 TRP A O 1
ATOM 2394 N N . MET A 1 294 ? -12.953 -4.134 -1.126 1.00 89.94 294 MET A N 1
ATOM 2395 C CA . MET A 1 294 ? -13.718 -4.623 -2.280 1.00 89.94 294 MET A CA 1
ATOM 2396 C C . MET A 1 294 ? -14.488 -3.465 -2.953 1.00 89.94 294 MET A C 1
ATOM 2398 O O . MET A 1 294 ? -15.717 -3.483 -3.008 1.00 89.94 294 MET A O 1
ATOM 2402 N N . ASP A 1 295 ? -13.780 -2.438 -3.433 1.00 85.69 295 ASP A N 1
ATOM 2403 C CA . ASP A 1 295 ? -14.338 -1.137 -3.861 1.00 85.69 295 ASP A CA 1
ATOM 2404 C C . ASP A 1 295 ? -14.582 -0.975 -5.372 1.00 85.69 295 ASP A C 1
ATOM 2406 O O . ASP A 1 295 ? -14.879 0.128 -5.843 1.00 85.69 295 ASP A O 1
ATOM 2410 N N . VAL A 1 296 ? -14.515 -2.059 -6.149 1.00 84.06 296 VAL A N 1
ATOM 2411 C CA . VAL 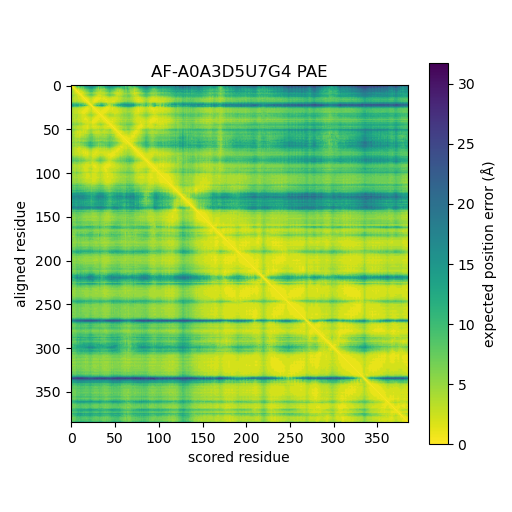A 1 296 ? -14.750 -2.005 -7.600 1.00 84.06 296 VAL A CA 1
ATOM 2412 C C . VAL A 1 296 ? -16.159 -1.482 -7.909 1.00 84.06 296 VAL A C 1
ATOM 2414 O O . VAL A 1 296 ? -17.165 -1.977 -7.385 1.00 84.06 296 VAL A O 1
ATOM 2417 N N . ARG A 1 297 ? -16.229 -0.493 -8.809 1.00 82.88 297 ARG A N 1
ATOM 2418 C CA . ARG A 1 297 ? -17.469 0.133 -9.288 1.00 82.88 297 ARG A CA 1
ATOM 2419 C C . ARG A 1 297 ? -17.579 0.042 -10.808 1.00 82.88 297 ARG A C 1
ATOM 2421 O O . ARG A 1 297 ? -16.608 0.308 -11.506 1.00 82.88 297 ARG A O 1
ATOM 2428 N N . VAL A 1 298 ? -18.780 -0.249 -11.301 1.00 78.38 298 VAL A N 1
ATOM 2429 C CA . VAL A 1 298 ? -19.151 -0.178 -12.725 1.00 78.38 298 VAL A CA 1
ATOM 2430 C C . VAL A 1 298 ? -20.367 0.738 -12.836 1.00 78.38 298 VAL A C 1
ATOM 2432 O O . VAL A 1 298 ? -21.340 0.561 -12.102 1.00 78.38 298 VAL A O 1
ATOM 2435 N N . ASP A 1 299 ? -20.286 1.772 -13.676 1.00 79.88 299 ASP A N 1
ATOM 2436 C CA . ASP A 1 299 ? -21.322 2.809 -13.831 1.00 79.88 299 ASP A CA 1
ATOM 2437 C C . ASP A 1 299 ? -21.783 3.431 -12.498 1.00 79.88 299 ASP A C 1
ATOM 2439 O O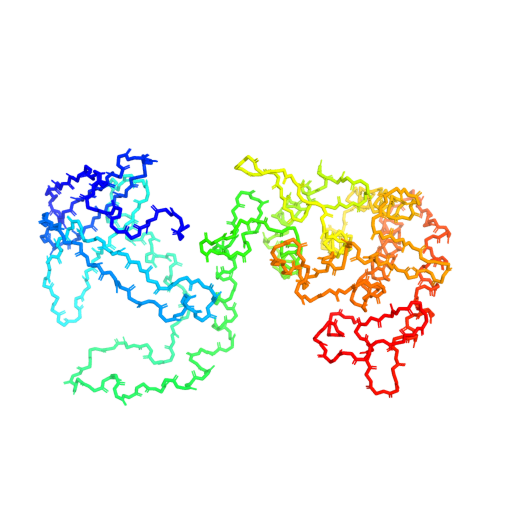 . ASP A 1 299 ? -22.971 3.636 -12.239 1.00 79.88 299 ASP A O 1
ATOM 2443 N N . GLY A 1 300 ? -20.824 3.679 -11.599 1.00 79.31 300 GLY A N 1
ATOM 2444 C CA . GLY A 1 300 ? -21.069 4.251 -10.271 1.00 79.31 300 GLY A CA 1
ATOM 2445 C C . GLY A 1 300 ? -21.698 3.289 -9.257 1.00 79.31 300 GLY A C 1
ATOM 2446 O O . GLY A 1 300 ? -21.921 3.680 -8.113 1.00 79.31 300 GLY A O 1
ATOM 2447 N N . LYS A 1 301 ? -21.959 2.032 -9.628 1.00 81.44 301 LYS A N 1
ATOM 2448 C CA . LYS A 1 301 ? -22.521 1.010 -8.738 1.00 81.44 301 LYS A CA 1
ATOM 2449 C C . LYS A 1 301 ? -21.429 0.071 -8.251 1.00 81.44 301 LYS A C 1
ATOM 2451 O O . LYS A 1 301 ? -20.630 -0.420 -9.043 1.00 81.44 301 LYS A O 1
ATOM 2456 N N . ALA A 1 302 ? -21.416 -0.197 -6.950 1.00 85.94 302 ALA A N 1
ATOM 2457 C CA . ALA A 1 302 ? -20.523 -1.186 -6.363 1.00 85.94 302 ALA A CA 1
ATOM 2458 C C . ALA A 1 302 ? -20.827 -2.583 -6.928 1.00 85.94 302 ALA A C 1
ATOM 2460 O O . ALA A 1 302 ? -21.978 -3.021 -6.908 1.00 85.94 302 ALA A O 1
ATOM 2461 N N . VAL A 1 303 ? -19.792 -3.276 -7.406 1.00 86.50 303 VAL A N 1
ATOM 2462 C CA . VAL A 1 303 ? -19.901 -4.659 -7.903 1.00 86.50 303 VAL A CA 1
ATOM 2463 C C . VAL A 1 303 ? -20.039 -5.636 -6.734 1.00 86.50 303 VAL A C 1
ATOM 2465 O O . VAL A 1 303 ? -20.859 -6.550 -6.774 1.00 86.50 303 VAL A O 1
ATOM 2468 N N . CYS A 1 304 ? -19.283 -5.395 -5.660 1.00 87.50 304 CYS A N 1
ATOM 2469 C CA . CYS A 1 304 ? -19.283 -6.189 -4.432 1.00 87.50 304 CYS A CA 1
ATOM 2470 C C . CYS A 1 304 ? -19.704 -5.320 -3.234 1.00 87.50 304 CYS A C 1
ATOM 2472 O O . CYS A 1 304 ? -18.871 -5.010 -2.386 1.00 87.50 304 CYS A O 1
ATOM 2474 N N . PRO A 1 305 ? -20.970 -4.872 -3.151 1.00 89.88 305 PRO A N 1
ATOM 2475 C CA . PRO A 1 305 ? -21.389 -3.947 -2.106 1.00 89.88 305 PRO A CA 1
ATOM 2476 C C . PRO A 1 305 ? -21.361 -4.605 -0.717 1.00 89.88 305 PRO A C 1
ATOM 2478 O O . PRO A 1 305 ? -21.923 -5.682 -0.516 1.00 89.88 305 PRO A O 1
ATOM 2481 N N . ARG A 1 306 ? -20.741 -3.936 0.262 1.00 93.75 306 ARG A N 1
ATOM 2482 C CA . ARG A 1 306 ? -20.598 -4.413 1.647 1.00 93.75 306 ARG A CA 1
ATOM 2483 C C . ARG A 1 306 ? -21.058 -3.371 2.670 1.00 93.75 306 ARG A C 1
ATOM 2485 O O . ARG A 1 306 ? -20.288 -2.920 3.510 1.00 93.75 306 ARG A O 1
ATOM 2492 N N . TRP A 1 307 ? -22.336 -2.989 2.603 1.00 95.00 307 TRP A N 1
ATOM 2493 C CA . TRP A 1 307 ? -22.965 -2.134 3.623 1.00 95.00 307 TRP A CA 1
ATOM 2494 C C . TRP A 1 307 ? -23.201 -2.892 4.939 1.00 95.00 307 TRP A C 1
ATOM 2496 O O . TRP A 1 307 ? -22.924 -4.087 5.041 1.00 95.00 307 TRP A O 1
ATOM 2506 N N . GLY A 1 308 ? -23.754 -2.241 5.959 1.00 96.75 308 GLY A N 1
ATOM 2507 C CA . GLY A 1 308 ? -23.873 -2.862 7.278 1.00 96.75 308 GLY A CA 1
ATOM 2508 C C . GLY A 1 308 ? -22.534 -2.793 8.013 1.00 96.75 308 GLY A C 1
ATOM 2509 O O . GLY A 1 308 ? -21.787 -1.846 7.819 1.00 96.75 308 GLY A O 1
ATOM 2510 N N . ALA A 1 309 ? -22.206 -3.764 8.855 1.00 97.88 309 ALA A N 1
ATOM 2511 C CA . ALA A 1 309 ? -20.955 -3.804 9.607 1.00 97.88 309 ALA A CA 1
ATOM 2512 C C . ALA A 1 309 ? -20.013 -4.877 9.034 1.00 97.88 309 ALA A C 1
ATOM 2514 O O . ALA A 1 309 ? -20.148 -6.038 9.423 1.00 97.88 309 ALA A O 1
ATOM 2515 N N . PRO A 1 310 ? -19.078 -4.541 8.120 1.00 97.56 310 PRO A N 1
ATOM 2516 C CA . PRO A 1 310 ? -18.069 -5.481 7.635 1.00 97.56 310 PRO A CA 1
ATOM 2517 C C . PRO A 1 310 ? -17.159 -5.981 8.756 1.00 97.56 310 PRO A C 1
ATOM 2519 O O . PRO A 1 310 ? -16.790 -5.216 9.657 1.00 97.56 310 PRO A O 1
ATOM 2522 N N . VAL A 1 311 ? -16.787 -7.257 8.692 1.00 97.88 311 VAL A N 1
ATOM 2523 C CA . VAL A 1 311 ? -16.017 -7.928 9.747 1.00 97.88 311 VAL A CA 1
ATOM 2524 C C . VAL A 1 311 ? -14.632 -7.313 9.948 1.00 97.88 311 VAL A C 1
ATOM 2526 O O . VAL A 1 311 ? -14.247 -7.022 11.080 1.00 97.88 311 VAL A O 1
ATOM 2529 N N . GLU A 1 312 ? -13.910 -7.023 8.867 1.00 97.19 312 GLU A N 1
ATOM 2530 C CA . GLU A 1 312 ? -12.549 -6.498 8.921 1.00 97.19 312 GLU A CA 1
ATOM 2531 C C . GLU A 1 312 ? -12.502 -5.020 9.317 1.00 97.19 312 GLU A C 1
ATOM 2533 O O . GLU A 1 312 ? -11.601 -4.602 10.035 1.00 97.19 312 GLU A O 1
ATOM 2538 N N . ILE A 1 313 ? -13.510 -4.224 8.942 1.00 97.44 313 ILE A N 1
ATOM 2539 C CA . ILE A 1 313 ? -13.612 -2.836 9.418 1.00 97.44 313 ILE A CA 1
ATOM 2540 C C . ILE A 1 313 ? -13.760 -2.819 10.941 1.00 97.44 313 ILE A C 1
ATOM 2542 O O . ILE A 1 313 ? -13.119 -2.028 11.630 1.00 97.44 313 ILE A O 1
ATOM 2546 N N . ASN A 1 314 ? -14.582 -3.716 11.486 1.00 98.31 314 ASN A N 1
ATOM 2547 C CA . ASN A 1 314 ? -14.851 -3.762 12.918 1.00 98.31 314 ASN A CA 1
ATOM 2548 C C . ASN A 1 314 ? -13.706 -4.384 13.730 1.00 98.31 314 ASN A C 1
ATOM 2550 O O . ASN A 1 314 ? -13.455 -3.941 14.854 1.00 98.31 314 ASN A O 1
ATOM 2554 N N . SER A 1 315 ? -12.964 -5.342 13.170 1.00 98.00 315 SER A N 1
ATOM 2555 C CA . SER A 1 315 ? -11.739 -5.852 13.798 1.00 98.00 315 SER A CA 1
ATOM 2556 C C . SER A 1 315 ? -10.623 -4.801 13.789 1.00 98.00 315 SER A C 1
ATOM 2558 O O . SER A 1 315 ? -9.976 -4.572 14.814 1.00 98.00 315 SER A O 1
ATOM 2560 N N . LEU A 1 316 ? -10.446 -4.077 12.677 1.00 98.19 316 LEU A N 1
ATOM 2561 C CA . LEU A 1 316 ? -9.529 -2.941 12.589 1.00 98.19 316 LEU A CA 1
ATOM 2562 C C . LEU A 1 316 ? -9.935 -1.822 13.549 1.00 98.19 316 LEU A C 1
ATOM 2564 O O . LEU A 1 316 ? -9.067 -1.205 14.163 1.00 98.19 316 LEU A O 1
ATOM 2568 N N . TRP A 1 317 ? -11.236 -1.595 13.745 1.00 98.38 317 TRP A N 1
ATOM 2569 C CA . TRP A 1 317 ? -11.731 -0.595 14.686 1.00 98.38 317 TRP A CA 1
ATOM 2570 C C . TRP A 1 317 ? -11.385 -0.945 16.130 1.00 98.38 317 TRP A C 1
ATOM 2572 O O . TRP A 1 317 ? -10.826 -0.123 16.860 1.00 98.38 317 TRP A O 1
ATOM 2582 N N . PHE A 1 318 ? -11.627 -2.196 16.525 1.00 98.62 318 PHE A N 1
ATOM 2583 C CA . PHE A 1 318 ? -11.194 -2.712 17.820 1.00 98.62 318 PHE A CA 1
ATOM 2584 C C . PHE A 1 318 ? -9.675 -2.573 18.013 1.00 98.62 318 PHE A C 1
ATOM 2586 O O . PHE A 1 318 ? -9.213 -2.131 19.071 1.00 98.62 318 PHE A O 1
ATOM 2593 N N . ASN A 1 319 ? -8.893 -2.903 16.982 1.00 98.31 319 ASN A N 1
ATOM 2594 C CA . ASN A 1 319 ? -7.437 -2.791 17.012 1.00 98.31 319 ASN A CA 1
ATOM 2595 C C . ASN A 1 319 ? -6.959 -1.334 17.090 1.00 98.31 319 ASN A C 1
ATOM 2597 O O . ASN A 1 319 ? -6.000 -1.059 17.805 1.00 98.31 319 ASN A O 1
ATOM 2601 N N . ALA A 1 320 ? -7.630 -0.391 16.428 1.00 98.56 320 ALA A N 1
ATOM 2602 C CA . ALA A 1 320 ? -7.324 1.036 16.512 1.00 98.56 320 ALA A CA 1
ATOM 2603 C C . ALA A 1 320 ? -7.605 1.600 17.918 1.00 98.56 320 ALA A C 1
ATOM 2605 O O . ALA A 1 320 ? -6.777 2.325 18.473 1.00 98.56 320 ALA A O 1
ATOM 2606 N N . LEU A 1 321 ? -8.726 1.214 18.539 1.00 98.62 321 LEU A N 1
ATOM 2607 C CA . LEU A 1 321 ? -9.044 1.573 19.928 1.00 98.62 321 LEU A CA 1
ATOM 2608 C C . LEU A 1 321 ? -8.045 0.956 20.922 1.00 98.62 321 LEU A C 1
ATOM 2610 O O . LEU A 1 321 ? -7.611 1.618 21.867 1.00 98.62 321 LEU A O 1
ATOM 2614 N N . SER A 1 322 ? -7.628 -0.289 20.684 1.00 98.62 322 SER A N 1
ATOM 2615 C CA . SER A 1 322 ? -6.588 -0.958 21.477 1.00 98.62 322 SER A CA 1
ATOM 2616 C C . SER A 1 322 ? -5.216 -0.297 21.295 1.00 98.62 322 SER A C 1
ATOM 2618 O O . SER A 1 322 ? -4.474 -0.113 22.258 1.00 98.62 322 SER A O 1
ATOM 2620 N N . ALA A 1 323 ? -4.885 0.124 20.072 1.00 98.50 323 ALA A N 1
ATOM 2621 C CA . ALA A 1 323 ? -3.673 0.880 19.779 1.00 98.50 323 ALA A CA 1
ATOM 2622 C C . ALA A 1 323 ? -3.671 2.230 20.507 1.00 98.50 323 ALA A C 1
ATOM 2624 O O . ALA A 1 323 ? -2.652 2.596 21.084 1.00 98.50 323 ALA A O 1
ATOM 2625 N N . TYR A 1 324 ? -4.803 2.939 20.560 1.00 98.50 324 TYR A N 1
ATOM 2626 C CA . TYR A 1 324 ? -4.936 4.180 21.328 1.00 98.50 324 TYR A CA 1
ATOM 2627 C C . TYR A 1 324 ? -4.631 3.991 22.822 1.00 98.50 324 TYR A C 1
ATOM 2629 O O . TYR A 1 324 ? -3.843 4.750 23.393 1.00 98.50 324 TYR A O 1
ATOM 2637 N N . GLU A 1 325 ? -5.215 2.971 23.454 1.00 98.06 325 GLU A N 1
ATOM 2638 C CA . GLU A 1 325 ? -4.930 2.633 24.854 1.00 98.06 325 GLU A CA 1
ATOM 2639 C C . GLU A 1 325 ? -3.438 2.326 25.052 1.00 98.06 325 GLU A C 1
ATOM 2641 O O . GLU A 1 325 ? -2.782 2.934 25.901 1.00 98.06 325 GLU A O 1
ATOM 2646 N N . ALA A 1 326 ? -2.865 1.480 24.194 1.00 97.75 326 ALA A N 1
ATOM 2647 C CA . ALA A 1 326 ? -1.456 1.110 24.267 1.00 97.75 326 ALA A CA 1
ATOM 2648 C C . ALA A 1 326 ? -0.501 2.295 24.010 1.00 97.75 326 ALA A C 1
ATOM 2650 O O . ALA A 1 326 ? 0.588 2.345 24.583 1.00 97.75 326 ALA A O 1
ATOM 2651 N N . ILE A 1 327 ? -0.887 3.271 23.179 1.00 97.50 327 ILE A N 1
ATOM 2652 C CA . ILE A 1 327 ? -0.150 4.533 22.996 1.00 97.50 327 ILE A CA 1
ATOM 2653 C C . ILE A 1 327 ? -0.142 5.338 24.305 1.00 97.50 327 ILE A C 1
ATOM 2655 O O . ILE A 1 327 ? 0.911 5.847 24.698 1.00 97.50 327 ILE A O 1
ATOM 2659 N N . CYS A 1 328 ? -1.279 5.428 25.007 1.00 96.06 328 CYS A N 1
ATOM 2660 C CA . CYS A 1 328 ? -1.367 6.122 26.298 1.00 96.06 328 CYS A CA 1
ATOM 2661 C C . CYS A 1 328 ? -0.450 5.468 27.343 1.00 96.06 328 CYS A C 1
ATOM 2663 O O . CYS A 1 328 ? 0.316 6.153 28.028 1.00 96.06 328 CYS A O 1
ATOM 2665 N N . GLU A 1 329 ? -0.483 4.137 27.436 1.00 95.44 329 GLU A N 1
ATOM 2666 C CA . GLU A 1 329 ? 0.384 3.361 28.327 1.00 95.44 329 GLU A CA 1
ATOM 2667 C C . GLU A 1 329 ? 1.869 3.548 27.990 1.00 95.44 329 GLU A C 1
ATOM 2669 O O . GLU A 1 329 ? 2.684 3.817 28.877 1.00 95.44 329 GLU A O 1
ATOM 2674 N N . ALA A 1 330 ? 2.229 3.468 26.705 1.00 95.19 330 ALA A N 1
ATOM 2675 C CA . ALA A 1 330 ? 3.604 3.640 26.250 1.00 95.19 330 ALA A CA 1
ATOM 2676 C C . ALA A 1 330 ? 4.131 5.053 26.538 1.00 95.19 330 ALA A C 1
ATOM 2678 O O . ALA A 1 330 ? 5.245 5.194 27.048 1.00 95.19 330 ALA A O 1
ATOM 2679 N N . HIS A 1 331 ? 3.328 6.096 26.298 1.00 94.44 331 HIS A N 1
ATOM 2680 C CA . HIS A 1 331 ? 3.676 7.462 26.689 1.00 94.44 331 HIS A CA 1
ATOM 2681 C C . HIS A 1 331 ? 3.953 7.541 28.199 1.00 94.44 331 HIS A C 1
ATOM 2683 O O . HIS A 1 331 ? 5.001 8.037 28.622 1.00 94.44 331 HIS A O 1
ATOM 2689 N N . ASN A 1 332 ? 3.053 6.989 29.015 1.00 93.75 332 ASN A N 1
ATOM 2690 C CA . ASN A 1 332 ? 3.139 7.030 30.474 1.00 93.75 332 ASN A CA 1
ATOM 2691 C C . ASN A 1 332 ? 4.353 6.291 31.038 1.00 93.75 332 ASN A C 1
ATOM 2693 O O . ASN A 1 332 ? 4.870 6.691 32.082 1.00 93.75 332 ASN A O 1
ATOM 2697 N N . SER A 1 333 ? 4.830 5.249 30.365 1.00 91.00 333 SER A N 1
ATOM 2698 C CA . SER A 1 333 ? 6.053 4.533 30.741 1.00 91.00 333 SER A CA 1
ATOM 2699 C C . SER A 1 333 ? 7.339 5.295 30.398 1.00 91.00 333 SER A C 1
ATOM 2701 O O . SER A 1 333 ? 8.400 4.957 30.913 1.00 91.00 333 SER A O 1
ATOM 2703 N N . THR A 1 334 ? 7.267 6.340 29.564 1.00 85.88 334 THR A N 1
ATOM 2704 C CA . THR A 1 334 ? 8.443 7.105 29.099 1.00 85.88 334 THR A CA 1
ATOM 2705 C C . THR A 1 334 ? 8.645 8.458 29.793 1.00 85.88 334 THR A C 1
ATOM 2707 O O . THR A 1 334 ? 9.597 9.171 29.474 1.00 85.88 334 THR A O 1
ATOM 2710 N N . GLY A 1 335 ? 7.799 8.855 30.753 1.00 69.38 335 GLY A N 1
ATOM 2711 C CA . GLY A 1 335 ? 8.001 10.120 31.465 1.00 69.38 335 GLY A CA 1
ATOM 2712 C C . GLY A 1 335 ? 7.062 10.400 32.640 1.00 69.38 335 GLY A C 1
ATOM 2713 O O . GLY A 1 335 ? 6.160 9.627 32.950 1.00 69.38 335 GLY A O 1
ATOM 2714 N N . SER A 1 336 ? 7.293 11.545 33.292 1.00 68.62 336 SER A N 1
ATOM 2715 C CA . SER A 1 336 ? 6.591 11.954 34.519 1.00 68.62 336 SER A CA 1
ATOM 2716 C C . SER A 1 336 ? 5.180 12.505 34.282 1.00 68.62 336 SER A C 1
ATOM 2718 O O . SER A 1 336 ? 4.306 12.329 35.125 1.00 68.62 336 SER A O 1
ATOM 2720 N N . THR A 1 337 ? 4.937 13.160 33.141 1.00 82.75 337 THR A N 1
ATOM 2721 C CA . THR A 1 337 ? 3.606 13.667 32.773 1.00 82.75 337 THR A CA 1
ATOM 2722 C C . THR A 1 337 ? 2.759 12.522 32.243 1.00 82.75 337 THR A C 1
ATOM 2724 O O . THR A 1 337 ? 3.066 11.963 31.189 1.00 82.75 337 THR A O 1
ATOM 2727 N N . LYS A 1 338 ? 1.703 12.174 32.976 1.00 88.06 338 LYS A N 1
ATOM 2728 C CA . LYS A 1 338 ? 0.781 11.106 32.596 1.00 88.06 338 LYS A CA 1
ATOM 2729 C C . LYS A 1 338 ? -0.335 11.643 31.702 1.00 88.06 338 LYS A C 1
ATOM 2731 O O . LYS A 1 338 ? -0.817 12.755 31.897 1.00 88.06 338 LYS A O 1
ATOM 2736 N N . ILE A 1 339 ? -0.736 10.831 30.737 1.00 90.50 339 ILE A N 1
ATOM 2737 C CA . ILE A 1 339 ? -1.916 11.005 29.902 1.00 90.50 339 ILE A CA 1
ATOM 2738 C C . ILE A 1 339 ? -2.923 9.943 30.321 1.00 90.50 339 ILE A C 1
ATOM 2740 O O . ILE A 1 339 ? -2.581 8.765 30.420 1.00 90.50 339 ILE A O 1
ATOM 2744 N N . ASN A 1 340 ? -4.164 10.357 30.548 1.00 90.25 340 ASN A N 1
ATOM 2745 C CA . ASN A 1 340 ? -5.254 9.431 30.812 1.00 90.25 340 ASN A CA 1
ATOM 2746 C C . ASN A 1 340 ? -5.976 9.143 29.499 1.00 90.25 340 ASN A C 1
ATOM 2748 O O . ASN A 1 340 ? -6.417 10.075 28.823 1.00 90.25 340 ASN A O 1
ATOM 2752 N N . ALA A 1 341 ? -6.102 7.863 29.154 1.00 92.62 341 ALA A N 1
ATOM 2753 C CA . ALA A 1 341 ? -6.964 7.448 28.058 1.00 92.62 341 ALA A CA 1
ATOM 2754 C C . ALA A 1 341 ? -8.404 7.897 28.347 1.00 92.62 341 ALA A C 1
ATOM 2756 O O . ALA A 1 341 ? -8.879 7.810 29.484 1.00 92.62 341 ALA A O 1
ATOM 2757 N N . LYS A 1 342 ? -9.108 8.391 27.326 1.00 95.12 342 LYS A N 1
ATOM 2758 C CA . LYS A 1 342 ? -10.507 8.797 27.484 1.00 95.12 342 LYS A CA 1
ATOM 2759 C C . LYS A 1 342 ? -11.374 7.582 27.823 1.00 95.12 342 LYS A C 1
ATOM 2761 O O . LYS A 1 342 ? -11.407 6.614 27.065 1.00 95.12 342 LYS A O 1
ATOM 2766 N N . ALA A 1 343 ? -12.117 7.655 28.930 1.00 95.94 343 ALA A N 1
ATOM 2767 C CA . ALA A 1 343 ? -12.959 6.554 29.409 1.00 95.94 343 ALA A CA 1
ATOM 2768 C C . ALA A 1 343 ? -14.001 6.103 28.370 1.00 95.94 343 ALA A C 1
ATOM 2770 O O . ALA A 1 343 ? -14.258 4.912 28.229 1.00 95.94 343 ALA A O 1
ATOM 2771 N N . GLU A 1 344 ? -14.551 7.043 27.598 1.00 96.06 344 GLU A N 1
ATOM 2772 C CA . GLU A 1 344 ? -15.473 6.757 26.491 1.00 96.06 344 GLU A CA 1
ATOM 2773 C C . GLU A 1 344 ? -14.870 5.829 25.423 1.00 96.06 344 GLU A C 1
ATOM 2775 O O . GLU A 1 344 ? -15.569 4.945 24.935 1.00 96.06 344 GLU A O 1
ATOM 2780 N N . TYR A 1 345 ? -13.578 5.965 25.101 1.00 96.69 345 TYR A N 1
ATOM 2781 C CA . TYR A 1 345 ? -12.917 5.132 24.089 1.00 96.69 345 TYR A CA 1
ATOM 2782 C C . TYR A 1 345 ? -12.622 3.732 24.629 1.00 96.69 345 TYR A C 1
ATOM 2784 O O . TYR A 1 345 ? -12.758 2.754 23.899 1.00 96.69 345 TYR A O 1
ATOM 2792 N N . LEU A 1 346 ? -12.285 3.619 25.918 1.00 97.31 346 LEU A N 1
ATOM 2793 C CA . LEU A 1 346 ? -12.093 2.322 26.575 1.00 97.31 346 LEU A CA 1
ATOM 2794 C C . LEU A 1 346 ? -13.411 1.541 26.667 1.00 97.31 346 LEU A C 1
ATOM 2796 O O . LEU A 1 346 ? -13.464 0.373 26.295 1.00 97.31 346 LEU A O 1
ATOM 2800 N N . LEU A 1 347 ? -14.499 2.208 27.064 1.00 97.50 347 LEU A N 1
ATOM 2801 C CA . LEU A 1 347 ? -15.834 1.607 27.070 1.00 97.50 347 LEU A CA 1
ATOM 2802 C C . LEU A 1 347 ? -16.282 1.204 25.661 1.00 97.50 347 LEU A C 1
ATOM 2804 O O . LEU A 1 347 ? -16.922 0.169 25.489 1.00 97.50 347 LEU A O 1
ATOM 2808 N N . LEU A 1 348 ? -15.960 2.013 24.648 1.00 97.75 348 LEU A N 1
ATOM 2809 C CA . LEU A 1 348 ? -16.255 1.683 23.258 1.00 97.75 348 LEU A CA 1
ATOM 2810 C C . LEU A 1 348 ? -15.476 0.448 22.793 1.00 97.75 348 LEU A C 1
ATOM 2812 O O . LEU A 1 348 ? -16.074 -0.440 22.194 1.00 97.75 348 LEU A O 1
ATOM 2816 N N . LYS A 1 349 ? -14.182 0.354 23.117 1.00 98.31 349 LYS A N 1
ATOM 2817 C CA . LYS A 1 349 ? -13.334 -0.815 22.835 1.00 98.31 349 LYS A CA 1
ATOM 2818 C C . LYS A 1 349 ? -13.957 -2.098 23.389 1.00 98.31 349 LYS A C 1
ATOM 2820 O O . LYS A 1 349 ? -14.072 -3.087 22.665 1.00 98.31 349 LYS A O 1
ATOM 2825 N N . ASP A 1 350 ? -14.399 -2.066 24.645 1.00 98.12 350 ASP A N 1
ATOM 2826 C CA . ASP A 1 350 ? -15.014 -3.221 25.303 1.00 98.12 350 ASP A CA 1
ATOM 2827 C C . ASP A 1 350 ? -16.363 -3.589 24.665 1.00 98.12 350 ASP A C 1
ATOM 2829 O O . ASP A 1 350 ? -16.616 -4.761 24.387 1.00 98.12 350 ASP A O 1
ATOM 2833 N N . LYS A 1 351 ? -17.192 -2.593 24.316 1.00 98.06 351 LYS A N 1
ATOM 2834 C CA . LYS A 1 351 ? -18.439 -2.820 23.566 1.00 98.06 351 LYS A CA 1
ATOM 2835 C C . LYS A 1 351 ? -18.196 -3.466 22.207 1.00 98.06 351 LYS A C 1
ATOM 2837 O O . LYS A 1 351 ? -18.890 -4.419 21.867 1.00 98.06 351 LYS A O 1
ATOM 2842 N N . VAL A 1 352 ? -17.222 -2.971 21.438 1.00 98.31 352 VAL A N 1
ATOM 2843 C CA . VAL A 1 352 ? -16.867 -3.550 20.133 1.00 98.31 352 VAL A CA 1
ATOM 2844 C C . VAL A 1 352 ? -16.456 -5.007 20.315 1.00 98.31 352 VAL A C 1
ATOM 2846 O O . VAL A 1 352 ? -16.964 -5.864 19.601 1.00 98.31 352 VAL A O 1
ATOM 2849 N N . LYS A 1 353 ? -15.606 -5.305 21.306 1.00 97.94 353 LYS A N 1
ATOM 2850 C CA . LYS A 1 353 ? -15.166 -6.670 21.620 1.00 97.94 353 LYS A CA 1
ATOM 2851 C C . LYS A 1 353 ? -16.329 -7.610 21.932 1.00 97.94 353 LYS A C 1
ATOM 2853 O O . LYS A 1 353 ? -16.359 -8.734 21.433 1.00 97.94 353 LYS A O 1
ATOM 2858 N N . ASP A 1 354 ? -17.275 -7.170 22.755 1.00 98.00 354 ASP A N 1
ATOM 2859 C CA . ASP A 1 354 ? -18.441 -7.980 23.111 1.00 98.00 354 ASP A CA 1
ATOM 2860 C C . ASP A 1 354 ? -19.383 -8.170 21.917 1.00 98.00 354 ASP A C 1
ATOM 2862 O O . ASP A 1 354 ? -19.825 -9.290 21.646 1.00 98.00 354 ASP A O 1
ATOM 2866 N N . SER A 1 355 ? -19.626 -7.106 21.150 1.00 98.00 355 SER A N 1
ATOM 2867 C CA . SER A 1 355 ? -20.438 -7.137 19.931 1.00 98.00 355 SER A CA 1
ATOM 2868 C C . SER A 1 355 ? -19.804 -7.954 18.810 1.00 98.00 355 SER A C 1
ATOM 2870 O O . SER A 1 355 ? -20.529 -8.519 17.996 1.00 98.00 355 SER A O 1
ATOM 2872 N N . PHE A 1 356 ? -18.476 -8.085 18.778 1.00 97.06 356 PHE A N 1
ATOM 2873 C CA . PHE A 1 356 ? -17.774 -8.866 17.760 1.00 97.06 356 PHE A CA 1
ATOM 2874 C C . PHE A 1 356 ? -18.188 -10.347 17.769 1.00 97.06 356 PHE A C 1
ATOM 2876 O O . PHE A 1 356 ? -18.173 -11.016 16.740 1.00 97.06 356 PHE A O 1
ATOM 2883 N N . ARG A 1 357 ? -18.674 -10.861 18.908 1.00 96.31 357 ARG A N 1
ATOM 2884 C CA . ARG A 1 357 ? -19.220 -12.226 19.010 1.00 96.31 357 ARG A CA 1
ATOM 2885 C C . ARG A 1 357 ? -20.412 -12.467 18.081 1.00 96.31 357 ARG A C 1
ATOM 2887 O O . ARG A 1 357 ? -20.652 -13.609 17.713 1.00 96.31 357 ARG A O 1
ATOM 2894 N N . LYS A 1 358 ? -21.133 -11.414 17.676 1.00 97.19 358 LYS A N 1
ATOM 2895 C CA . LYS A 1 358 ? -22.268 -11.493 16.740 1.00 97.19 358 LYS A CA 1
ATOM 2896 C C . LYS A 1 358 ? -21.862 -11.968 15.340 1.00 97.19 358 LYS A C 1
ATOM 2898 O O . LYS A 1 358 ? -22.709 -12.475 14.616 1.00 97.19 358 LYS A O 1
ATOM 2903 N N . PHE A 1 359 ? -20.590 -11.812 14.959 1.00 97.12 359 PHE A N 1
ATOM 2904 C CA . PHE A 1 359 ? -20.074 -12.302 13.678 1.00 97.12 359 PHE A CA 1
ATOM 2905 C C . PHE A 1 359 ? -19.871 -13.820 13.667 1.00 97.12 359 PHE A C 1
ATOM 2907 O O . PHE A 1 359 ? -19.818 -14.416 12.596 1.00 97.12 359 PHE A O 1
ATOM 2914 N N . TRP A 1 360 ? -19.742 -14.464 14.829 1.00 96.00 360 TRP A N 1
ATOM 2915 C CA . TRP A 1 360 ? -19.486 -15.898 14.904 1.00 96.00 360 TRP A CA 1
ATOM 2916 C C . TRP A 1 360 ? -20.741 -16.706 14.569 1.00 96.00 360 TRP A C 1
ATOM 2918 O O . TRP A 1 360 ? -21.755 -16.614 15.258 1.00 96.00 360 TRP A O 1
ATOM 2928 N N . THR A 1 361 ? -20.655 -17.539 13.533 1.00 93.31 361 THR A N 1
ATOM 2929 C CA . THR A 1 361 ? -21.772 -18.387 13.076 1.00 93.31 361 THR A CA 1
ATOM 2930 C C . THR A 1 361 ? -21.838 -19.746 13.779 1.00 93.31 361 THR A C 1
ATOM 2932 O O . THR A 1 361 ? -22.811 -20.473 13.608 1.00 93.31 361 THR A O 1
ATOM 2935 N N . GLY A 1 362 ? -20.818 -20.099 14.568 1.00 93.50 362 GLY A N 1
ATOM 2936 C CA . GLY A 1 362 ? -20.623 -21.445 15.118 1.00 93.50 362 GLY A CA 1
ATOM 2937 C C . GLY A 1 362 ? -19.437 -22.181 14.493 1.00 93.50 362 GLY A C 1
ATOM 2938 O O . GLY A 1 362 ? -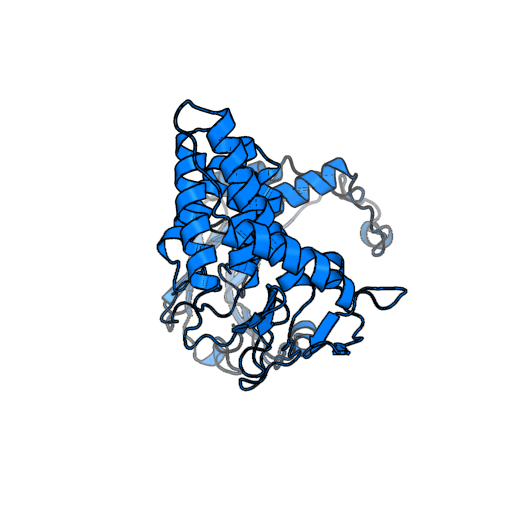18.809 -22.985 15.177 1.00 93.50 362 GLY A O 1
ATOM 2939 N N . GLU A 1 363 ? -19.094 -21.854 13.244 1.00 92.00 363 GLU A N 1
ATOM 2940 C CA . GLU A 1 363 ? -18.007 -22.499 12.489 1.00 92.00 363 GLU A CA 1
ATOM 2941 C C . GLU A 1 363 ? -17.011 -21.493 11.898 1.00 92.00 363 GLU A C 1
ATOM 2943 O O . GLU A 1 363 ? -15.806 -21.738 11.892 1.00 92.00 363 GLU A O 1
ATOM 2948 N N . PHE A 1 364 ? -17.502 -20.346 11.422 1.00 93.56 364 PHE A N 1
ATOM 2949 C CA . PHE A 1 364 ? -16.686 -19.284 10.829 1.00 93.56 364 PHE A CA 1
ATOM 2950 C C . PHE A 1 364 ? -17.283 -17.893 11.095 1.00 93.56 364 PHE A C 1
ATOM 2952 O O . PHE A 1 364 ? -18.400 -17.760 11.609 1.00 93.56 364 PHE A O 1
ATOM 2959 N N . LEU A 1 365 ? -16.537 -16.836 10.768 1.00 96.00 365 LEU A N 1
ATOM 2960 C CA . LEU A 1 365 ? -17.021 -15.458 10.874 1.00 96.00 365 LEU A CA 1
ATOM 2961 C C . LEU A 1 365 ? -17.874 -15.087 9.654 1.00 96.00 365 LEU A C 1
ATOM 2963 O O . LEU A 1 365 ? -17.468 -15.304 8.515 1.00 96.00 365 LEU A O 1
ATOM 2967 N N . ALA A 1 366 ? -19.040 -14.496 9.899 1.00 97.31 366 ALA A N 1
ATOM 2968 C CA . ALA A 1 366 ? -19.843 -13.846 8.873 1.00 97.31 366 ALA A CA 1
ATOM 2969 C C . ALA A 1 366 ? -19.064 -12.682 8.237 1.00 97.31 366 ALA A C 1
ATOM 2971 O O . ALA A 1 366 ? -18.324 -11.983 8.928 1.00 97.31 366 ALA A O 1
ATOM 2972 N N . ASP A 1 367 ? -19.264 -12.441 6.940 1.00 97.06 367 ASP A N 1
ATOM 2973 C CA . ASP A 1 367 ? -18.559 -11.373 6.214 1.00 97.06 367 ASP A CA 1
ATOM 2974 C C . ASP A 1 367 ? -18.937 -9.979 6.728 1.00 97.06 367 ASP A C 1
ATOM 2976 O O . ASP A 1 367 ? -18.111 -9.067 6.798 1.00 97.06 367 ASP A O 1
ATOM 2980 N N . ARG A 1 368 ? -20.215 -9.817 7.077 1.00 97.19 368 ARG A N 1
ATOM 2981 C CA . ARG A 1 368 ? -20.784 -8.575 7.596 1.00 97.19 368 ARG A CA 1
ATOM 2982 C C . ARG A 1 368 ? -22.048 -8.835 8.410 1.00 97.19 368 ARG A C 1
ATOM 2984 O O . ARG A 1 368 ? -22.665 -9.898 8.298 1.00 97.19 368 ARG A O 1
ATOM 2991 N N . LEU A 1 369 ? -22.458 -7.843 9.194 1.00 97.75 369 LEU A N 1
ATOM 2992 C CA . LEU A 1 369 ? -23.771 -7.810 9.842 1.00 97.75 369 LEU A CA 1
ATOM 2993 C C . LEU A 1 369 ? -24.669 -6.757 9.189 1.00 97.75 369 LEU A C 1
ATOM 2995 O O . LEU A 1 369 ? -24.225 -5.648 8.918 1.00 97.75 369 LEU A O 1
ATOM 2999 N N . GLU A 1 370 ? -25.950 -7.058 9.008 1.00 96.06 370 GLU A N 1
ATOM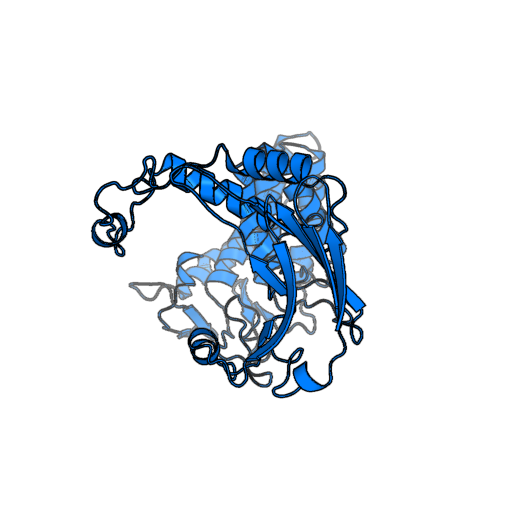 3000 C CA . GLU A 1 370 ? -26.983 -6.054 8.730 1.00 96.06 370 GLU A CA 1
ATOM 3001 C C . GLU A 1 370 ? -27.873 -5.912 9.964 1.00 96.06 370 GLU A C 1
ATOM 3003 O O . GLU A 1 370 ? -28.664 -6.806 10.283 1.00 96.06 370 GLU A O 1
ATOM 3008 N N . GLY A 1 371 ? -27.709 -4.825 10.724 1.00 93.25 371 GLY A N 1
ATOM 3009 C CA . GLY A 1 371 ? -28.222 -4.805 12.092 1.00 93.25 371 GLY A CA 1
ATOM 3010 C C . GLY A 1 371 ? -27.566 -5.930 12.902 1.00 93.25 371 GLY A C 1
ATOM 3011 O O . GLY A 1 371 ? -26.343 -6.026 12.952 1.00 93.25 371 GLY A O 1
ATOM 3012 N N . ASP A 1 372 ? -28.355 -6.803 13.520 1.00 94.06 372 ASP A N 1
ATOM 3013 C CA . ASP A 1 372 ? -27.829 -7.979 14.235 1.00 94.06 372 ASP A CA 1
ATOM 3014 C C . ASP A 1 372 ? -27.880 -9.270 13.400 1.00 94.06 372 ASP A C 1
ATOM 3016 O O . ASP A 1 372 ? -27.539 -10.345 13.891 1.00 94.06 372 ASP A O 1
ATOM 3020 N N . LYS A 1 373 ? -28.295 -9.187 12.129 1.00 96.38 373 LYS A N 1
ATOM 3021 C CA . LYS A 1 373 ? -28.355 -10.342 11.234 1.00 96.38 373 LYS A CA 1
ATOM 3022 C C . LYS A 1 373 ? -26.983 -10.603 10.615 1.00 96.38 373 LYS A C 1
ATOM 3024 O O . LYS A 1 373 ? -26.467 -9.762 9.883 1.00 96.38 373 LYS A O 1
ATOM 3029 N N . ALA A 1 374 ? -26.440 -11.795 10.843 1.00 96.62 374 ALA A N 1
ATOM 3030 C CA . ALA A 1 374 ? -25.240 -12.268 10.163 1.00 96.62 374 ALA A CA 1
ATOM 3031 C C . ALA A 1 374 ? -25.502 -12.525 8.670 1.00 96.62 374 ALA A C 1
ATOM 3033 O O . ALA A 1 374 ? -26.448 -13.231 8.310 1.00 96.62 374 ALA A O 1
ATOM 3034 N N . ILE A 1 375 ? -24.658 -11.960 7.807 1.00 96.38 375 ILE A N 1
ATOM 3035 C CA . ILE A 1 375 ? -24.670 -12.202 6.363 1.00 96.38 375 ILE A CA 1
ATOM 3036 C C . ILE A 1 375 ? -23.545 -13.183 6.030 1.00 96.38 375 ILE A C 1
ATOM 3038 O O . ILE A 1 375 ? -22.358 -12.887 6.184 1.00 96.38 375 ILE A O 1
ATOM 3042 N N . ILE A 1 376 ? -23.942 -14.385 5.618 1.00 91.06 376 ILE A N 1
ATOM 3043 C CA . ILE A 1 376 ? -23.053 -15.532 5.424 1.00 91.06 376 ILE A CA 1
ATOM 3044 C C . ILE A 1 376 ? -22.610 -15.575 3.959 1.00 91.06 376 ILE A C 1
ATOM 3046 O O . ILE A 1 376 ? -23.185 -16.279 3.135 1.00 91.06 376 ILE A O 1
ATOM 3050 N N . GLU A 1 377 ? -21.586 -14.790 3.643 1.00 91.19 377 GLU A N 1
ATOM 3051 C CA . GLU A 1 377 ? -20.902 -14.790 2.349 1.00 91.19 377 GLU A CA 1
ATOM 3052 C C . GLU A 1 377 ? -19.465 -15.273 2.582 1.00 91.19 377 GLU A C 1
ATOM 3054 O O . GLU A 1 377 ? -18.732 -14.680 3.369 1.00 91.19 377 GLU A O 1
ATOM 3059 N N . ILE A 1 378 ? -19.050 -16.373 1.947 1.00 89.31 378 ILE A N 1
ATOM 3060 C CA . ILE A 1 378 ? -17.696 -16.908 2.149 1.00 89.31 378 ILE A CA 1
ATOM 3061 C C . ILE A 1 378 ? -16.707 -16.023 1.384 1.00 89.31 378 ILE A C 1
ATOM 3063 O O . ILE A 1 378 ? -16.641 -16.062 0.156 1.00 89.31 378 ILE A O 1
ATOM 3067 N N . ARG A 1 379 ? -15.953 -15.207 2.126 1.00 93.06 379 ARG A N 1
ATOM 3068 C CA . ARG A 1 379 ? -14.967 -14.250 1.612 1.00 93.06 379 ARG A CA 1
ATOM 3069 C C . ARG A 1 379 ? -13.709 -14.238 2.485 1.00 93.06 379 ARG A C 1
ATOM 3071 O O . ARG A 1 379 ? -13.789 -14.540 3.674 1.00 93.06 379 ARG A O 1
ATOM 3078 N N . PRO A 1 380 ? -12.551 -13.825 1.941 1.00 95.38 380 PRO A N 1
ATOM 3079 C CA . PRO A 1 380 ? -11.291 -13.802 2.688 1.00 95.38 380 PRO A CA 1
ATOM 3080 C C . PRO A 1 380 ? -11.200 -12.671 3.728 1.00 95.38 380 PRO A C 1
ATOM 3082 O O . PRO A 1 380 ? -10.203 -12.577 4.435 1.00 95.38 380 PRO A O 1
ATOM 3085 N N . ASN A 1 381 ? -12.221 -11.821 3.863 1.00 95.81 381 ASN A N 1
ATOM 3086 C CA . ASN A 1 381 ? -12.216 -10.662 4.766 1.00 95.81 381 ASN A CA 1
ATOM 3087 C C . ASN A 1 381 ? -12.012 -11.049 6.236 1.00 95.81 381 ASN A C 1
ATOM 3089 O O . ASN A 1 381 ? -11.315 -10.360 6.976 1.00 95.81 381 ASN A O 1
ATOM 3093 N N . ALA A 1 382 ? -12.547 -12.205 6.632 1.00 94.81 382 ALA A N 1
ATOM 3094 C CA . ALA A 1 382 ? -12.359 -12.770 7.961 1.00 94.81 382 ALA A CA 1
ATOM 3095 C C . ALA A 1 382 ? -10.902 -13.163 8.278 1.00 94.81 382 ALA A C 1
ATOM 3097 O O . ALA A 1 382 ? -10.610 -13.411 9.433 1.00 94.81 382 ALA A O 1
ATOM 3098 N N . ILE A 1 383 ? -9.995 -13.232 7.293 1.00 94.94 383 ILE A N 1
ATOM 3099 C CA . ILE A 1 383 ? -8.559 -13.489 7.525 1.00 94.94 383 ILE A CA 1
ATOM 3100 C C . ILE A 1 383 ? -7.857 -12.233 8.064 1.00 94.94 383 ILE A C 1
ATOM 3102 O O . ILE A 1 383 ? -6.864 -12.333 8.782 1.00 94.94 383 ILE A O 1
ATOM 3106 N N . ILE A 1 384 ? -8.355 -11.045 7.703 1.00 94.00 384 ILE A N 1
ATOM 3107 C CA . ILE A 1 384 ? -7.845 -9.766 8.220 1.00 94.00 384 ILE A CA 1
ATOM 3108 C C . ILE A 1 384 ? -8.288 -9.563 9.677 1.00 94.00 384 ILE A C 1
ATOM 3110 O O . ILE A 1 384 ? -7.569 -8.934 10.457 1.00 94.00 384 ILE A O 1
ATOM 3114 N N . ALA A 1 385 ? -9.480 -10.059 10.016 1.00 91.88 385 ALA A N 1
ATOM 3115 C CA . ALA A 1 385 ? -10.074 -9.978 11.344 1.00 91.88 385 ALA A CA 1
ATOM 3116 C C . ALA A 1 385 ? -9.523 -11.024 12.312 1.00 91.88 385 ALA A C 1
ATOM 3118 O O . ALA A 1 385 ? -9.264 -10.623 13.472 1.00 91.88 385 ALA A O 1
#

Solvent-accessible surface area (backbone atoms only — not comparable to full-atom values): 21862 Å² total; per-residue (Å²): 111,81,82,76,52,46,78,74,44,77,78,74,57,53,68,57,70,50,77,46,85,47,103,63,22,23,37,36,34,41,30,36,64,92,78,68,52,45,43,24,35,38,29,44,72,28,53,70,45,86,30,85,47,75,46,72,72,44,73,37,70,69,40,40,76,71,72,44,90,29,60,33,57,47,74,43,65,58,43,79,47,68,86,76,58,92,93,57,85,82,52,77,47,77,34,80,51,85,78,87,55,67,64,64,50,48,55,53,53,51,58,72,54,65,81,57,71,69,49,76,82,56,79,86,63,85,65,89,79,80,46,62,79,79,70,57,68,92,83,63,90,68,47,46,56,74,71,40,45,53,52,51,54,59,51,55,54,54,76,34,52,52,94,71,44,34,42,63,38,86,94,84,41,62,53,28,35,43,54,31,43,59,50,45,61,61,42,66,74,41,81,86,40,47,66,55,49,50,50,28,56,52,56,48,59,78,55,54,51,78,41,24,30,40,31,26,68,63,51,97,92,42,74,60,36,62,66,22,58,52,32,30,28,46,44,42,37,46,50,40,55,51,41,70,73,66,71,43,51,68,58,28,50,53,47,40,57,50,44,52,50,27,54,51,37,54,62,54,92,61,102,53,62,49,46,60,43,97,57,39,44,49,31,31,34,77,95,35,11,33,35,49,96,57,45,55,63,58,97,88,37,51,76,53,64,50,36,25,27,37,38,36,54,39,37,36,46,38,46,26,43,50,28,51,49,51,30,30,53,53,29,37,74,62,48,89,74,72,60,79,69,59,66,69,54,55,54,36,32,53,35,26,58,62,50,53,58,62,36,55,72,87,85,53,63,26,42,23,24,56,83,88,44,63,38,86,51,97,63,75,52,55,77,78,75

Foldseek 3Di:
DQVPFPFPNLVPFDKDKDWDQDPFFIKIKIARPVVRQMKIKTKGQKDKDFDWDKAFFDAAVVCVVVVHPRTGIDTDGIDIDHDDDAPDDIDMDMDSDDDPDVVVVVVVVCVLCVPQDFFPLPPPHDDPPPCSVVPDDPPDPPRDDPVRVVVVVVSVQVVQDDPLAGFQDPPPTGGFLQSRLVSLVVQLVDPVCLVSSVSNLVVQLVQDDLLFGFRAPDDPNRHTHRLALLSSLSSLLSLLSSCVVVLDLVSLVVSLVSLVSSVVSQADPDPDQWHQDPLLAIFGHQLSQLSYPQNDDDPSHRPRGHTAGFLLSLVSLLSSLVSSVVSQVSSVVNDDDHDDDDPVSVVSSVSSVVLSCLQDPPPAGARHDHPSRGHRDDDCSSVSD

Sequence (385 aa):
HHEINAHGSLDYIDYHTQIDKTGQGAAFSALRVNNGIKVFGHALKATVSHNRYVYYNVYYPWEVMSGYEGIGDQISLYQIDFDLAPAESNYILFSDQPISDPIEMIERIEARYSMLPKAIDYPMYADAEDNLLAKLDYEDNFLFDRKGYLKLLEFALQDFITEDDVVAGYPFYGPWGRDTMVVLNAMLHNSTSLDLVERILRKYSMHIKDGLIPNMLAESGREANYDSIDASLWYIILLWKLGKKKKNKKYWKDAYDLTARIIGALMEQTDKPYRVRKDGLIELDPSFAHGTWMDVRVDGKAVCPRWGAPVEINSLWFNALSAYEAICEAHNSTGSTKINAKAEYLLLKDKVKDSFRKFWTGEFLADRLEGDKAIIEIRPNAIIA

Radius of gyration: 26.88 Å; Cα contacts (8 Å, |Δi|>4): 562; chains: 1; bounding box: 60×47×74 Å

pLDDT: mean 91.19, std 7.02, range [53.16, 98.62]